Protein AF-0000000084558377 (afdb_homodimer)

Structure (mmCIF, N/CA/C/O backbone):
data_AF-0000000084558377-model_v1
#
loop_
_entity.id
_entity.type
_entity.pdbx_description
1 polymer 'MalK6 protein'
#
loop_
_atom_site.group_PDB
_atom_site.id
_atom_site.type_symbol
_atom_site.label_atom_id
_atom_site.label_alt_id
_atom_site.label_comp_id
_atom_site.label_asym_id
_atom_site.label_entity_id
_atom_site.label_seq_id
_atom_site.pdbx_PDB_ins_code
_atom_site.Cartn_x
_atom_site.Cartn_y
_atom_site.Cartn_z
_atom_site.occupancy
_atom_site.B_iso_or_equiv
_atom_site.auth_seq_id
_atom_site.auth_comp_id
_atom_site.auth_asym_id
_atom_site.auth_atom_id
_atom_site.pdbx_PDB_model_num
ATOM 1 N N . MET A 1 1 ? 3.846 32.531 -2.984 1 88.75 1 MET A N 1
ATOM 2 C CA . MET A 1 1 ? 4.926 32.688 -2.018 1 88.75 1 MET A CA 1
ATOM 3 C C . MET A 1 1 ? 5.336 31.359 -1.408 1 88.75 1 MET A C 1
ATOM 5 O O . MET A 1 1 ? 4.492 30.484 -1.202 1 88.75 1 MET A O 1
ATOM 9 N N . GLU A 1 2 ? 6.582 31.25 -1.195 1 93.69 2 GLU A N 1
ATOM 10 C CA . GLU A 1 2 ? 7.09 29.984 -0.668 1 93.69 2 GLU A CA 1
ATOM 11 C C . GLU A 1 2 ? 6.891 29.906 0.841 1 93.69 2 GLU A C 1
ATOM 13 O O . GLU A 1 2 ? 7.281 30.812 1.58 1 93.69 2 GLU A O 1
ATOM 18 N N . SER A 1 3 ? 6.262 28.875 1.246 1 96.81 3 SER A N 1
ATOM 19 C CA . SER A 1 3 ? 6.027 28.672 2.67 1 96.81 3 SER A CA 1
ATOM 20 C C . SER A 1 3 ? 7.133 27.812 3.291 1 96.81 3 SER A C 1
ATOM 22 O O . SER A 1 3 ? 7.324 27.828 4.508 1 96.81 3 SER A O 1
ATOM 24 N N . LEU A 1 4 ? 7.852 27.109 2.504 1 98.31 4 LEU A N 1
ATOM 25 C CA . LEU A 1 4 ? 8.93 26.219 2.949 1 98.31 4 LEU A CA 1
ATOM 26 C C . LEU A 1 4 ? 10.078 26.234 1.954 1 98.31 4 LEU A C 1
ATOM 28 O O . LEU A 1 4 ? 9.867 26.125 0.745 1 98.31 4 LEU A O 1
ATOM 32 N N . ILE A 1 5 ? 11.312 26.438 2.494 1 98.56 5 ILE A N 1
ATOM 33 C CA . ILE A 1 5 ? 12.492 26.438 1.643 1 98.56 5 ILE A CA 1
ATOM 34 C C . ILE A 1 5 ? 13.594 25.594 2.293 1 98.56 5 ILE A C 1
ATOM 36 O O . ILE A 1 5 ? 13.961 25.828 3.445 1 98.56 5 ILE A O 1
ATOM 40 N N . LEU A 1 6 ? 14.023 24.578 1.623 1 98.69 6 LEU A N 1
ATOM 41 C CA . LEU A 1 6 ? 15.203 23.812 1.99 1 98.69 6 LEU A CA 1
ATOM 42 C C . LEU A 1 6 ? 16.359 24.094 1.037 1 98.69 6 LEU A C 1
ATOM 44 O O . LEU A 1 6 ? 16.188 24.062 -0.183 1 98.69 6 LEU A O 1
ATOM 48 N N . LYS A 1 7 ? 17.516 24.375 1.613 1 98.5 7 LYS A N 1
ATOM 49 C CA . LYS A 1 7 ? 18.719 24.625 0.829 1 98.5 7 LYS A CA 1
ATOM 50 C C . LYS A 1 7 ? 19.859 23.719 1.265 1 98.5 7 LYS A C 1
ATOM 52 O O . LYS A 1 7 ? 20.422 23.906 2.344 1 98.5 7 LYS A O 1
ATOM 57 N N . ASP A 1 8 ? 20.219 22.781 0.418 1 98.38 8 ASP A N 1
ATOM 58 C CA . ASP A 1 8 ? 21.344 21.875 0.579 1 98.38 8 ASP A CA 1
ATOM 59 C C . ASP A 1 8 ? 21.344 21.234 1.964 1 98.38 8 ASP A C 1
ATOM 61 O O . ASP A 1 8 ? 22.344 21.281 2.676 1 98.38 8 ASP A O 1
ATOM 65 N N . VAL A 1 9 ? 20.266 20.719 2.344 1 98.62 9 VAL A N 1
ATOM 66 C CA . VAL A 1 9 ? 20.062 20.203 3.689 1 98.62 9 VAL A CA 1
ATOM 67 C C . VAL A 1 9 ? 20.688 18.812 3.801 1 98.62 9 VAL A C 1
ATOM 69 O O . VAL A 1 9 ? 20.469 17.953 2.947 1 98.62 9 VAL A O 1
ATOM 72 N N . LYS A 1 10 ? 21.453 18.625 4.816 1 98.38 10 LYS A N 1
ATOM 73 C CA . LYS A 1 10 ? 22.109 17.344 5.102 1 98.38 10 LYS A CA 1
ATOM 74 C C . LYS A 1 10 ? 21.828 16.906 6.531 1 98.38 10 LYS A C 1
ATOM 76 O O . LYS A 1 10 ? 21.672 17.734 7.43 1 98.38 10 LYS A O 1
ATOM 81 N N . LYS A 1 11 ? 21.719 15.641 6.723 1 98.19 11 LYS A N 1
ATOM 82 C CA . LYS A 1 11 ? 21.625 15.031 8.047 1 98.19 11 LYS A CA 1
ATOM 83 C C . LYS A 1 11 ? 22.5 13.789 8.148 1 98.19 11 LYS A C 1
ATOM 85 O O . LYS A 1 11 ? 22.375 12.859 7.348 1 98.19 11 LYS A O 1
ATOM 90 N N . SER A 1 12 ? 23.344 13.773 9.117 1 96.81 12 SER A N 1
ATOM 91 C CA . SER A 1 12 ? 24.203 12.617 9.383 1 96.81 12 SER A CA 1
ATOM 92 C C . SER A 1 12 ? 24.016 12.125 10.812 1 96.81 12 SER A C 1
ATOM 94 O O . SER A 1 12 ? 23.859 12.922 11.742 1 96.81 12 SER A O 1
ATOM 96 N N . TYR A 1 13 ? 23.938 10.828 10.93 1 94.38 13 TYR A N 1
ATOM 97 C CA . TYR A 1 13 ? 24.031 10.133 12.203 1 94.38 13 TYR A CA 1
ATOM 98 C C . TYR A 1 13 ? 25.359 9.383 12.32 1 94.38 13 TYR A C 1
ATOM 100 O O . TYR A 1 13 ? 25.5 8.266 11.828 1 94.38 13 TYR A O 1
ATOM 108 N N . GLY A 1 14 ? 26.219 9.93 13.078 1 93.44 14 GLY A N 1
ATOM 109 C CA . GLY A 1 14 ? 27.562 9.367 13.016 1 93.44 14 GLY A CA 1
ATOM 110 C C . GLY A 1 14 ? 28.125 9.312 11.609 1 93.44 14 GLY A C 1
ATOM 111 O O . GLY A 1 14 ? 28.219 10.336 10.93 1 93.44 14 GLY A O 1
ATOM 112 N N . GLU A 1 15 ? 28.359 8.039 11.195 1 92.38 15 GLU A N 1
ATOM 113 C CA . GLU A 1 15 ? 28.953 7.859 9.875 1 92.38 15 GLU A CA 1
ATOM 114 C C . GLU A 1 15 ? 27.891 7.688 8.805 1 92.38 15 GLU A C 1
ATOM 116 O O . GLU A 1 15 ? 28.188 7.75 7.609 1 92.38 15 GLU A O 1
ATOM 121 N N . HIS A 1 16 ? 26.734 7.629 9.227 1 92.94 16 HIS A N 1
ATOM 122 C CA . HIS A 1 16 ? 25.656 7.391 8.273 1 92.94 16 HIS A CA 1
ATOM 123 C C . HIS A 1 16 ? 24.984 8.695 7.859 1 92.94 16 HIS A C 1
ATOM 125 O O . HIS A 1 16 ? 24.438 9.406 8.703 1 92.94 16 HIS A O 1
ATOM 131 N N . GLU A 1 17 ? 25.031 9 6.586 1 96.31 17 GLU A N 1
ATOM 132 C CA . GLU A 1 17 ? 24.359 10.18 6.047 1 96.31 17 GLU A CA 1
ATOM 133 C C . GLU A 1 17 ? 22.953 9.836 5.555 1 96.31 17 GLU A C 1
ATOM 135 O O . GLU A 1 17 ? 22.797 9.242 4.484 1 96.31 17 GLU A O 1
ATOM 140 N N . ALA A 1 18 ? 21.953 10.312 6.262 1 96.56 18 ALA A N 1
ATOM 141 C CA . ALA A 1 18 ? 20.562 9.961 5.969 1 96.56 18 ALA A CA 1
ATOM 142 C C . ALA A 1 18 ? 19.984 10.898 4.918 1 96.56 18 ALA A C 1
ATOM 144 O O . ALA A 1 18 ? 19.125 10.492 4.125 1 96.56 18 ALA A O 1
ATOM 145 N N . VAL A 1 19 ? 20.328 12.125 4.934 1 98.44 19 VAL A N 1
ATOM 146 C CA . VAL A 1 19 ? 19.922 13.133 3.965 1 98.44 19 VAL A CA 1
ATOM 147 C C . VAL A 1 19 ? 21.172 13.812 3.387 1 98.44 19 VAL A C 1
ATOM 149 O O . VAL A 1 19 ? 22.031 14.289 4.133 1 98.44 19 VAL A O 1
ATOM 152 N N . LYS A 1 20 ? 21.281 13.852 2.006 1 97.88 20 LYS A N 1
ATOM 153 C CA . LYS A 1 20 ? 22.547 14.133 1.344 1 97.88 20 LYS A CA 1
ATOM 154 C C . LYS A 1 20 ? 22.453 15.383 0.474 1 97.88 20 LYS A C 1
ATOM 156 O O . LYS A 1 20 ? 22.844 15.367 -0.695 1 97.88 20 LYS A O 1
ATOM 161 N N . GLY A 1 21 ? 21.938 16.453 1.041 1 98 21 GLY A N 1
ATOM 162 C CA . GLY A 1 21 ? 21.969 17.734 0.348 1 98 21 GLY A CA 1
ATOM 163 C C . GLY A 1 21 ? 20.734 17.984 -0.494 1 98 21 GLY A C 1
ATOM 164 O O . GLY A 1 21 ? 20.844 18.297 -1.681 1 98 21 GLY A O 1
ATOM 165 N N . ILE A 1 22 ? 19.609 17.938 0.165 1 98.06 22 ILE A N 1
ATOM 166 C CA . ILE A 1 22 ? 18.391 18.109 -0.607 1 98.06 22 ILE A CA 1
ATOM 167 C C . ILE A 1 22 ? 17.969 19.578 -0.59 1 98.06 22 ILE A C 1
ATOM 169 O O . ILE A 1 22 ? 18.156 20.266 0.408 1 98.06 22 ILE A O 1
ATOM 173 N N . SER A 1 23 ? 17.438 20.047 -1.769 1 98.62 23 SER A N 1
ATOM 174 C CA . SER A 1 23 ? 16.906 21.406 -1.938 1 98.62 23 SER A CA 1
ATOM 175 C C . SER A 1 23 ? 15.562 21.375 -2.654 1 98.62 23 SER A C 1
ATOM 177 O O . SER A 1 23 ? 15.422 20.75 -3.713 1 98.62 23 SER A O 1
ATOM 179 N N . PHE A 1 24 ? 14.578 22 -2.049 1 98.12 24 PHE A N 1
ATOM 180 C CA . PHE A 1 24 ? 13.289 22.203 -2.691 1 98.12 24 PHE A CA 1
ATOM 181 C C . PHE A 1 24 ? 12.477 23.25 -1.944 1 98.12 24 PHE A C 1
ATOM 183 O O . PHE A 1 24 ? 12.867 23.703 -0.866 1 98.12 24 PHE A O 1
ATOM 190 N N . SER A 1 25 ? 11.406 23.641 -2.543 1 98.44 25 SER A N 1
ATOM 191 C CA . SER A 1 25 ? 10.5 24.609 -1.908 1 98.44 25 SER A CA 1
ATOM 192 C C . SER A 1 25 ? 9.047 24.188 -2.078 1 98.44 25 SER A C 1
ATOM 194 O O . SER A 1 25 ? 8.727 23.359 -2.934 1 98.44 25 SER A O 1
ATOM 196 N N . VAL A 1 26 ? 8.227 24.719 -1.192 1 98.44 26 VAL A N 1
ATOM 197 C CA . VAL A 1 26 ? 6.789 24.484 -1.229 1 98.44 26 VAL A CA 1
ATOM 198 C C . VAL A 1 26 ? 6.055 25.828 -1.23 1 98.44 26 VAL A C 1
ATOM 200 O O . VAL A 1 26 ? 6.348 26.703 -0.417 1 98.44 26 VAL A O 1
ATOM 203 N N . GLU A 1 27 ? 5.105 25.938 -2.109 1 97.69 27 GLU A N 1
ATOM 204 C CA . GLU A 1 27 ? 4.336 27.172 -2.225 1 97.69 27 GLU A CA 1
ATOM 205 C C . GLU A 1 27 ? 3.166 27.188 -1.244 1 97.69 27 GLU A C 1
ATOM 207 O O . GLU A 1 27 ? 2.664 26.125 -0.855 1 97.69 27 GLU A O 1
ATOM 212 N N . GLU A 1 28 ? 2.795 28.375 -0.903 1 96.94 28 GLU A N 1
ATOM 213 C CA . GLU A 1 28 ? 1.633 28.531 -0.032 1 96.94 28 GLU A CA 1
ATOM 214 C C . GLU A 1 28 ? 0.382 27.922 -0.668 1 96.94 28 GLU A C 1
ATOM 216 O O . GLU A 1 28 ? 0.11 28.156 -1.849 1 96.94 28 GLU A O 1
ATOM 221 N N . GLY A 1 29 ? -0.285 27.109 0.103 1 95.81 29 GLY A N 1
ATOM 222 C CA . GLY A 1 29 ? -1.555 26.547 -0.338 1 95.81 29 GLY A CA 1
ATOM 223 C C . GLY A 1 29 ? -1.398 25.312 -1.205 1 95.81 29 GLY A C 1
ATOM 224 O O . GLY A 1 29 ? -2.391 24.719 -1.641 1 95.81 29 GLY A O 1
ATOM 225 N N . GLU A 1 30 ? -0.222 24.891 -1.279 1 96.12 30 GLU A N 1
ATOM 226 C CA . GLU A 1 30 ? 0.085 23.75 -2.137 1 96.12 30 GLU A CA 1
ATOM 227 C C . GLU A 1 30 ? 0.039 22.453 -1.354 1 96.12 30 GLU A C 1
ATOM 229 O O . GLU A 1 30 ? 0.328 22.422 -0.156 1 96.12 30 GLU A O 1
ATOM 234 N N . VAL A 1 31 ? -0.443 21.406 -2.102 1 98.12 31 VAL A N 1
ATOM 235 C CA . VAL A 1 31 ? -0.198 20.062 -1.59 1 98.12 31 VAL A CA 1
ATOM 236 C C . VAL A 1 31 ? 1.076 19.484 -2.215 1 98.12 31 VAL A C 1
ATOM 238 O O . VAL A 1 31 ? 1.105 19.188 -3.408 1 98.12 31 VAL A O 1
ATOM 241 N N . PHE A 1 32 ? 2.092 19.344 -1.39 1 98.44 32 PHE A N 1
ATOM 242 C CA . PHE A 1 32 ? 3.406 18.906 -1.852 1 98.44 32 PHE A CA 1
ATOM 243 C C . PHE A 1 32 ? 3.76 17.531 -1.28 1 98.44 32 PHE A C 1
ATOM 245 O O . PHE A 1 32 ? 3.645 17.312 -0.073 1 98.44 32 PHE A O 1
ATOM 252 N N . GLY A 1 33 ? 4.18 16.625 -2.176 1 98.06 33 GLY A N 1
ATOM 253 C CA . GLY A 1 33 ? 4.523 15.281 -1.744 1 98.06 33 GLY A CA 1
ATOM 254 C C . GLY A 1 33 ? 6.016 15.008 -1.766 1 98.06 33 GLY A C 1
ATOM 255 O O . GLY A 1 33 ? 6.688 15.297 -2.756 1 98.06 33 GLY A O 1
ATOM 256 N N . LEU A 1 34 ? 6.535 14.586 -0.64 1 97.69 34 LEU A N 1
ATOM 257 C CA . LEU A 1 34 ? 7.859 13.977 -0.574 1 97.69 34 LEU A CA 1
ATOM 258 C C . LEU A 1 34 ? 7.766 12.453 -0.662 1 97.69 34 LEU A C 1
ATOM 260 O O . LEU A 1 34 ? 7.375 11.797 0.303 1 97.69 34 LEU A O 1
ATOM 264 N N . ILE A 1 35 ? 8.211 11.898 -1.817 1 95.75 35 ILE A N 1
ATOM 265 C CA . ILE A 1 35 ? 7.898 10.492 -2.055 1 95.75 35 ILE A CA 1
ATOM 266 C C . ILE A 1 35 ? 9.188 9.711 -2.305 1 95.75 35 ILE A C 1
ATOM 268 O O . ILE A 1 35 ? 10.172 10.266 -2.801 1 95.75 35 ILE A O 1
ATOM 272 N N . GLY A 1 36 ? 9.164 8.477 -1.946 1 92.94 36 GLY A N 1
ATOM 273 C CA . GLY A 1 36 ? 10.305 7.57 -2.059 1 92.94 36 GLY A CA 1
ATOM 274 C C . GLY A 1 36 ? 10.133 6.301 -1.25 1 92.94 36 GLY A C 1
ATOM 275 O O . GLY A 1 36 ? 9.164 6.156 -0.499 1 92.94 36 GLY A O 1
ATOM 276 N N . PRO A 1 37 ? 11.031 5.363 -1.409 1 90.94 37 PRO A N 1
ATOM 277 C CA . PRO A 1 37 ? 10.945 4.105 -0.663 1 90.94 37 PRO A CA 1
ATOM 278 C C . PRO A 1 37 ? 11.227 4.285 0.828 1 90.94 37 PRO A C 1
ATOM 280 O O . PRO A 1 37 ? 11.594 5.379 1.264 1 90.94 37 PRO A O 1
ATOM 283 N N . ASN A 1 38 ? 10.961 3.242 1.54 1 86.81 38 ASN A N 1
ATOM 284 C CA . ASN A 1 38 ? 11.289 3.26 2.963 1 86.81 38 ASN A CA 1
ATOM 285 C C . ASN A 1 38 ? 12.789 3.439 3.189 1 86.81 38 ASN A C 1
ATOM 287 O O . ASN A 1 38 ? 13.602 2.871 2.461 1 86.81 38 ASN A O 1
ATOM 291 N N . GLY A 1 39 ? 13.078 4.254 4.098 1 89.56 39 GLY A N 1
ATOM 292 C CA . GLY A 1 39 ? 14.477 4.48 4.426 1 89.56 39 GLY A CA 1
ATOM 293 C C . GLY A 1 39 ? 15.141 5.516 3.537 1 89.56 39 GLY A C 1
ATOM 294 O O . GLY A 1 39 ? 16.344 5.758 3.648 1 89.56 39 GLY A O 1
ATOM 295 N N . SER A 1 40 ? 14.383 6.145 2.764 1 94.25 40 SER A N 1
ATOM 296 C CA . SER A 1 40 ? 14.969 7.043 1.771 1 94.25 40 SER A CA 1
ATOM 297 C C . SER A 1 40 ? 15.289 8.398 2.379 1 94.25 40 SER A C 1
ATOM 299 O O . SER A 1 40 ? 15.961 9.227 1.752 1 94.25 40 SER A O 1
ATOM 301 N N . GLY A 1 41 ? 14.812 8.711 3.568 1 96.12 41 GLY A N 1
ATOM 302 C CA . GLY A 1 41 ? 15.094 9.969 4.227 1 96.12 41 GLY A CA 1
ATOM 303 C C . GLY A 1 41 ? 13.867 10.836 4.422 1 96.12 41 GLY A C 1
ATOM 304 O O . GLY A 1 41 ? 13.961 11.961 4.918 1 96.12 41 GLY A O 1
ATOM 305 N N . LYS A 1 42 ? 12.703 10.344 4.027 1 96.44 42 LYS A N 1
ATOM 306 C CA . LYS A 1 42 ? 11.469 11.109 4.105 1 96.44 42 LYS A CA 1
ATOM 307 C C . LYS A 1 42 ? 11.195 11.57 5.535 1 96.44 42 LYS A C 1
ATOM 309 O O . LYS A 1 42 ? 11.078 12.773 5.793 1 96.44 42 LYS A O 1
ATOM 314 N N . THR A 1 43 ? 11.148 10.641 6.473 1 96.38 43 THR A N 1
ATOM 315 C CA . THR A 1 43 ? 10.836 10.914 7.867 1 96.38 43 THR A CA 1
ATOM 316 C C . THR A 1 43 ? 11.883 11.836 8.484 1 96.38 43 THR A C 1
ATOM 318 O O . THR A 1 43 ? 11.547 12.781 9.203 1 96.38 43 THR A O 1
ATOM 321 N N . THR A 1 44 ? 13.141 11.594 8.211 1 97.75 44 THR A N 1
ATOM 322 C CA . THR A 1 44 ? 14.227 12.438 8.703 1 97.75 44 THR A CA 1
ATOM 323 C C . THR A 1 44 ? 14.039 13.875 8.234 1 97.75 44 THR A C 1
ATOM 325 O O . THR A 1 44 ? 14.156 14.812 9.023 1 97.75 44 THR A O 1
ATOM 328 N N . THR A 1 45 ? 13.703 14.039 7 1 98.5 45 THR A N 1
ATOM 329 C CA . THR A 1 45 ? 13.484 15.359 6.43 1 98.5 45 THR A CA 1
ATOM 330 C C . THR A 1 45 ? 12.312 16.062 7.105 1 98.5 45 THR A C 1
ATOM 332 O O . THR A 1 45 ? 12.422 17.219 7.52 1 98.5 45 THR A O 1
ATOM 335 N N . LEU A 1 46 ? 11.203 15.352 7.242 1 98.56 46 LEU A N 1
ATOM 336 C CA . LEU A 1 46 ? 10.008 15.938 7.848 1 98.56 46 LEU A CA 1
ATOM 337 C C . LEU A 1 46 ? 10.273 16.328 9.297 1 98.56 46 LEU A C 1
ATOM 339 O O . LEU A 1 46 ? 9.789 17.359 9.766 1 98.56 46 LEU A O 1
ATOM 343 N N . ARG A 1 47 ? 11.062 15.547 9.961 1 98.19 47 ARG A N 1
ATOM 344 C CA . ARG A 1 47 ? 11.367 15.836 11.359 1 98.19 47 ARG A CA 1
ATOM 345 C C . ARG A 1 47 ? 12.281 17.047 11.484 1 98.19 47 ARG A C 1
ATOM 347 O O . ARG A 1 47 ? 12.18 17.812 12.445 1 98.19 47 ARG A O 1
ATOM 354 N N . MET A 1 48 ? 13.164 17.234 10.539 1 98.62 48 MET A N 1
ATOM 355 C CA . MET A 1 48 ? 13.977 18.453 10.531 1 98.62 48 MET A CA 1
ATOM 356 C C . MET A 1 48 ? 13.109 19.688 10.281 1 98.62 48 MET A C 1
ATOM 358 O O . MET A 1 48 ? 13.258 20.703 10.977 1 98.62 48 MET A O 1
ATOM 362 N N . ILE A 1 49 ? 12.188 19.562 9.383 1 98.62 49 ILE A N 1
ATOM 363 C CA . ILE A 1 49 ? 11.297 20.672 9.047 1 98.62 49 ILE A CA 1
ATOM 364 C C . ILE A 1 49 ? 10.422 21.016 10.25 1 98.62 49 ILE A C 1
ATOM 366 O O . ILE A 1 49 ? 10.141 22.188 10.516 1 98.62 49 ILE A O 1
ATOM 370 N N . SER A 1 50 ? 10.055 20.031 11.016 1 98.19 50 SER A N 1
ATOM 371 C CA . SER A 1 50 ? 9.156 20.203 12.156 1 98.19 50 SER A CA 1
ATOM 372 C C . SER A 1 50 ? 9.93 20.578 13.414 1 98.19 50 SER A C 1
ATOM 374 O O . SER A 1 50 ? 9.359 20.656 14.508 1 98.19 50 SER A O 1
ATOM 376 N N . THR A 1 51 ? 11.227 20.672 13.344 1 98.06 51 THR A N 1
ATOM 377 C CA . THR A 1 51 ? 12.125 21.109 14.398 1 98.06 51 THR A CA 1
ATOM 378 C C . THR A 1 51 ? 12.359 20 15.414 1 98.06 51 THR A C 1
ATOM 380 O O . THR A 1 51 ? 12.883 20.234 16.5 1 98.06 51 THR A O 1
ATOM 383 N N . LEU A 1 52 ? 11.969 18.781 15.117 1 97.19 52 LEU A N 1
ATOM 384 C CA . LEU A 1 52 ? 12.133 17.641 16.016 1 97.19 52 LEU A CA 1
ATOM 385 C C . LEU A 1 52 ? 13.531 17.047 15.883 1 97.19 52 LEU A C 1
ATOM 387 O O . LEU A 1 52 ? 13.961 16.266 16.734 1 97.19 52 LEU A O 1
ATOM 391 N N . LEU A 1 53 ? 14.18 17.359 14.836 1 97.06 53 LEU A N 1
ATOM 392 C CA . LEU A 1 53 ? 15.539 16.922 14.555 1 97.06 53 LEU A CA 1
ATOM 393 C C . LEU A 1 53 ? 16.391 18.094 14.078 1 97.06 53 LEU A C 1
ATOM 395 O O . LEU A 1 53 ? 15.922 18.938 13.305 1 97.06 53 LEU A O 1
ATOM 399 N N . ARG A 1 54 ? 17.625 18.141 14.477 1 97.25 54 ARG A N 1
ATOM 400 C CA . ARG A 1 54 ? 18.531 19.219 14.07 1 97.25 54 ARG A CA 1
ATOM 401 C C . ARG A 1 54 ? 19.125 18.938 12.695 1 97.25 54 ARG A C 1
ATOM 403 O O . ARG A 1 54 ? 19.484 17.797 12.383 1 97.25 54 ARG A O 1
ATOM 410 N N . VAL A 1 55 ? 19.281 19.938 12.016 1 97.5 55 VAL A N 1
ATOM 411 C CA . VAL A 1 55 ? 19.953 19.891 10.727 1 97.5 55 VAL A CA 1
ATOM 412 C C . VAL A 1 55 ? 21.469 19.797 10.938 1 97.5 55 VAL A C 1
ATOM 414 O O . VAL A 1 55 ? 22.016 20.469 11.812 1 97.5 55 VAL A O 1
ATOM 417 N N . THR A 1 56 ? 22.125 18.891 10.133 1 97.81 56 THR A N 1
ATOM 418 C CA . THR A 1 56 ? 23.594 18.828 10.219 1 97.81 56 THR A CA 1
ATOM 419 C C . THR A 1 56 ? 24.234 19.953 9.43 1 97.81 56 THR A C 1
ATOM 421 O O . THR A 1 56 ? 25.125 20.641 9.93 1 97.81 56 THR A O 1
ATOM 424 N N . SER A 1 57 ? 23.828 20.125 8.211 1 97.62 57 SER A N 1
ATOM 425 C CA . SER A 1 57 ? 24.266 21.25 7.387 1 97.62 57 SER A CA 1
ATOM 426 C C . SER A 1 57 ? 23.188 21.688 6.406 1 97.62 57 SER A C 1
ATOM 428 O O . SER A 1 57 ? 22.25 20.922 6.137 1 97.62 57 SER A O 1
ATOM 430 N N . GLY A 1 58 ? 23.297 22.922 5.934 1 98.12 58 GLY A N 1
ATOM 431 C CA . GLY A 1 58 ? 22.25 23.516 5.125 1 98.12 58 GLY A CA 1
ATOM 432 C C . GLY A 1 58 ? 21.266 24.328 5.941 1 98.12 58 GLY A C 1
ATOM 433 O O . GLY A 1 58 ? 21.531 24.672 7.09 1 98.12 58 GLY A O 1
ATOM 434 N N . SER A 1 59 ? 20.125 24.688 5.207 1 98.5 59 SER A N 1
ATOM 435 C CA . SER A 1 59 ? 19.172 25.5 5.934 1 98.5 59 SER A CA 1
ATOM 436 C C . SER A 1 59 ? 17.734 25.156 5.539 1 98.5 59 SER A C 1
ATOM 438 O O . SER A 1 59 ? 17.484 24.719 4.418 1 98.5 59 SER A O 1
ATOM 440 N N . ILE A 1 60 ? 16.875 25.359 6.5 1 98.69 60 ILE A N 1
ATOM 441 C CA . ILE A 1 60 ? 15.445 25.203 6.301 1 98.69 60 ILE A CA 1
ATOM 442 C C . ILE A 1 60 ? 14.711 26.422 6.859 1 98.69 60 ILE A C 1
ATOM 444 O O . ILE A 1 60 ? 14.961 26.828 7.996 1 98.69 60 ILE A O 1
ATOM 448 N N . THR A 1 61 ? 13.875 26.969 6.027 1 98.62 61 THR A N 1
ATOM 449 C CA . THR A 1 61 ? 13.016 28.062 6.469 1 98.62 61 THR A CA 1
ATOM 450 C C . THR A 1 61 ? 11.547 27.703 6.27 1 98.62 61 THR A C 1
ATOM 452 O O . THR A 1 61 ? 11.164 27.188 5.215 1 98.62 61 THR A O 1
ATOM 455 N N . VAL A 1 62 ? 10.773 28.031 7.277 1 98.5 62 VAL A N 1
ATOM 456 C CA . VAL A 1 62 ? 9.328 27.812 7.254 1 98.5 62 VAL A CA 1
ATOM 457 C C . VAL A 1 62 ? 8.602 29.125 7.57 1 98.5 62 VAL A C 1
ATOM 459 O O . VAL A 1 62 ? 8.773 29.688 8.656 1 98.5 62 VAL A O 1
ATOM 462 N N . CYS A 1 63 ? 7.879 29.547 6.629 1 97.81 63 CYS A N 1
ATOM 463 C CA . CYS A 1 63 ? 7.141 30.797 6.785 1 97.81 63 CYS A CA 1
ATOM 464 C C . CYS A 1 63 ? 8.07 31.922 7.227 1 97.81 63 CYS A C 1
ATOM 466 O O . CYS A 1 63 ? 7.742 32.688 8.141 1 97.81 63 CYS A O 1
ATOM 468 N N . GLY A 1 64 ? 9.203 31.891 6.699 1 97.25 64 GLY A N 1
ATOM 469 C CA . GLY A 1 64 ? 10.148 32.969 6.914 1 97.25 64 GLY A CA 1
ATOM 470 C C . GLY A 1 64 ? 11.008 32.781 8.148 1 97.25 64 GLY A C 1
ATOM 471 O O . GLY A 1 64 ? 11.891 33.594 8.43 1 97.25 64 GLY A O 1
ATOM 472 N N . HIS A 1 65 ? 10.82 31.719 8.891 1 98.31 65 HIS A N 1
ATOM 473 C CA . HIS A 1 65 ? 11.562 31.469 10.117 1 98.31 65 HIS A CA 1
ATOM 474 C C . HIS A 1 65 ? 12.516 30.281 9.953 1 98.31 65 HIS A C 1
ATOM 476 O O . HIS A 1 65 ? 12.148 29.25 9.391 1 98.31 65 HIS A O 1
ATOM 482 N N . ASP A 1 66 ? 13.703 30.453 10.453 1 98.44 66 ASP A N 1
ATOM 483 C CA . ASP A 1 66 ? 14.711 29.391 10.391 1 98.44 66 ASP A CA 1
ATOM 484 C C . ASP A 1 66 ? 14.438 28.312 11.438 1 98.44 66 ASP A C 1
ATOM 486 O O . ASP A 1 66 ? 14.203 28.625 12.609 1 98.44 66 ASP A O 1
ATOM 490 N N . VAL A 1 67 ? 14.57 27.016 11.055 1 98.38 67 VAL A N 1
ATOM 491 C CA . VAL A 1 67 ? 14.148 25.922 11.93 1 98.38 67 VAL A CA 1
ATOM 492 C C . VAL A 1 67 ? 15.141 25.766 13.078 1 98.38 67 VAL A C 1
ATOM 494 O O . VAL A 1 67 ? 14.797 25.219 14.133 1 98.38 67 VAL A O 1
ATOM 497 N N . MET A 1 68 ? 16.375 26.203 12.891 1 97.5 68 MET A N 1
ATOM 498 C CA . MET A 1 68 ? 17.406 26.031 13.914 1 97.5 68 MET A CA 1
ATOM 499 C C . MET A 1 68 ? 17.422 27.219 14.883 1 97.5 68 MET A C 1
ATOM 501 O O . MET A 1 68 ? 17.5 27.031 16.094 1 97.5 68 MET A O 1
ATOM 505 N N . THR A 1 69 ? 17.266 28.422 14.414 1 97.62 69 THR A N 1
ATOM 506 C CA . THR A 1 69 ? 17.484 29.609 15.227 1 97.62 69 THR A CA 1
ATOM 507 C C . THR A 1 69 ? 16.141 30.188 15.695 1 97.62 69 THR A C 1
ATOM 509 O O . THR A 1 69 ? 16.094 30.938 16.672 1 97.62 69 THR A O 1
ATOM 512 N N . GLU A 1 70 ? 15.07 29.891 15.023 1 98.31 70 GLU A N 1
ATOM 513 C CA . GLU A 1 70 ? 13.758 30.422 15.359 1 98.31 70 GLU A CA 1
ATOM 514 C C . GLU A 1 70 ? 12.727 29.297 15.492 1 98.31 70 GLU A C 1
ATOM 516 O O . GLU A 1 70 ? 11.617 29.391 14.977 1 98.31 70 GLU A O 1
ATOM 521 N N . SER A 1 71 ? 13.086 28.25 16.125 1 97.38 71 SER A N 1
ATOM 522 C CA . SER A 1 71 ? 12.281 27.031 16.203 1 97.38 71 SER A CA 1
ATOM 523 C C . SER A 1 71 ? 10.914 27.312 16.812 1 97.38 71 SER A C 1
ATOM 525 O O . SER A 1 71 ? 9.906 26.75 16.391 1 97.38 71 SER A O 1
ATOM 527 N N . ASP A 1 72 ? 10.797 28.188 17.812 1 97.19 72 ASP A N 1
ATOM 528 C CA . ASP A 1 72 ? 9.523 28.5 18.453 1 97.19 72 ASP A CA 1
ATOM 529 C C . ASP A 1 72 ? 8.555 29.156 17.453 1 97.19 72 ASP A C 1
ATOM 531 O O . ASP A 1 72 ? 7.367 28.828 17.438 1 97.19 72 ASP A O 1
ATOM 535 N N . ASN A 1 73 ? 9.109 30.047 16.703 1 97.94 73 ASN A N 1
ATOM 536 C CA . ASN A 1 73 ? 8.289 30.688 15.695 1 97.94 73 ASN A CA 1
ATOM 537 C C . ASN A 1 73 ? 7.812 29.703 14.641 1 97.94 73 ASN A C 1
ATOM 539 O O . ASN A 1 73 ? 6.668 29.766 14.188 1 97.94 73 ASN A O 1
ATOM 543 N N . VAL A 1 74 ? 8.703 28.812 14.281 1 98.19 74 VAL A N 1
ATOM 544 C CA . VAL A 1 74 ? 8.352 27.766 13.32 1 98.19 74 VAL A CA 1
ATOM 545 C C . VAL A 1 74 ? 7.211 26.922 13.875 1 98.19 74 VAL A C 1
ATOM 547 O O . VAL A 1 74 ? 6.219 26.672 13.18 1 98.19 74 VAL A O 1
ATOM 550 N N . ARG A 1 75 ? 7.273 26.562 15.125 1 97.12 75 ARG A N 1
ATOM 551 C CA . ARG A 1 75 ? 6.316 25.656 15.75 1 97.12 75 ARG A CA 1
ATOM 552 C C . ARG A 1 75 ? 4.93 26.281 15.828 1 97.12 75 ARG A C 1
ATOM 554 O O . ARG A 1 75 ? 3.92 25.578 15.812 1 97.12 75 ARG A O 1
ATOM 561 N N . LYS A 1 76 ? 4.852 27.562 15.82 1 96.19 76 LYS A N 1
ATOM 562 C CA . LYS A 1 76 ? 3.57 28.266 15.844 1 96.19 76 LYS A CA 1
ATOM 563 C C . LYS A 1 76 ? 2.889 28.203 14.477 1 96.19 76 LYS A C 1
ATOM 565 O O . LYS A 1 76 ? 1.678 28.406 14.375 1 96.19 76 LYS A O 1
ATOM 570 N N . GLU A 1 77 ? 3.721 27.953 13.484 1 97.56 77 GLU A N 1
ATOM 571 C CA . GLU A 1 77 ? 3.211 28.016 12.125 1 97.56 77 GLU A CA 1
ATOM 572 C C . GLU A 1 77 ? 2.842 26.641 11.594 1 97.56 77 GLU A C 1
ATOM 574 O O . GLU A 1 77 ? 2.129 26.516 10.594 1 97.56 77 GLU A O 1
ATOM 579 N N . ILE A 1 78 ? 3.324 25.594 12.273 1 98.25 78 ILE A N 1
ATOM 580 C CA . ILE A 1 78 ? 3.201 24.281 11.641 1 98.25 78 ILE A CA 1
ATOM 581 C C . ILE A 1 78 ? 2.438 23.328 12.57 1 98.25 78 ILE A C 1
ATOM 583 O O . ILE A 1 78 ? 2.277 23.609 13.758 1 98.25 78 ILE A O 1
ATOM 587 N N . SER A 1 79 ? 1.919 22.281 12 1 97.75 79 SER A N 1
ATOM 588 C CA . SER A 1 79 ? 1.498 21.062 12.695 1 97.75 79 SER A CA 1
ATOM 589 C C . SER A 1 79 ? 2.141 19.828 12.07 1 97.75 79 SER A C 1
ATOM 591 O O . SER A 1 79 ? 2.371 19.781 10.859 1 97.75 79 SER A O 1
ATOM 593 N N . TYR A 1 80 ? 2.482 18.906 12.938 1 97.62 80 TYR A N 1
ATOM 594 C CA . TYR A 1 80 ? 3.113 17.672 12.492 1 97.62 80 TYR A CA 1
ATOM 595 C C . TYR A 1 80 ? 2.305 16.469 12.93 1 97.62 80 TYR A C 1
ATOM 597 O O . TYR A 1 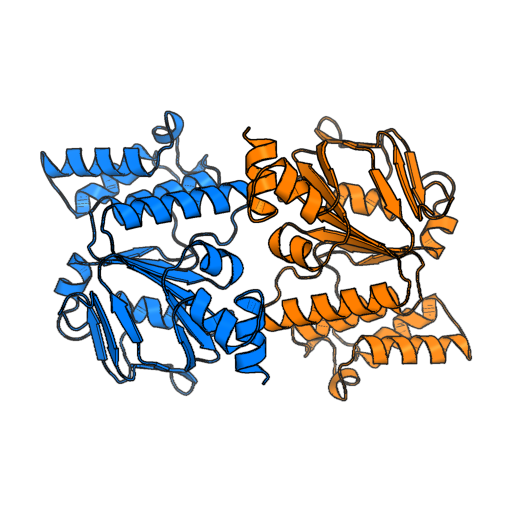80 ? 1.973 16.328 14.109 1 97.62 80 TYR A O 1
ATOM 605 N N . LEU A 1 81 ? 1.952 15.695 11.953 1 97.69 81 LEU A N 1
ATOM 606 C CA . LEU A 1 81 ? 1.293 14.414 12.203 1 97.69 81 LEU A CA 1
ATOM 607 C C . LEU A 1 81 ? 2.188 13.25 11.781 1 97.69 81 LEU A C 1
ATOM 609 O O . LEU A 1 81 ? 2.246 12.906 10.602 1 97.69 81 LEU A O 1
ATOM 613 N N . PRO A 1 82 ? 2.848 12.562 12.75 1 96.25 82 PRO A N 1
ATOM 614 C CA . PRO A 1 82 ? 3.709 11.422 12.414 1 96.25 82 PRO A CA 1
ATOM 615 C C . PRO A 1 82 ? 2.916 10.172 12.062 1 96.25 82 PRO A C 1
ATOM 617 O O . PRO A 1 82 ? 1.726 10.078 12.375 1 96.25 82 PRO A O 1
ATOM 620 N N . GLU A 1 83 ? 3.547 9.242 11.414 1 91.06 83 GLU A N 1
ATOM 621 C CA . GLU A 1 83 ? 2.916 7.996 10.992 1 91.06 83 GLU A CA 1
ATOM 622 C C . GLU A 1 83 ? 2.367 7.227 12.195 1 91.06 83 GLU A C 1
ATOM 624 O O . GLU A 1 83 ? 1.266 6.676 12.133 1 91.06 83 GLU A O 1
ATOM 629 N N . ASP A 1 84 ? 3.066 7.219 13.266 1 88.38 84 ASP A N 1
ATOM 630 C CA . ASP A 1 84 ? 2.729 6.375 14.406 1 88.38 84 ASP A CA 1
ATOM 631 C C . ASP A 1 84 ? 1.996 7.168 15.484 1 88.38 84 ASP A C 1
ATOM 633 O O . ASP A 1 84 ? 1.935 6.75 16.641 1 88.38 84 ASP A O 1
ATOM 637 N N . ALA A 1 85 ? 1.464 8.242 15.031 1 87 85 ALA A N 1
ATOM 638 C CA . ALA A 1 85 ? 0.737 9.047 16.016 1 87 85 ALA A CA 1
ATOM 639 C C . ALA A 1 85 ? -0.434 8.266 16.609 1 87 85 ALA A C 1
ATOM 641 O O . ALA A 1 85 ? -1.084 7.484 15.906 1 87 85 ALA A O 1
ATOM 642 N N . GLY A 1 86 ? -0.636 8.469 17.859 1 85.88 86 GLY A N 1
ATOM 643 C CA . GLY A 1 86 ? -1.786 7.895 18.547 1 85.88 86 GLY A CA 1
ATOM 644 C C . GLY A 1 86 ? -2.574 8.914 19.344 1 85.88 86 GLY A C 1
ATOM 645 O O . GLY A 1 86 ? -2.141 10.055 19.5 1 85.88 86 GLY A O 1
ATOM 646 N N . ALA A 1 87 ? -3.773 8.5 19.656 1 87.12 87 ALA A N 1
ATOM 647 C CA . ALA A 1 87 ? -4.621 9.289 20.547 1 87.12 87 ALA A CA 1
ATOM 648 C C . ALA A 1 87 ? -4.82 8.578 21.875 1 87.12 87 ALA A C 1
ATOM 650 O O . ALA A 1 87 ? -4.574 7.379 22 1 87.12 87 ALA A O 1
ATOM 651 N N . TYR A 1 88 ? -5.168 9.391 22.812 1 89.38 88 TYR A N 1
ATOM 652 C CA . TYR A 1 88 ? -5.43 8.828 24.125 1 89.38 88 TYR A CA 1
ATOM 653 C C . TYR A 1 88 ? -6.637 7.902 24.094 1 89.38 88 TYR A C 1
ATOM 655 O O . TYR A 1 88 ? -7.777 8.359 23.953 1 89.38 88 TYR A O 1
ATOM 663 N N . LYS A 1 89 ? -6.426 6.672 24.375 1 90.62 89 LYS A N 1
ATOM 664 C CA . LYS A 1 89 ? -7.395 5.613 24.109 1 90.62 89 LYS A CA 1
ATOM 665 C C . LYS A 1 89 ? -8.57 5.688 25.078 1 90.62 89 LYS A C 1
ATOM 667 O O . LYS A 1 89 ? -9.688 5.301 24.734 1 90.62 89 LYS A O 1
ATOM 672 N N . ASN A 1 90 ? -8.336 6.262 26.234 1 94.62 90 ASN A N 1
ATOM 673 C CA . ASN A 1 90 ? -9.367 6.242 27.266 1 94.62 90 ASN A CA 1
ATOM 674 C C . ASN A 1 90 ? -10.25 7.488 27.203 1 94.62 90 ASN A C 1
ATOM 676 O O . ASN A 1 90 ? -11.281 7.559 27.875 1 94.62 90 ASN A O 1
ATOM 680 N N . LEU A 1 91 ? -9.953 8.43 26.438 1 97.06 91 LEU A N 1
ATOM 681 C CA . LEU A 1 91 ? -10.781 9.617 26.203 1 97.06 91 LEU A CA 1
ATOM 682 C C . LEU A 1 91 ? -11.734 9.398 25.047 1 97.06 91 LEU A C 1
ATOM 684 O O . LEU A 1 91 ? -11.469 8.57 24.156 1 97.06 91 LEU A O 1
ATOM 688 N N . THR A 1 92 ? -12.82 10.125 25.094 1 98.12 92 THR A N 1
ATOM 689 C CA . THR A 1 92 ? -13.641 10.219 23.906 1 98.12 92 THR A CA 1
ATOM 690 C C . THR A 1 92 ? -12.969 11.102 22.844 1 98.12 92 THR A C 1
ATOM 692 O O . THR A 1 92 ? -12.047 11.852 23.172 1 98.12 92 THR A O 1
ATOM 695 N N . GLY A 1 93 ? -13.484 11.016 21.609 1 98.12 93 GLY A N 1
ATOM 696 C CA . GLY A 1 93 ? -12.969 11.922 20.594 1 98.12 93 GLY A CA 1
ATOM 697 C C . GLY A 1 93 ? -13.094 13.383 20.984 1 98.12 93 GLY A C 1
ATOM 698 O O . GLY A 1 93 ? -12.141 14.148 20.875 1 98.12 93 GLY A O 1
ATOM 699 N N . ARG A 1 94 ? -14.273 13.711 21.484 1 98.12 94 ARG A N 1
ATOM 700 C CA . ARG A 1 94 ? -14.523 15.07 21.938 1 98.12 94 ARG A CA 1
ATOM 701 C C . ARG A 1 94 ? -13.57 15.453 23.062 1 98.12 94 ARG A C 1
ATOM 703 O O . ARG A 1 94 ? -12.984 16.531 23.047 1 98.12 94 ARG A O 1
ATOM 710 N N . GLY A 1 95 ? -13.469 14.539 24.016 1 98.06 95 GLY A N 1
ATOM 711 C CA . GLY A 1 95 ? -12.547 14.781 25.125 1 98.06 95 GLY A CA 1
ATOM 712 C C . GLY A 1 95 ? -11.109 14.977 24.672 1 98.06 95 GLY A C 1
ATOM 713 O O . GLY A 1 95 ? -10.406 15.844 25.172 1 98.06 95 GLY A O 1
ATOM 714 N N . TYR A 1 96 ? -10.695 14.18 23.719 1 98 96 TYR A N 1
ATOM 715 C CA . TYR A 1 96 ? -9.344 14.273 23.188 1 98 96 TYR A CA 1
ATOM 716 C C . TYR A 1 96 ? -9.117 15.617 22.516 1 98 96 TYR A C 1
ATOM 718 O O . TYR A 1 96 ? -8.102 16.281 22.75 1 98 96 TYR A O 1
ATOM 726 N N . LEU A 1 97 ? -10.062 16.062 21.719 1 98.12 97 LEU A N 1
ATOM 727 C CA . LEU A 1 97 ? -9.938 17.328 21.016 1 98.12 97 LEU A CA 1
ATOM 728 C C . LEU A 1 97 ? -9.922 18.5 22 1 98.12 97 LEU A C 1
ATOM 730 O O . LEU A 1 97 ? -9.164 19.453 21.828 1 98.12 97 LEU A O 1
ATOM 734 N N . LYS A 1 98 ? -10.742 18.422 23.047 1 97.81 98 LYS A N 1
ATOM 735 C CA . LYS A 1 98 ? -10.758 19.438 24.078 1 97.81 98 LYS A CA 1
ATOM 736 C C . LYS A 1 98 ? -9.414 19.516 24.812 1 97.81 98 LYS A C 1
ATOM 738 O O . LYS A 1 98 ? -8.891 20.594 25.062 1 97.81 98 LYS A O 1
ATOM 743 N N . PHE A 1 99 ? -9 18.297 25.109 1 96.81 99 PHE A N 1
ATOM 744 C CA . PHE A 1 99 ? -7.715 18.203 25.797 1 96.81 99 PHE A CA 1
ATOM 745 C C . PHE A 1 99 ? -6.617 18.875 24.969 1 96.81 99 PHE A C 1
ATOM 747 O O . PHE A 1 99 ? -5.848 19.672 25.5 1 96.81 99 PHE A O 1
ATOM 754 N N . MET A 1 100 ? -6.598 18.625 23.75 1 96 100 MET A N 1
ATOM 755 C CA . MET A 1 100 ? -5.578 19.156 22.859 1 96 100 MET A CA 1
ATOM 756 C C . MET A 1 100 ? -5.77 20.656 22.656 1 96 100 MET A C 1
ATOM 758 O O . MET A 1 100 ? -4.797 21.422 22.641 1 96 100 MET A O 1
ATOM 762 N N . ALA A 1 101 ? -6.953 21.094 22.469 1 96.81 101 ALA A N 1
ATOM 763 C CA . ALA A 1 101 ? -7.258 22.516 22.266 1 96.81 101 ALA A CA 1
ATOM 764 C C . ALA A 1 101 ? -6.758 23.359 23.438 1 96.81 101 ALA A C 1
ATOM 766 O O . ALA A 1 101 ? -6.379 24.516 23.25 1 96.81 101 ALA A O 1
ATOM 767 N N . GLY A 1 102 ? -6.727 22.75 24.594 1 95.06 102 GLY A N 1
ATOM 768 C CA . GLY A 1 102 ? -6.309 23.453 25.797 1 95.06 102 GLY A CA 1
ATOM 769 C C . GLY A 1 102 ? -4.875 23.938 25.734 1 95.06 102 GLY A C 1
ATOM 770 O O . GLY A 1 102 ? -4.5 24.891 26.438 1 95.06 102 GLY A O 1
ATOM 771 N N . PHE A 1 103 ? -4.141 23.359 24.891 1 92.25 103 PHE A N 1
ATOM 772 C CA . PHE A 1 103 ? -2.742 23.75 24.75 1 92.25 103 PHE A CA 1
ATOM 773 C C . PHE A 1 103 ? -2.605 24.969 23.859 1 92.25 103 PHE A C 1
ATOM 775 O O . PHE A 1 103 ? -1.557 25.609 23.828 1 92.25 103 PHE A O 1
ATOM 782 N N . PHE A 1 104 ? -3.662 25.344 23.156 1 91.88 104 PHE A N 1
ATOM 783 C CA . PHE A 1 104 ? -3.516 26.344 22.109 1 91.88 104 PHE A CA 1
ATOM 784 C C . PHE A 1 104 ? -4.441 27.531 22.359 1 91.88 104 PHE A C 1
ATOM 786 O O . PHE A 1 104 ? -4.211 28.625 21.844 1 91.88 104 PHE A O 1
ATOM 793 N N . ALA A 1 105 ? -5.461 27.281 23.047 1 93 105 ALA A N 1
ATOM 794 C CA . ALA A 1 105 ? -6.488 28.312 23.094 1 93 105 ALA A CA 1
ATOM 795 C C . ALA A 1 105 ? -7.211 28.297 24.438 1 93 105 ALA A C 1
ATOM 797 O O . ALA A 1 105 ? -7.172 27.297 25.172 1 93 105 ALA A O 1
ATOM 798 N N . GLU A 1 106 ? -7.77 29.453 24.75 1 93 106 GLU A N 1
ATOM 799 C CA . GLU A 1 106 ? -8.633 29.609 25.922 1 93 106 GLU A CA 1
ATOM 800 C C . GLU A 1 106 ? -9.906 30.375 25.562 1 93 106 GLU A C 1
ATOM 802 O O . GLU A 1 106 ? -10.023 30.922 24.469 1 93 106 GLU A O 1
ATOM 807 N N . GLY A 1 107 ? -10.938 30.266 26.469 1 94.31 107 GLY A N 1
ATOM 808 C CA . GLY A 1 107 ? -12.164 31.016 26.297 1 94.31 107 GLY A CA 1
ATOM 809 C C . GLY A 1 107 ? -12.891 30.688 25 1 94.31 107 GLY A C 1
ATOM 810 O O . GLY A 1 107 ? -13.125 29.516 24.688 1 94.31 107 GLY A O 1
ATOM 811 N N . ASP A 1 108 ? -13.258 31.75 24.297 1 94.25 108 ASP A N 1
ATOM 812 C CA . ASP A 1 108 ? -14.047 31.594 23.078 1 94.25 108 ASP A CA 1
ATOM 813 C C . ASP A 1 108 ? -13.242 30.906 21.984 1 94.25 108 ASP A C 1
ATOM 815 O O . ASP A 1 108 ? -13.789 30.109 21.219 1 94.25 108 ASP A O 1
ATOM 819 N N . ASP A 1 109 ? -12.047 31.172 21.953 1 95.12 109 ASP A N 1
ATOM 820 C CA . ASP A 1 109 ? -11.172 30.578 20.953 1 95.12 109 ASP A CA 1
ATOM 821 C C . ASP A 1 109 ? -11.055 29.062 21.156 1 95.12 109 ASP A C 1
ATOM 823 O O . ASP A 1 109 ? -10.938 28.312 20.188 1 95.12 109 ASP A O 1
ATOM 827 N N . PHE A 1 110 ? -11.086 28.688 22.406 1 96.31 110 PHE A N 1
ATOM 828 C CA . PHE A 1 110 ? -11.078 27.266 22.766 1 96.31 110 PHE A CA 1
ATOM 829 C C . PHE A 1 110 ? -12.297 26.562 22.188 1 96.31 110 PHE A C 1
ATOM 831 O O . PHE A 1 110 ? -12.164 25.531 21.531 1 96.31 110 PHE A O 1
ATOM 838 N N . GLU A 1 111 ? -13.438 27.125 22.375 1 96.88 111 GLU A N 1
ATOM 839 C CA . GLU A 1 111 ? -14.68 26.5 21.906 1 96.88 111 GLU A CA 1
ATOM 840 C C . GLU A 1 111 ? -14.711 26.422 20.391 1 96.88 111 GLU A C 1
ATOM 842 O O . GLU A 1 111 ? -15.125 25.406 19.828 1 96.88 111 GLU A O 1
ATOM 847 N N . LYS A 1 112 ? -14.289 27.453 19.797 1 97.06 112 LYS A N 1
ATOM 848 C CA . LYS A 1 112 ? -14.258 27.484 18.344 1 97.06 112 LYS A CA 1
ATOM 849 C C . LYS A 1 112 ? -13.305 26.438 17.781 1 97.06 112 LYS A C 1
ATOM 851 O O . LYS A 1 112 ? -13.602 25.781 16.797 1 97.06 112 LYS A O 1
ATOM 856 N N . MET A 1 113 ? -12.188 26.328 18.422 1 97.25 113 MET A N 1
ATOM 857 C CA . MET A 1 113 ? -11.195 25.344 17.984 1 97.25 113 MET A CA 1
ATOM 858 C C . MET A 1 113 ? -11.727 23.922 18.125 1 97.25 113 MET A C 1
ATOM 860 O O . MET A 1 113 ? -11.555 23.109 17.219 1 97.25 113 MET A O 1
ATOM 864 N N . VAL A 1 114 ? -12.352 23.688 19.234 1 97.81 114 VAL A N 1
ATOM 865 C CA . VAL A 1 114 ? -12.914 22.359 19.469 1 97.81 114 VAL A CA 1
ATOM 866 C C . VAL A 1 114 ? -13.992 22.047 18.438 1 97.81 114 VAL A C 1
ATOM 868 O O . VAL A 1 114 ? -14.039 20.953 17.875 1 97.81 114 VAL A O 1
ATOM 871 N N . GLU A 1 115 ? -14.82 23.016 18.141 1 97.56 115 GLU A N 1
ATOM 872 C CA . GLU A 1 115 ? -15.875 22.844 17.141 1 97.56 115 GLU A CA 1
ATOM 873 C C . GLU A 1 115 ? -15.273 22.547 15.773 1 97.56 115 GLU A C 1
ATOM 875 O O . GLU A 1 115 ? -15.758 21.672 15.055 1 97.56 115 GLU A O 1
ATOM 880 N N . ARG A 1 116 ? -14.273 23.266 15.414 1 96.62 116 ARG A N 1
ATOM 881 C CA . ARG A 1 116 ? -13.57 23.031 14.156 1 96.62 116 ARG A CA 1
ATOM 882 C C . ARG A 1 116 ? -13.008 21.609 14.109 1 96.62 116 ARG A C 1
ATOM 884 O O . ARG A 1 116 ? -13.117 20.938 13.086 1 96.62 116 ARG A O 1
ATOM 891 N N . GLY A 1 117 ? -12.391 21.219 15.172 1 97.56 117 GLY A N 1
ATOM 892 C CA . GLY A 1 117 ? -11.859 19.875 15.25 1 97.56 117 GLY A CA 1
ATOM 893 C C . GLY A 1 117 ? -12.922 18.797 15.055 1 97.56 117 GLY A C 1
ATOM 894 O O . GLY A 1 117 ? -12.695 17.828 14.328 1 97.56 117 GLY A O 1
ATOM 895 N N . MET A 1 118 ? -14.047 19.016 15.68 1 98 118 MET A N 1
ATOM 896 C CA . MET A 1 118 ? -15.141 18.047 15.555 1 98 118 MET A CA 1
ATOM 897 C C . MET A 1 118 ? -15.656 18 14.117 1 98 118 MET A C 1
ATOM 899 O O . MET A 1 118 ? -15.953 16.922 13.602 1 98 118 MET A O 1
ATOM 903 N N . GLU A 1 119 ? -15.766 19.125 13.523 1 97 119 GLU A N 1
ATOM 904 C CA . GLU A 1 119 ? -16.203 19.188 12.133 1 97 119 GLU A CA 1
ATOM 905 C C . GLU A 1 119 ? -15.227 18.484 11.211 1 97 119 GLU A C 1
ATOM 907 O O . GLU A 1 119 ? -15.625 17.703 10.336 1 97 119 GLU A O 1
ATOM 912 N N . LEU A 1 120 ? -14.016 18.719 11.422 1 96.19 120 LEU A N 1
ATOM 913 C CA . LEU A 1 120 ? -12.961 18.125 10.609 1 96.19 120 LEU A CA 1
ATOM 914 C C . LEU A 1 120 ? -12.938 16.609 10.789 1 96.19 120 LEU A C 1
ATOM 916 O O . LEU A 1 120 ? -12.734 15.867 9.828 1 96.19 120 LEU A O 1
ATOM 920 N N . ALA A 1 121 ? -13.102 16.172 12.008 1 97.25 121 ALA A N 1
ATOM 921 C CA . ALA A 1 121 ? -13.078 14.742 12.289 1 97.25 121 ALA A CA 1
ATOM 922 C C . ALA A 1 121 ? -14.258 14.031 11.633 1 97.25 121 ALA A C 1
ATOM 924 O O . ALA A 1 121 ? -14.133 12.898 11.172 1 97.25 121 ALA A O 1
ATOM 925 N N . ASP A 1 122 ? -15.406 14.68 11.648 1 96.75 122 ASP A N 1
ATOM 926 C CA . ASP A 1 122 ? -16.625 14.203 11 1 96.75 122 ASP A CA 1
ATOM 927 C C . ASP A 1 122 ? -16.969 12.789 11.453 1 96.75 122 ASP A C 1
ATOM 929 O O . ASP A 1 122 ? -17.156 11.898 10.625 1 96.75 122 ASP A O 1
ATOM 933 N N . LEU A 1 123 ? -17.047 12.586 12.742 1 97.19 123 LEU A N 1
ATOM 934 C CA . LEU A 1 123 ? -17.281 11.258 13.289 1 97.19 123 LEU A CA 1
ATOM 935 C C . LEU A 1 123 ? -18.734 11.109 13.766 1 97.19 123 LEU A C 1
ATOM 937 O O . LEU A 1 123 ? -19.094 10.086 14.336 1 97.19 123 LEU A O 1
ATOM 941 N N . GLY A 1 124 ? -19.531 12.125 13.594 1 95.56 124 GLY A N 1
ATOM 942 C CA . GLY A 1 124 ? -20.906 12.094 14.047 1 95.56 124 GLY A CA 1
ATOM 943 C C . GLY A 1 124 ? -21.047 11.781 15.523 1 95.56 124 GLY A C 1
ATOM 944 O O . GLY A 1 124 ? -20.359 12.375 16.359 1 95.56 124 GLY A O 1
ATOM 945 N N . SER A 1 125 ? -21.938 10.844 15.781 1 96.31 125 SER A N 1
ATOM 946 C CA . SER A 1 125 ? -22.203 10.492 17.172 1 96.31 125 SER A CA 1
ATOM 947 C C . SER A 1 125 ? -21.016 9.773 17.797 1 96.31 125 SER A C 1
ATOM 949 O O . SER A 1 125 ? -20.859 9.758 19.016 1 96.31 125 SER A O 1
ATOM 951 N N . ARG A 1 126 ? -20.141 9.242 17.016 1 96.94 126 ARG A N 1
ATOM 952 C CA . ARG A 1 126 ? -19 8.484 17.5 1 96.94 126 ARG A CA 1
ATOM 953 C C . ARG A 1 126 ? -17.969 9.406 18.172 1 96.94 126 ARG A C 1
ATOM 955 O O . ARG A 1 126 ? -17.078 8.938 18.875 1 96.94 126 ARG A O 1
ATOM 962 N N . ILE A 1 127 ? -18.109 10.711 17.969 1 98.06 127 ILE A N 1
ATOM 963 C CA . ILE A 1 127 ? -17.188 11.672 18.562 1 98.06 127 ILE A CA 1
ATOM 964 C C . ILE A 1 127 ? -17.234 11.555 20.094 1 98.06 127 ILE A C 1
ATOM 966 O O . ILE A 1 127 ? -16.297 11.93 20.781 1 98.06 127 ILE A O 1
ATOM 970 N N . ASP A 1 128 ? -18.359 11 20.562 1 98.25 128 ASP A N 1
ATOM 971 C CA . ASP A 1 128 ? -18.562 10.891 22.016 1 98.25 128 ASP A CA 1
ATOM 972 C C . ASP A 1 128 ? -18.25 9.477 22.5 1 98.25 128 ASP A C 1
ATOM 974 O O . ASP A 1 128 ? -18.531 9.141 23.656 1 98.25 128 ASP A O 1
ATOM 978 N N . SER A 1 129 ? -17.688 8.656 21.703 1 97.81 129 SER A N 1
ATOM 979 C CA . SER A 1 129 ? -17.219 7.328 22.094 1 97.81 129 SER A CA 1
ATOM 980 C C . SER A 1 129 ? -15.734 7.336 22.422 1 97.81 129 SER A C 1
ATOM 982 O O . SER A 1 129 ? -15 8.211 21.969 1 97.81 129 SER A O 1
ATOM 984 N N . LYS A 1 130 ? -15.344 6.355 23.25 1 97.69 130 LYS A N 1
ATOM 985 C CA . LYS A 1 130 ? -13.922 6.23 23.562 1 97.69 130 LYS A CA 1
ATOM 986 C C . LYS A 1 130 ? -13.102 5.922 22.328 1 97.69 130 LYS A C 1
ATOM 988 O O . LYS A 1 130 ? -13.516 5.113 21.484 1 97.69 130 LYS A O 1
ATOM 993 N N . VAL A 1 131 ? -11.938 6.539 22.25 1 97.06 131 VAL A N 1
ATOM 994 C CA . VAL A 1 131 ? -11.055 6.398 21.094 1 97.06 131 VAL A CA 1
ATOM 995 C C . VAL A 1 131 ? -10.641 4.938 20.938 1 97.06 131 VAL A C 1
ATOM 997 O O . VAL A 1 131 ? -10.453 4.453 19.812 1 97.06 131 VAL A O 1
ATOM 1000 N N . ASP A 1 132 ? -10.57 4.227 21.984 1 95.75 132 ASP A N 1
ATOM 1001 C CA . ASP A 1 132 ? -10.164 2.822 21.969 1 95.75 132 ASP A CA 1
ATOM 1002 C C . ASP A 1 132 ? -11.133 1.98 21.141 1 95.75 132 ASP A C 1
ATOM 1004 O O . ASP A 1 132 ? -10.797 0.863 20.734 1 95.75 132 ASP A O 1
ATOM 1008 N N . THR A 1 133 ? -12.336 2.48 20.953 1 96.19 133 THR A N 1
ATOM 1009 C CA . THR A 1 133 ? -13.344 1.748 20.203 1 96.19 133 THR A CA 1
ATOM 1010 C C . THR A 1 133 ? -13.32 2.156 18.734 1 96.19 133 THR A C 1
ATOM 1012 O O . THR A 1 133 ? -14.086 1.632 17.922 1 96.19 133 THR A O 1
ATOM 1015 N N . TYR A 1 134 ? -12.477 3.076 18.375 1 96 134 TYR A N 1
ATOM 1016 C CA . TYR A 1 134 ? -12.422 3.596 17.016 1 96 134 TYR A CA 1
ATOM 1017 C C . TYR A 1 134 ? -11.773 2.584 16.078 1 96 134 TYR A C 1
ATOM 1019 O O . TYR A 1 134 ? -10.828 1.896 16.453 1 96 134 TYR A O 1
ATOM 1027 N N . SER A 1 135 ? -12.344 2.471 14.883 1 91.69 135 SER A N 1
ATOM 1028 C CA . SER A 1 135 ? -11.594 1.824 13.812 1 91.69 135 SER A CA 1
ATOM 1029 C C . SER A 1 135 ? -10.32 2.605 13.477 1 91.69 135 SER A C 1
ATOM 1031 O O . SER A 1 135 ? -10.156 3.744 13.914 1 91.69 135 SER A O 1
ATOM 1033 N N . LYS A 1 136 ? -9.406 2.098 12.703 1 91.56 136 LYS A N 1
ATOM 1034 C CA . LYS A 1 136 ? -8.188 2.783 12.273 1 91.56 136 LYS A CA 1
ATOM 1035 C C . LYS A 1 136 ? -8.516 4.051 11.492 1 91.56 136 LYS A C 1
ATOM 1037 O O . LYS A 1 136 ? -7.855 5.078 11.656 1 91.56 136 LYS A O 1
ATOM 1042 N N . GLY A 1 137 ? -9.539 3.943 10.602 1 93.56 137 GLY A N 1
ATOM 1043 C CA . GLY A 1 137 ? -9.961 5.098 9.828 1 93.56 137 GLY A CA 1
ATOM 1044 C C . GLY A 1 137 ? -10.5 6.227 10.688 1 93.56 137 GLY A C 1
ATOM 1045 O O . GLY A 1 137 ? -10.188 7.395 10.453 1 93.56 137 GLY A O 1
ATOM 1046 N N . MET A 1 138 ? -11.266 5.875 11.664 1 95 138 MET A N 1
ATOM 1047 C CA . MET A 1 138 ? -11.82 6.867 12.578 1 95 138 MET A CA 1
ATOM 1048 C C . MET A 1 138 ? -10.711 7.559 13.367 1 95 138 MET A C 1
ATOM 1050 O O . MET A 1 138 ? -10.719 8.781 13.523 1 95 138 MET A O 1
ATOM 1054 N N . ALA A 1 139 ? -9.82 6.75 13.852 1 96.69 139 ALA A N 1
ATOM 1055 C CA . ALA A 1 139 ? -8.703 7.289 14.617 1 96.69 139 ALA A CA 1
ATOM 1056 C C . ALA A 1 139 ? -7.867 8.242 13.766 1 96.69 139 ALA A C 1
ATOM 1058 O O . ALA A 1 139 ? -7.445 9.297 14.234 1 96.69 139 ALA A O 1
ATOM 1059 N N . ARG A 1 140 ? -7.664 7.887 12.555 1 96.56 140 ARG A N 1
ATOM 1060 C CA . ARG A 1 140 ? -6.875 8.727 11.664 1 96.56 140 ARG A CA 1
ATOM 1061 C C . ARG A 1 140 ? -7.57 10.062 11.414 1 96.56 140 ARG A C 1
ATOM 1063 O O . ARG A 1 140 ? -6.926 11.109 11.406 1 96.56 140 ARG A O 1
ATOM 1070 N N . ARG A 1 141 ? -8.844 10.039 11.227 1 97.06 141 ARG A N 1
ATOM 1071 C CA . ARG A 1 141 ? -9.617 11.266 11.062 1 97.06 141 ARG A CA 1
ATOM 1072 C C . ARG A 1 141 ? -9.461 12.18 12.273 1 97.06 141 ARG A C 1
ATOM 1074 O O . ARG A 1 141 ? -9.281 13.391 12.125 1 97.06 141 ARG A O 1
ATOM 1081 N N . LEU A 1 142 ? -9.539 11.555 13.391 1 97.94 142 LEU A N 1
ATOM 1082 C CA . LEU A 1 142 ? -9.391 12.305 14.633 1 97.94 142 LEU A CA 1
ATOM 1083 C C . LEU A 1 142 ? -8.016 12.945 14.727 1 97.94 142 LEU A C 1
ATOM 1085 O O . LEU A 1 142 ? -7.891 14.109 15.117 1 97.94 142 LEU A O 1
ATOM 1089 N N . LEU A 1 143 ? -7.031 12.219 14.367 1 97.94 143 LEU A N 1
ATOM 1090 C CA . LEU A 1 143 ? -5.66 12.703 14.445 1 97.94 143 LEU A CA 1
ATOM 1091 C C . LEU A 1 143 ? -5.426 13.836 13.445 1 97.94 143 LEU A C 1
ATOM 1093 O O . LEU A 1 143 ? -4.711 14.797 13.742 1 97.94 143 LEU A O 1
ATOM 1097 N N . ILE A 1 144 ? -6 13.711 12.297 1 98.06 144 ILE A N 1
ATOM 1098 C CA . ILE A 1 144 ? -5.906 14.781 11.305 1 98.06 144 ILE A CA 1
ATOM 1099 C C . ILE A 1 144 ? -6.613 16.031 11.828 1 98.06 144 ILE A C 1
ATOM 1101 O O . ILE A 1 144 ? -6.09 17.141 11.719 1 98.06 144 ILE A O 1
ATOM 1105 N N . ALA A 1 145 ? -7.77 15.836 12.367 1 97.81 145 ALA A N 1
ATOM 1106 C CA . ALA A 1 145 ? -8.516 16.953 12.953 1 97.81 145 ALA A CA 1
ATOM 1107 C C . ALA A 1 145 ? -7.68 17.688 14 1 97.81 145 ALA A C 1
ATOM 1109 O O . ALA A 1 145 ? -7.578 18.906 13.977 1 97.81 145 ALA A O 1
ATOM 1110 N N . ARG A 1 146 ? -7.09 16.891 14.828 1 97.44 146 ARG A N 1
ATOM 1111 C CA . ARG A 1 146 ? -6.238 17.453 15.867 1 97.44 146 ARG A CA 1
ATOM 1112 C C . ARG A 1 146 ? -5.102 18.266 15.258 1 97.44 146 ARG A C 1
ATOM 1114 O O . ARG A 1 146 ? -4.762 19.344 15.758 1 97.44 146 ARG A O 1
ATOM 1121 N N . ALA A 1 147 ? -4.59 17.766 14.227 1 97.31 147 ALA A N 1
ATOM 1122 C CA . ALA A 1 147 ? -3.453 18.438 13.586 1 97.31 147 ALA A CA 1
ATOM 1123 C C . ALA A 1 147 ? -3.881 19.734 12.93 1 97.31 147 ALA A C 1
ATOM 1125 O O . ALA A 1 147 ? -3.096 20.688 12.852 1 97.31 147 ALA A O 1
ATOM 1126 N N . ILE A 1 148 ? -5.129 19.875 12.531 1 97.94 148 ILE A N 1
ATOM 1127 C CA . ILE A 1 148 ? -5.547 20.969 11.656 1 97.94 148 ILE A CA 1
ATOM 1128 C C . ILE A 1 148 ? -6.352 21.984 12.453 1 97.94 148 ILE A C 1
ATOM 1130 O O . ILE A 1 148 ? -6.406 23.156 12.094 1 97.94 148 ILE A O 1
ATOM 1134 N N . MET A 1 149 ? -6.926 21.562 13.516 1 97.12 149 MET A N 1
ATOM 1135 C CA . MET A 1 149 ? -7.887 22.406 14.234 1 97.12 149 MET A CA 1
ATOM 1136 C C . MET A 1 149 ? -7.23 23.688 14.734 1 97.12 149 MET A C 1
ATOM 1138 O O . MET A 1 149 ? -7.879 24.734 14.82 1 97.12 149 MET A O 1
ATOM 1142 N N . PRO A 1 150 ? -5.93 23.719 15.016 1 96.25 150 PRO A N 1
ATOM 1143 C CA . PRO A 1 150 ? -5.312 25 15.391 1 96.25 150 PRO A CA 1
ATOM 1144 C C . PRO A 1 150 ? -5.082 25.906 14.188 1 96.25 150 PRO A C 1
ATOM 1146 O O . PRO A 1 150 ? -4.496 26.984 14.336 1 96.25 150 PRO A O 1
ATOM 1149 N N . SER A 1 151 ? -5.352 25.484 13.031 1 95.19 151 SER A N 1
ATOM 1150 C CA . SER A 1 151 ? -5.258 26.25 11.797 1 95.19 151 SER A CA 1
ATOM 1151 C C . SER A 1 151 ? -3.812 26.609 11.461 1 95.19 151 SER A C 1
ATOM 1153 O O . SER A 1 151 ? -3.482 27.766 11.25 1 95.19 151 SER A O 1
ATOM 1155 N N . PRO A 1 152 ? -2.998 25.641 11.32 1 97.62 152 PRO A N 1
ATOM 1156 C CA . PRO A 1 152 ? -1.612 25.906 10.922 1 97.62 152 PRO A CA 1
ATOM 1157 C C . PRO A 1 152 ? -1.498 26.453 9.508 1 97.62 152 PRO A C 1
ATOM 1159 O O . PRO A 1 152 ? -2.377 26.219 8.672 1 97.62 152 PRO A O 1
ATOM 1162 N N . ARG A 1 153 ? -0.392 27.156 9.305 1 97.75 153 ARG A N 1
ATOM 1163 C CA . ARG A 1 153 ? -0.109 27.594 7.945 1 97.75 153 ARG A CA 1
ATOM 1164 C C . ARG A 1 153 ? 0.438 26.453 7.102 1 97.75 153 ARG A C 1
ATOM 1166 O O . ARG A 1 153 ? 0.173 26.375 5.898 1 97.75 153 ARG A O 1
ATOM 1173 N N . VAL A 1 154 ? 1.187 25.625 7.703 1 98.56 154 VAL A N 1
ATOM 1174 C CA . VAL A 1 154 ? 1.753 24.453 7.039 1 98.56 154 VAL A CA 1
ATOM 1175 C C . VAL A 1 154 ? 1.468 23.203 7.863 1 98.56 154 VAL A C 1
ATOM 1177 O O . VAL A 1 154 ? 1.848 23.109 9.031 1 98.56 154 VAL A O 1
ATOM 1180 N N . ALA A 1 155 ? 0.786 22.266 7.273 1 98.5 155 ALA A N 1
ATOM 1181 C CA . ALA A 1 155 ? 0.568 20.953 7.891 1 98.5 155 ALA A CA 1
ATOM 1182 C C . ALA A 1 155 ? 1.516 19.906 7.312 1 98.5 155 ALA A C 1
ATOM 1184 O O . ALA A 1 155 ? 1.551 19.703 6.098 1 98.5 155 ALA A O 1
ATOM 1185 N N . ILE A 1 156 ? 2.311 19.266 8.172 1 98.69 156 ILE A N 1
ATOM 1186 C CA . ILE A 1 156 ? 3.26 18.219 7.793 1 98.69 156 ILE A CA 1
ATOM 1187 C C . ILE A 1 156 ? 2.715 16.859 8.195 1 98.69 156 ILE A C 1
ATOM 1189 O O . ILE A 1 156 ? 2.451 16.609 9.375 1 98.69 156 ILE A O 1
ATOM 1193 N N . MET A 1 157 ? 2.564 15.992 7.215 1 97.88 157 MET A N 1
ATOM 1194 C CA . MET A 1 157 ? 1.935 14.703 7.473 1 97.88 157 MET A CA 1
ATOM 1195 C C . MET A 1 157 ? 2.807 13.562 6.957 1 97.88 157 MET A C 1
ATOM 1197 O O . MET A 1 157 ? 3.131 13.508 5.77 1 97.88 157 MET A O 1
ATOM 1201 N N . ASP A 1 158 ? 3.115 12.656 7.812 1 97.06 158 ASP A N 1
ATOM 1202 C CA . ASP A 1 158 ? 3.998 11.539 7.484 1 97.06 158 ASP A CA 1
ATOM 1203 C C . ASP A 1 158 ? 3.201 10.258 7.254 1 97.06 158 ASP A C 1
ATOM 1205 O O . ASP A 1 158 ? 2.697 9.656 8.203 1 97.06 158 ASP A O 1
ATOM 1209 N N . GLU A 1 159 ? 3.084 9.836 5.965 1 94.62 159 GLU A N 1
ATOM 1210 C CA . GLU A 1 159 ? 2.445 8.578 5.598 1 94.62 159 GLU A CA 1
ATOM 1211 C C . GLU A 1 159 ? 1.042 8.469 6.191 1 94.62 159 GLU A C 1
ATOM 1213 O O . GLU A 1 159 ? 0.714 7.488 6.855 1 94.62 159 GLU A O 1
ATOM 1218 N N . VAL A 1 160 ? 0.201 9.336 5.852 1 93.75 160 VAL A N 1
ATOM 1219 C CA . VAL A 1 160 ? -1.062 9.562 6.551 1 93.75 160 VAL A CA 1
ATOM 1220 C C . VAL A 1 160 ? -2.061 8.469 6.176 1 93.75 160 VAL A C 1
ATOM 1222 O O . VAL A 1 160 ? -3.004 8.203 6.922 1 93.75 160 VAL A O 1
ATOM 1225 N N . THR A 1 161 ? -1.84 7.828 5.07 1 91.75 161 THR A N 1
ATOM 1226 C CA . THR A 1 161 ? -2.809 6.816 4.668 1 91.75 161 THR A CA 1
ATOM 1227 C C . THR A 1 161 ? -2.264 5.41 4.922 1 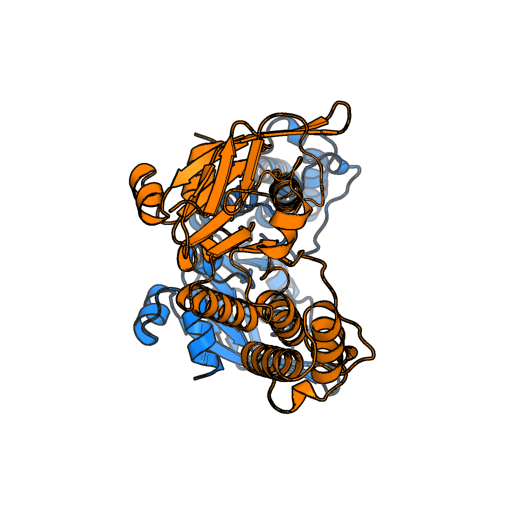91.75 161 THR A C 1
ATOM 1229 O O . THR A 1 161 ? -2.914 4.418 4.59 1 91.75 161 THR A O 1
ATOM 1232 N N . SER A 1 162 ? -1.129 5.344 5.453 1 87.62 162 SER A N 1
ATOM 1233 C CA . SER A 1 162 ? -0.499 4.047 5.684 1 87.62 162 SER A CA 1
ATOM 1234 C C . SER A 1 162 ? -1.343 3.18 6.609 1 87.62 162 SER A C 1
ATOM 1236 O O . SER A 1 162 ? -1.889 3.672 7.602 1 87.62 162 SER A O 1
ATOM 1238 N N . GLY A 1 163 ? -1.465 1.894 6.254 1 83.69 163 GLY A N 1
ATOM 1239 C CA . GLY A 1 163 ? -2.16 0.94 7.105 1 83.69 163 GLY A CA 1
ATOM 1240 C C . GLY A 1 163 ? -3.668 1.001 6.961 1 83.69 163 GLY A C 1
ATOM 1241 O O . GLY A 1 163 ? -4.387 0.209 7.574 1 83.69 163 GLY A O 1
ATOM 1242 N N . LEU A 1 164 ? -4.16 1.915 6.18 1 88.38 164 LEU A N 1
ATOM 1243 C CA . LEU A 1 164 ? -5.598 2.053 5.98 1 88.38 164 LEU A CA 1
ATOM 1244 C C . LEU A 1 164 ? -6.07 1.186 4.82 1 88.38 164 LEU A C 1
ATOM 1246 O O . LEU A 1 164 ? -5.309 0.91 3.893 1 88.38 164 LEU A O 1
ATOM 1250 N N . ASP A 1 165 ? -7.375 0.792 4.949 1 86 165 ASP A N 1
ATOM 1251 C CA . ASP A 1 165 ? -7.969 0.097 3.809 1 86 165 ASP A CA 1
ATOM 1252 C C . ASP A 1 165 ? -8.312 1.075 2.688 1 86 165 ASP A C 1
ATOM 1254 O O . ASP A 1 165 ? -8.148 2.287 2.842 1 86 165 ASP A O 1
ATOM 1258 N N . VAL A 1 166 ? -8.82 0.552 1.611 1 86.88 166 VAL A N 1
ATOM 1259 C CA . VAL A 1 166 ? -9.031 1.305 0.378 1 86.88 166 VAL A CA 1
ATOM 1260 C C . VAL A 1 166 ? -10.055 2.412 0.616 1 86.88 166 VAL A C 1
ATOM 1262 O O . VAL A 1 166 ? -9.875 3.541 0.151 1 86.88 166 VAL A O 1
ATOM 1265 N N . ILE A 1 167 ? -11.078 2.088 1.291 1 88.44 167 ILE A N 1
ATOM 1266 C CA . ILE A 1 167 ? -12.156 3.051 1.497 1 88.44 167 ILE A CA 1
ATOM 1267 C C . ILE A 1 167 ? -11.664 4.188 2.389 1 88.44 167 ILE A C 1
ATOM 1269 O O . ILE A 1 167 ? -11.82 5.363 2.045 1 88.44 167 ILE A O 1
ATOM 1273 N N . ASN A 1 168 ? -11.062 3.832 3.463 1 89.94 168 ASN A N 1
ATOM 1274 C CA . ASN A 1 168 ? -10.562 4.836 4.398 1 89.94 168 ASN A CA 1
ATOM 1275 C C . ASN A 1 168 ? -9.453 5.68 3.775 1 89.94 168 ASN A C 1
ATOM 1277 O O . ASN A 1 168 ? -9.398 6.895 3.99 1 89.94 168 ASN A O 1
ATOM 1281 N N . ALA A 1 169 ? -8.617 5.008 3.053 1 91.69 169 ALA A N 1
ATOM 1282 C CA . ALA A 1 169 ? -7.551 5.746 2.385 1 91.69 169 ALA A CA 1
ATOM 1283 C C . ALA A 1 169 ? -8.117 6.781 1.421 1 91.69 169 ALA A C 1
ATOM 1285 O O . ALA A 1 169 ? -7.664 7.93 1.39 1 91.69 169 ALA A O 1
ATOM 1286 N N . TYR A 1 170 ? -9.07 6.398 0.71 1 91.19 170 TYR A N 1
ATOM 1287 C CA . TYR A 1 170 ? -9.742 7.305 -0.216 1 91.19 170 TYR A CA 1
ATOM 1288 C C . TYR A 1 170 ? -10.367 8.484 0.525 1 91.19 170 TYR A C 1
ATOM 1290 O O . TYR A 1 170 ? -10.203 9.633 0.12 1 91.19 170 TYR A O 1
ATOM 1298 N N . GLU A 1 171 ? -10.992 8.188 1.558 1 92.25 171 GLU A N 1
ATOM 1299 C CA . GLU A 1 171 ? -11.68 9.227 2.314 1 92.25 171 GLU A CA 1
ATOM 1300 C C . GLU A 1 171 ? -10.688 10.195 2.947 1 92.25 171 GLU A C 1
ATOM 1302 O O . GLU A 1 171 ? -10.922 11.406 2.975 1 92.25 171 GLU A O 1
ATOM 1307 N N . ILE A 1 172 ? -9.672 9.641 3.441 1 94.62 172 ILE A N 1
ATOM 1308 C CA . ILE A 1 172 ? -8.656 10.477 4.062 1 94.62 172 ILE A CA 1
ATOM 1309 C C . ILE A 1 172 ? -8.031 11.398 3.018 1 94.62 172 ILE A C 1
ATOM 1311 O O . ILE A 1 172 ? -7.793 12.578 3.283 1 94.62 172 ILE A O 1
ATOM 1315 N N . ARG A 1 173 ? -7.781 10.906 1.854 1 94.44 173 ARG A N 1
ATOM 1316 C CA . ARG A 1 173 ? -7.246 11.75 0.79 1 94.44 173 ARG A CA 1
ATOM 1317 C C . ARG A 1 173 ? -8.211 12.891 0.455 1 94.44 173 ARG A C 1
ATOM 1319 O O . ARG A 1 173 ? -7.785 14.016 0.202 1 94.44 173 ARG A O 1
ATOM 1326 N N . GLU A 1 174 ? -9.461 12.609 0.51 1 93.75 174 GLU A N 1
ATOM 1327 C CA . GLU A 1 174 ? -10.469 13.641 0.279 1 93.75 174 GLU A CA 1
ATOM 1328 C C . GLU A 1 174 ? -10.43 14.703 1.38 1 93.75 174 GLU A C 1
ATOM 1330 O O . GLU A 1 174 ? -10.578 15.891 1.108 1 93.75 174 GLU A O 1
ATOM 1335 N N . VAL A 1 175 ? -10.25 14.195 2.543 1 95.25 175 VAL A N 1
ATOM 1336 C CA . VAL A 1 175 ? -10.148 15.117 3.672 1 95.25 175 VAL A CA 1
ATOM 1337 C C . VAL A 1 175 ? -8.953 16.047 3.469 1 95.25 175 VAL A C 1
ATOM 1339 O O . VAL A 1 175 ? -9.078 17.266 3.625 1 95.25 175 VAL A O 1
ATOM 1342 N N . ILE A 1 176 ? -7.891 15.508 3.082 1 96.25 176 ILE A N 1
ATOM 1343 C CA . ILE A 1 176 ? -6.672 16.281 2.877 1 96.25 176 ILE A CA 1
ATOM 1344 C C . ILE A 1 176 ? -6.891 17.297 1.753 1 96.25 176 ILE A C 1
ATOM 1346 O O . ILE A 1 176 ? -6.488 18.453 1.867 1 96.25 176 ILE A O 1
ATOM 1350 N N . ARG A 1 177 ? -7.504 16.906 0.744 1 95.12 177 ARG A N 1
ATOM 1351 C CA . ARG A 1 177 ? -7.812 17.797 -0.371 1 95.12 177 ARG A CA 1
ATOM 1352 C C . ARG A 1 177 ? -8.648 18.984 0.092 1 95.12 177 ARG A C 1
ATOM 1354 O O . ARG A 1 177 ? -8.375 20.125 -0.284 1 95.12 177 ARG A O 1
ATOM 1361 N N . ASN A 1 178 ? -9.57 18.688 0.866 1 95.31 178 ASN A N 1
ATOM 1362 C CA . ASN A 1 178 ? -10.453 19.734 1.359 1 95.31 178 ASN A CA 1
ATOM 1363 C C . ASN A 1 178 ? -9.719 20.703 2.287 1 95.31 178 ASN A C 1
ATOM 1365 O O . ASN A 1 178 ? -9.977 21.906 2.266 1 95.31 178 ASN A O 1
ATOM 1369 N N . ILE A 1 179 ? -8.906 20.156 3.072 1 96.06 179 ILE A N 1
ATOM 1370 C CA . ILE A 1 179 ? -8.094 20.984 3.963 1 96.06 179 ILE A CA 1
ATOM 1371 C C . ILE A 1 179 ? -7.234 21.938 3.139 1 96.06 179 ILE A C 1
ATOM 1373 O O . ILE A 1 179 ? -7.164 23.125 3.436 1 96.06 179 ILE A O 1
ATOM 1377 N N . ALA A 1 180 ? -6.648 21.438 2.141 1 96 180 ALA A N 1
ATOM 1378 C CA . ALA A 1 180 ? -5.805 22.25 1.273 1 96 180 ALA A CA 1
ATOM 1379 C C . ALA A 1 180 ? -6.625 23.328 0.578 1 96 180 ALA A C 1
ATOM 1381 O O . ALA A 1 180 ? -6.172 24.469 0.448 1 96 180 ALA A O 1
ATOM 1382 N N . LYS A 1 181 ? -7.766 23.016 0.157 1 94.81 181 LYS A N 1
ATOM 1383 C CA . LYS A 1 181 ? -8.656 23.984 -0.49 1 94.81 181 LYS A CA 1
ATOM 1384 C C . LYS A 1 181 ? -8.992 25.141 0.449 1 94.81 181 LYS A C 1
ATOM 1386 O O . LYS A 1 181 ? -9.297 26.234 -0.002 1 94.81 181 LYS A O 1
ATOM 1391 N N . GLY A 1 182 ? -8.906 24.812 1.699 1 93.62 182 GLY A N 1
ATOM 1392 C CA . GLY A 1 182 ? -9.164 25.844 2.701 1 93.62 182 GLY A CA 1
ATOM 1393 C C . GLY A 1 182 ? -7.984 26.766 2.928 1 93.62 182 GLY A C 1
ATOM 1394 O O . GLY A 1 182 ? -8.062 27.703 3.73 1 93.62 182 GLY A O 1
ATOM 1395 N N . GLY A 1 183 ? -6.883 26.484 2.279 1 94.88 183 GLY A N 1
ATOM 1396 C CA . GLY A 1 183 ? -5.781 27.438 2.309 1 94.88 183 GLY A CA 1
ATOM 1397 C C . GLY A 1 183 ? -4.559 26.906 3.039 1 94.88 183 GLY A C 1
ATOM 1398 O O . GLY A 1 183 ? -3.51 27.547 3.051 1 94.88 183 GLY A O 1
ATOM 1399 N N . VAL A 1 184 ? -4.668 25.797 3.666 1 97.12 184 VAL A N 1
ATOM 1400 C CA . VAL A 1 184 ? -3.549 25.219 4.406 1 97.12 184 VAL A CA 1
ATOM 1401 C C . VAL A 1 184 ? -2.525 24.641 3.428 1 97.12 184 VAL A C 1
ATOM 1403 O O . VAL A 1 184 ? -2.893 23.984 2.455 1 97.12 184 VAL A O 1
ATOM 1406 N N . THR A 1 185 ? -1.263 24.984 3.617 1 98.44 185 THR A N 1
ATOM 1407 C CA . THR A 1 185 ? -0.185 24.312 2.889 1 98.44 185 THR A CA 1
ATOM 1408 C C . THR A 1 185 ? 0.074 22.922 3.455 1 98.44 185 THR A C 1
ATOM 1410 O O . THR A 1 185 ? 0.187 22.75 4.672 1 98.44 185 THR A O 1
ATOM 1413 N N . ILE A 1 186 ? 0.153 21.953 2.566 1 98.31 186 ILE A N 1
ATOM 1414 C CA . ILE A 1 186 ? 0.332 20.578 3.043 1 98.31 186 ILE A CA 1
ATOM 1415 C C . ILE A 1 186 ? 1.636 20.016 2.494 1 98.31 186 ILE A C 1
ATOM 1417 O O . ILE A 1 186 ? 1.888 20.062 1.288 1 98.31 186 ILE A O 1
ATOM 1421 N N . LEU A 1 187 ? 2.494 19.516 3.361 1 98.56 187 LEU A N 1
ATOM 1422 C CA . LEU A 1 187 ? 3.637 18.672 3.033 1 98.56 187 LEU A CA 1
ATOM 1423 C C . LEU A 1 187 ? 3.418 17.25 3.525 1 98.56 187 LEU A C 1
ATOM 1425 O O . LEU A 1 187 ? 3.305 17.016 4.73 1 98.56 187 LEU A O 1
ATOM 1429 N N . MET A 1 188 ? 3.367 16.281 2.57 1 97.56 188 MET A N 1
ATOM 1430 C CA . MET A 1 188 ? 3.113 14.914 2.998 1 97.56 188 MET A CA 1
ATOM 1431 C C . MET A 1 188 ? 4.133 13.961 2.387 1 97.56 188 MET A C 1
ATOM 1433 O O . MET A 1 188 ? 4.625 14.195 1.282 1 97.56 188 MET A O 1
ATOM 1437 N N . SER A 1 189 ? 4.473 12.992 3.148 1 97.06 189 SER A N 1
ATOM 1438 C CA . SER A 1 189 ? 5.305 11.906 2.633 1 97.06 189 SER A CA 1
ATOM 1439 C C . SER A 1 189 ? 4.465 10.672 2.309 1 97.06 189 SER A C 1
ATOM 1441 O O . SER A 1 189 ? 3.395 10.477 2.885 1 97.06 189 SER A O 1
ATOM 1443 N N . SER A 1 190 ? 4.906 9.969 1.377 1 93.38 190 SER A N 1
ATOM 1444 C CA . SER A 1 190 ? 4.266 8.703 1.037 1 93.38 190 SER A CA 1
ATOM 1445 C C . SER A 1 190 ? 5.223 7.781 0.291 1 93.38 190 SER A C 1
ATOM 1447 O O . SER A 1 190 ? 6.09 8.242 -0.451 1 93.38 190 SER A O 1
ATOM 1449 N N . HIS A 1 191 ? 4.988 6.559 0.495 1 89 191 HIS A N 1
ATOM 1450 C CA . HIS A 1 191 ? 5.672 5.586 -0.353 1 89 191 HIS A CA 1
ATOM 1451 C C . HIS A 1 191 ? 4.758 5.102 -1.476 1 89 191 HIS A C 1
ATOM 1453 O O . HIS A 1 191 ? 5.207 4.391 -2.379 1 89 191 HIS A O 1
ATOM 1459 N N . ASN A 1 192 ? 3.539 5.453 -1.417 1 86.81 192 ASN A N 1
ATOM 1460 C CA . ASN A 1 192 ? 2.578 5.117 -2.461 1 86.81 192 ASN A CA 1
ATOM 1461 C C . ASN A 1 192 ? 2.518 6.199 -3.537 1 86.81 192 ASN A C 1
ATOM 1463 O O . ASN A 1 192 ? 1.836 7.211 -3.369 1 86.81 192 ASN A O 1
ATOM 1467 N N . MET A 1 193 ? 3.012 5.844 -4.652 1 88.56 193 MET A N 1
ATOM 1468 C CA . MET A 1 193 ? 3.154 6.836 -5.715 1 88.56 193 MET A CA 1
ATOM 1469 C C . MET A 1 193 ? 1.809 7.125 -6.375 1 88.56 193 MET A C 1
ATOM 1471 O O . MET A 1 193 ? 1.606 8.203 -6.934 1 88.56 193 MET A O 1
ATOM 1475 N N . PHE A 1 194 ? 0.97 6.23 -6.242 1 84.06 194 PHE A N 1
ATOM 1476 C CA . PHE A 1 194 ? -0.331 6.41 -6.875 1 84.06 194 PHE A CA 1
ATOM 1477 C C . PHE A 1 194 ? -1.177 7.414 -6.098 1 84.06 194 PHE A C 1
ATOM 1479 O O . PHE A 1 194 ? -1.853 8.258 -6.695 1 84.06 194 PHE A O 1
ATOM 1486 N N . GLU A 1 195 ? -1.11 7.328 -4.84 1 86.56 195 GLU A N 1
ATOM 1487 C CA . GLU A 1 195 ? -1.833 8.273 -3.992 1 86.56 195 GLU A CA 1
ATOM 1488 C C . GLU A 1 195 ? -1.379 9.703 -4.25 1 86.56 195 GLU A C 1
ATOM 1490 O O . GLU A 1 195 ? -2.203 10.617 -4.328 1 86.56 195 GLU A O 1
ATOM 1495 N N . VAL A 1 196 ? -0.148 9.82 -4.406 1 89.25 196 VAL A N 1
ATOM 1496 C CA . VAL A 1 196 ? 0.448 11.141 -4.582 1 89.25 196 VAL A CA 1
ATOM 1497 C C . VAL A 1 196 ? 0.093 11.688 -5.965 1 89.25 196 VAL A C 1
ATOM 1499 O O . VAL A 1 196 ? -0.108 12.891 -6.129 1 89.25 196 VAL A O 1
ATOM 1502 N N . ASP A 1 197 ? 0.036 10.797 -6.84 1 88.44 197 ASP A N 1
ATOM 1503 C CA . ASP A 1 197 ? -0.349 11.164 -8.195 1 88.44 197 ASP A CA 1
ATOM 1504 C C . ASP A 1 197 ? -1.729 11.82 -8.219 1 88.44 197 ASP A C 1
ATOM 1506 O O . ASP A 1 197 ? -1.966 12.758 -8.984 1 88.44 197 ASP A O 1
ATOM 1510 N N . MET A 1 198 ? -2.582 11.469 -7.34 1 87 198 MET A N 1
ATOM 1511 C CA . MET A 1 198 ? -3.973 11.914 -7.344 1 87 198 MET A CA 1
ATOM 1512 C C . MET A 1 198 ? -4.164 13.117 -6.43 1 87 198 MET A C 1
ATOM 1514 O O . MET A 1 198 ? -5.141 13.852 -6.562 1 87 198 MET A O 1
ATOM 1518 N N . LEU A 1 199 ? -3.217 13.344 -5.582 1 93.62 199 LEU A N 1
ATOM 1519 C CA . LEU A 1 199 ? -3.494 14.273 -4.492 1 93.62 199 LEU A CA 1
ATOM 1520 C C . LEU A 1 199 ? -2.57 15.484 -4.562 1 93.62 199 LEU A C 1
ATOM 1522 O O . LEU A 1 199 ? -3.002 16.609 -4.328 1 93.62 199 LEU A O 1
ATOM 1526 N N . CYS A 1 200 ? -1.371 15.289 -5.016 1 97.12 200 CYS A N 1
ATOM 1527 C CA . CYS A 1 200 ? -0.361 16.328 -4.848 1 97.12 200 CYS A CA 1
ATOM 1528 C C . CYS A 1 200 ? -0.276 17.219 -6.09 1 97.12 200 CYS A C 1
ATOM 1530 O O . CYS A 1 200 ? -0.396 16.719 -7.215 1 97.12 200 CYS A O 1
ATOM 1532 N N . ASP A 1 201 ? -0.029 18.438 -5.855 1 97.5 201 ASP A N 1
ATOM 1533 C CA . ASP A 1 201 ? 0.233 19.391 -6.934 1 97.5 201 ASP A CA 1
ATOM 1534 C C . ASP A 1 201 ? 1.646 19.219 -7.488 1 97.5 201 ASP A C 1
ATOM 1536 O O . ASP A 1 201 ? 1.851 19.25 -8.703 1 97.5 201 ASP A O 1
ATOM 1540 N N . ARG A 1 202 ? 2.523 19.109 -6.629 1 97.94 202 ARG A N 1
ATOM 1541 C CA . ARG A 1 202 ? 3.928 18.875 -6.945 1 97.94 202 ARG A CA 1
ATOM 1542 C C . ARG A 1 202 ? 4.52 17.812 -6.023 1 97.94 202 ARG A C 1
ATOM 1544 O O . ARG A 1 202 ? 3.971 17.531 -4.953 1 97.94 202 ARG A O 1
ATOM 1551 N N . VAL A 1 203 ? 5.621 17.219 -6.543 1 98 203 VAL A N 1
ATOM 1552 C CA . VAL A 1 203 ? 6.246 16.172 -5.754 1 98 203 VAL A CA 1
ATOM 1553 C C . VAL A 1 203 ? 7.766 16.281 -5.844 1 98 203 VAL A C 1
ATOM 1555 O O . VAL A 1 203 ? 8.297 16.844 -6.805 1 98 203 VAL A O 1
ATOM 1558 N N . ALA A 1 204 ? 8.383 15.891 -4.789 1 97.94 204 ALA A N 1
ATOM 1559 C CA . ALA A 1 204 ? 9.82 15.617 -4.766 1 97.94 204 ALA A CA 1
ATOM 1560 C C . ALA A 1 204 ? 10.086 14.141 -4.508 1 97.94 204 ALA A C 1
ATOM 1562 O O . ALA A 1 204 ? 9.57 13.562 -3.549 1 97.94 204 ALA A O 1
ATOM 1563 N N . MET A 1 205 ? 10.859 13.523 -5.379 1 97.31 205 MET A N 1
ATOM 1564 C CA . MET A 1 205 ? 11.219 12.117 -5.23 1 97.31 205 MET A CA 1
ATOM 1565 C C . MET A 1 205 ? 12.594 11.977 -4.59 1 97.31 205 MET A C 1
ATOM 1567 O O . MET A 1 205 ? 13.578 12.523 -5.086 1 97.31 205 MET A O 1
ATOM 1571 N N . ILE A 1 206 ? 12.594 11.234 -3.551 1 97.06 206 ILE A N 1
ATOM 1572 C CA . ILE A 1 206 ? 13.836 11.07 -2.799 1 97.06 206 ILE A CA 1
ATOM 1573 C C . ILE A 1 206 ? 14.25 9.602 -2.797 1 97.06 206 ILE A C 1
ATOM 1575 O O . ILE A 1 206 ? 13.398 8.711 -2.672 1 97.06 206 ILE A O 1
ATOM 1579 N N . ASP A 1 207 ? 15.484 9.359 -3.002 1 95.75 207 ASP A N 1
ATOM 1580 C CA . ASP A 1 207 ? 16.094 8.039 -2.957 1 95.75 207 ASP A CA 1
ATOM 1581 C C . ASP A 1 207 ? 17.484 8.086 -2.316 1 95.75 207 ASP A C 1
ATOM 1583 O O . ASP A 1 207 ? 18.344 8.859 -2.744 1 95.75 207 ASP A O 1
ATOM 1587 N N . ASP A 1 208 ? 17.656 7.27 -1.304 1 94.62 208 ASP A N 1
ATOM 1588 C CA . ASP A 1 208 ? 18.938 7.164 -0.607 1 94.62 208 ASP A CA 1
ATOM 1589 C C . ASP A 1 208 ? 19.438 8.531 -0.16 1 94.62 208 ASP A C 1
ATOM 1591 O O . ASP A 1 208 ? 20.594 8.891 -0.395 1 94.62 208 ASP A O 1
ATOM 1595 N N . GLY A 1 209 ? 18.516 9.336 0.333 1 97.06 209 GLY A N 1
ATOM 1596 C CA . GLY A 1 209 ? 18.859 10.617 0.944 1 97.06 209 GLY A CA 1
ATOM 1597 C C . GLY A 1 209 ? 19.047 11.727 -0.068 1 97.06 209 GLY A C 1
ATOM 1598 O O . GLY A 1 209 ? 19.344 12.867 0.302 1 97.06 209 GLY A O 1
ATOM 1599 N N . ARG A 1 210 ? 18.844 11.414 -1.364 1 97.56 210 ARG A N 1
ATOM 1600 C CA . ARG A 1 210 ? 19.031 12.406 -2.418 1 97.56 210 ARG A CA 1
ATOM 1601 C C . ARG A 1 210 ? 17.719 12.664 -3.164 1 97.56 210 ARG A C 1
ATOM 1603 O O . ARG A 1 210 ? 16.938 11.742 -3.391 1 97.56 210 ARG A O 1
ATOM 1610 N N . LEU A 1 211 ? 17.562 13.898 -3.539 1 97.31 211 LEU A N 1
ATOM 1611 C CA . LEU A 1 211 ? 16.438 14.227 -4.395 1 97.31 211 LEU A CA 1
ATOM 1612 C C . LEU A 1 211 ? 16.719 13.844 -5.844 1 97.31 211 LEU A C 1
ATOM 1614 O O . LEU A 1 211 ? 17.688 14.312 -6.438 1 97.31 211 LEU A O 1
ATOM 1618 N N . ILE A 1 212 ? 15.859 13.094 -6.363 1 95.88 212 ILE A N 1
ATOM 1619 C CA . ILE A 1 212 ? 16.047 12.586 -7.715 1 95.88 212 ILE A CA 1
ATOM 1620 C C . ILE A 1 212 ? 15.312 13.484 -8.711 1 95.88 212 ILE A C 1
ATOM 1622 O O . ILE A 1 212 ? 15.844 13.797 -9.781 1 95.88 212 ILE A O 1
ATOM 1626 N N . LEU A 1 213 ? 14.109 13.781 -8.391 1 96.38 213 LEU A N 1
ATOM 1627 C CA . LEU A 1 213 ? 13.25 14.578 -9.258 1 96.38 213 LEU A CA 1
ATOM 1628 C C . LEU A 1 213 ? 12.32 15.469 -8.43 1 96.38 213 LEU A C 1
ATOM 1630 O O . LEU A 1 213 ? 11.977 15.125 -7.297 1 96.38 213 LEU A O 1
ATOM 1634 N N . THR A 1 214 ? 11.992 16.578 -9.039 1 97.5 214 THR A N 1
ATOM 1635 C CA . THR A 1 214 ? 10.953 17.469 -8.516 1 97.5 214 THR A CA 1
ATOM 1636 C C . THR A 1 214 ? 10.109 18.047 -9.656 1 97.5 214 THR A C 1
ATOM 1638 O O . THR A 1 214 ? 10.648 18.406 -10.703 1 97.5 214 THR A O 1
ATOM 1641 N N . GLY A 1 215 ? 8.812 18.094 -9.438 1 97.44 215 GLY A N 1
ATOM 1642 C CA . GLY A 1 215 ? 7.934 18.656 -10.445 1 97.44 215 GLY A CA 1
ATOM 1643 C C . GLY A 1 215 ? 6.48 18.25 -10.266 1 97.44 215 GLY A C 1
ATOM 1644 O O . GLY A 1 215 ? 6.129 17.625 -9.258 1 97.44 215 GLY A O 1
ATOM 1645 N N . THR A 1 216 ? 5.676 18.703 -11.141 1 97.81 216 THR A N 1
ATOM 1646 C CA . THR A 1 216 ? 4.285 18.25 -11.133 1 97.81 216 THR A CA 1
ATOM 1647 C C . THR A 1 216 ? 4.18 16.828 -11.656 1 97.81 216 THR A C 1
ATOM 1649 O O . THR A 1 216 ? 4.961 16.406 -12.516 1 97.81 216 THR A O 1
ATOM 1652 N N . PRO A 1 217 ? 3.176 16.109 -11.109 1 96.75 217 PRO A N 1
ATOM 1653 C CA . PRO A 1 217 ? 2.973 14.766 -11.641 1 96.75 217 PRO A CA 1
ATOM 1654 C C . PRO A 1 217 ? 2.834 14.75 -13.164 1 96.75 217 PRO A C 1
ATOM 1656 O O . PRO A 1 217 ? 3.451 13.914 -13.836 1 96.75 217 PRO A O 1
ATOM 1659 N N . ALA A 1 218 ? 2.125 15.648 -13.695 1 96.44 218 ALA A N 1
ATOM 1660 C CA . ALA A 1 218 ? 1.9 15.711 -15.133 1 96.44 218 ALA A CA 1
ATOM 1661 C C . ALA A 1 218 ? 3.213 15.914 -15.883 1 96.44 218 ALA A C 1
ATOM 1663 O O . ALA A 1 218 ? 3.51 15.188 -16.844 1 96.44 218 ALA A O 1
ATOM 1664 N N . ASP A 1 219 ? 4.023 16.828 -15.422 1 97.56 219 ASP A N 1
ATOM 1665 C CA . ASP A 1 219 ? 5.293 17.125 -16.062 1 97.56 219 ASP A CA 1
ATOM 1666 C C . ASP A 1 219 ? 6.25 15.938 -15.992 1 97.56 219 ASP A C 1
ATOM 1668 O O . ASP A 1 219 ? 6.934 15.625 -16.969 1 97.56 219 ASP A O 1
ATOM 1672 N N . LEU A 1 220 ? 6.258 15.328 -14.875 1 97.38 220 LEU A N 1
ATOM 1673 C CA . LEU A 1 220 ? 7.176 14.211 -14.68 1 97.38 220 LEU A CA 1
ATOM 1674 C C . LEU A 1 220 ? 6.773 13.023 -15.539 1 97.38 220 LEU A C 1
ATOM 1676 O O . LEU A 1 220 ? 7.633 12.367 -16.141 1 97.38 220 LEU A O 1
ATOM 1680 N N . LYS A 1 221 ? 5.504 12.742 -15.578 1 96.5 221 LYS A N 1
ATOM 1681 C CA . LYS A 1 221 ? 5.012 11.648 -16.406 1 96.5 221 LYS A CA 1
ATOM 1682 C C . LYS A 1 221 ? 5.316 11.898 -17.891 1 96.5 221 LYS A C 1
ATOM 1684 O O . LYS A 1 221 ? 5.719 10.977 -18.609 1 96.5 221 LYS A O 1
ATOM 1689 N N . GLU A 1 222 ? 5.195 13.117 -18.344 1 97.5 222 GLU A N 1
ATOM 1690 C CA . GLU A 1 222 ? 5.496 13.484 -19.719 1 97.5 222 GLU A CA 1
ATOM 1691 C C . GLU A 1 222 ? 6.988 13.359 -20.016 1 97.5 222 GLU A C 1
ATOM 1693 O O . GLU A 1 222 ? 7.383 12.742 -21 1 97.5 222 GLU A O 1
ATOM 1698 N N . ARG A 1 223 ? 7.777 13.883 -19.172 1 96.94 223 ARG A N 1
ATOM 1699 C CA . ARG A 1 223 ? 9.227 13.891 -19.344 1 96.94 223 ARG A CA 1
ATOM 1700 C C . ARG A 1 223 ? 9.773 12.469 -19.453 1 96.94 223 ARG A C 1
ATOM 1702 O O . ARG A 1 223 ? 10.68 12.211 -20.25 1 96.94 223 ARG A O 1
ATOM 1709 N N . TYR A 1 224 ? 9.188 11.531 -18.656 1 96.5 224 TYR A N 1
ATOM 1710 C CA . TYR A 1 224 ? 9.711 10.172 -18.625 1 96.5 224 TYR A CA 1
ATOM 1711 C C . TYR A 1 224 ? 8.852 9.234 -19.453 1 96.5 224 TYR A C 1
ATOM 1713 O O . TYR A 1 224 ? 9.062 8.016 -19.453 1 96.5 224 TYR A O 1
ATOM 1721 N N . ARG A 1 225 ? 7.875 9.758 -20.156 1 96 225 ARG A N 1
ATOM 1722 C CA . ARG A 1 225 ? 6.957 8.969 -20.984 1 96 225 ARG A CA 1
ATOM 1723 C C . ARG A 1 225 ? 6.43 7.766 -20.203 1 96 225 ARG A C 1
ATOM 1725 O O . ARG A 1 225 ? 6.52 6.629 -20.672 1 96 225 ARG A O 1
ATOM 1732 N N . ALA A 1 226 ? 5.953 8.062 -19.062 1 94.19 226 ALA A N 1
ATOM 1733 C CA . ALA A 1 226 ? 5.434 7.039 -18.156 1 94.19 226 ALA A CA 1
ATOM 1734 C C . ALA A 1 226 ? 3.98 7.328 -17.781 1 94.19 226 ALA A C 1
ATOM 1736 O O . ALA A 1 226 ? 3.594 8.484 -17.625 1 94.19 226 ALA A O 1
ATOM 1737 N N . PRO A 1 227 ? 3.205 6.32 -17.625 1 89.88 227 PRO A N 1
ATOM 1738 C CA . PRO A 1 227 ? 1.775 6.5 -17.359 1 89.88 227 PRO A CA 1
ATOM 1739 C C . PRO A 1 227 ? 1.489 6.906 -15.914 1 89.88 227 PRO A C 1
ATOM 1741 O O . PRO A 1 227 ? 0.383 7.355 -15.602 1 89.88 227 PRO A O 1
ATOM 1744 N N . ASN A 1 228 ? 2.475 6.691 -15.039 1 91.25 228 ASN A N 1
ATOM 1745 C CA . ASN A 1 228 ? 2.293 7 -13.625 1 91.25 228 ASN A CA 1
ATOM 1746 C C . ASN A 1 228 ? 3.619 7.336 -12.953 1 91.25 228 ASN A C 1
ATOM 1748 O O . ASN A 1 228 ? 4.684 7.156 -13.539 1 91.25 228 ASN A O 1
ATOM 1752 N N . LEU A 1 229 ? 3.557 7.766 -11.727 1 93.69 229 LEU A N 1
ATOM 1753 C CA . LEU A 1 229 ? 4.738 8.242 -11.016 1 93.69 229 LEU A CA 1
ATOM 1754 C C . LEU A 1 229 ? 5.617 7.078 -10.578 1 93.69 229 LEU A C 1
ATOM 1756 O O . LEU A 1 229 ? 6.824 7.242 -10.398 1 93.69 229 LEU A O 1
ATOM 1760 N N . GLU A 1 230 ? 5.031 5.961 -10.398 1 92 230 GLU A N 1
ATOM 1761 C CA . GLU A 1 230 ? 5.828 4.793 -10.047 1 92 230 GLU A CA 1
ATOM 1762 C C . GLU A 1 230 ? 6.852 4.477 -11.133 1 92 230 GLU A C 1
ATOM 1764 O O . GLU A 1 230 ? 8.039 4.285 -10.844 1 92 230 GLU A O 1
ATOM 1769 N N . GLU A 1 231 ? 6.371 4.434 -12.297 1 92.38 231 GLU A N 1
ATOM 1770 C CA . GLU A 1 231 ? 7.266 4.145 -13.414 1 92.38 231 GLU A CA 1
ATOM 1771 C C . GLU A 1 231 ? 8.281 5.266 -13.609 1 92.38 231 GLU A C 1
ATOM 1773 O O . GLU A 1 231 ? 9.43 5.012 -13.977 1 92.38 231 GLU A O 1
ATOM 1778 N N . VAL A 1 232 ? 7.824 6.488 -13.398 1 95.62 232 VAL A N 1
ATOM 1779 C CA . VAL A 1 232 ? 8.75 7.613 -13.453 1 95.62 232 VAL A CA 1
ATOM 1780 C C . VAL A 1 232 ? 9.906 7.379 -12.484 1 95.62 232 VAL A C 1
ATOM 1782 O O . VAL A 1 232 ? 11.078 7.527 -12.852 1 95.62 232 VAL A O 1
ATOM 1785 N N . PHE A 1 233 ? 9.586 7 -11.297 1 95.38 233 PHE A N 1
ATOM 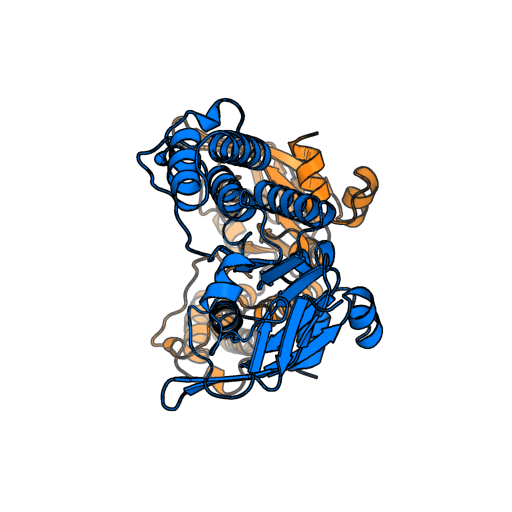1786 C CA . PHE A 1 233 ? 10.586 6.773 -10.258 1 95.38 233 PHE A CA 1
ATOM 1787 C C . PHE A 1 233 ? 11.547 5.664 -10.672 1 95.38 233 PHE A C 1
ATOM 1789 O O . PHE A 1 233 ? 12.766 5.82 -10.555 1 95.38 233 PHE A O 1
ATOM 1796 N N . VAL A 1 234 ? 10.984 4.582 -11.148 1 93.56 234 VAL A N 1
ATOM 1797 C CA . VAL A 1 234 ? 11.789 3.432 -11.547 1 93.56 234 VAL A CA 1
ATOM 1798 C C . VAL A 1 234 ? 12.758 3.838 -12.656 1 93.56 234 VAL A C 1
ATOM 1800 O O . VAL A 1 234 ? 13.953 3.539 -12.586 1 93.56 234 VAL A O 1
ATOM 1803 N N . LYS A 1 235 ? 12.25 4.559 -13.594 1 94.88 235 LYS A N 1
ATOM 1804 C CA . LYS A 1 235 ? 13.086 5 -14.711 1 94.88 235 LYS A CA 1
ATOM 1805 C C . LYS A 1 235 ? 14.156 5.984 -14.25 1 94.88 235 LYS A C 1
ATOM 1807 O O . LYS A 1 235 ? 15.289 5.949 -14.734 1 94.88 235 LYS A O 1
ATOM 1812 N N . ALA A 1 236 ? 13.773 6.812 -13.312 1 94.5 236 ALA A N 1
ATOM 1813 C CA . ALA A 1 236 ? 14.688 7.84 -12.828 1 94.5 236 ALA A CA 1
ATOM 1814 C C . ALA A 1 236 ? 15.828 7.223 -12.016 1 94.5 236 ALA A C 1
ATOM 1816 O O . ALA A 1 236 ? 16.953 7.707 -12.055 1 94.5 236 ALA A O 1
ATOM 1817 N N . VAL A 1 237 ? 15.531 6.188 -11.305 1 92.12 237 VAL A N 1
ATOM 1818 C CA . VAL A 1 237 ? 16.516 5.582 -10.406 1 92.12 237 VAL A CA 1
ATOM 1819 C C . VAL A 1 237 ? 17.359 4.57 -11.172 1 92.12 237 VAL A C 1
ATOM 1821 O O . VAL A 1 237 ? 18.562 4.477 -10.961 1 92.12 237 VAL A O 1
ATOM 1824 N N . LYS A 1 238 ? 16.734 3.637 -11.984 1 84.62 238 LYS A N 1
ATOM 1825 C CA . LYS A 1 238 ? 17.453 2.572 -12.672 1 84.62 238 LYS A CA 1
ATOM 1826 C C . LYS A 1 238 ? 18.047 3.076 -13.984 1 84.62 238 LYS A C 1
ATOM 1828 O O . LYS A 1 238 ? 18.969 2.459 -14.531 1 84.62 238 LYS A O 1
ATOM 1833 N N . GLY A 1 239 ? 17.297 4.062 -14.688 1 66.69 239 GLY A N 1
ATOM 1834 C CA . GLY A 1 239 ? 17.828 4.516 -15.961 1 66.69 239 GLY A CA 1
ATOM 1835 C C . GLY A 1 239 ? 19.078 5.359 -15.828 1 66.69 239 GLY A C 1
ATOM 1836 O O . GLY A 1 239 ? 19.406 5.824 -14.734 1 66.69 239 GLY A O 1
ATOM 1837 N N . MET B 1 1 ? -11.016 -20.781 -23.016 1 88.81 1 MET B N 1
ATOM 1838 C CA . MET B 1 1 ? -11.531 -21.812 -22.125 1 88.81 1 MET B CA 1
ATOM 1839 C C . MET B 1 1 ? -11.32 -21.438 -20.656 1 88.81 1 MET B C 1
ATOM 1841 O O . MET B 1 1 ? -10.312 -20.812 -20.312 1 88.81 1 MET B O 1
ATOM 1845 N N . GLU B 1 2 ? -12.281 -21.781 -19.906 1 93.81 2 GLU B N 1
ATOM 1846 C CA . GLU B 1 2 ? -12.211 -21.406 -18.5 1 93.81 2 GLU B CA 1
ATOM 1847 C C . GLU B 1 2 ? -11.32 -22.375 -17.719 1 93.81 2 GLU B C 1
ATOM 1849 O O . GLU B 1 2 ? -11.508 -23.594 -17.781 1 93.81 2 GLU B O 1
ATOM 1854 N N . SER B 1 3 ? -10.367 -21.844 -17.078 1 96.81 3 SER B N 1
ATOM 1855 C CA . SER B 1 3 ? -9.461 -22.656 -16.281 1 96.81 3 SER B CA 1
ATOM 1856 C C . SER B 1 3 ? -9.938 -22.75 -14.828 1 96.81 3 SER B C 1
ATOM 1858 O O . SER B 1 3 ? -9.539 -23.672 -14.102 1 96.81 3 SER B O 1
ATOM 1860 N N . LEU B 1 4 ? -10.773 -21.891 -14.406 1 98.31 4 LEU B N 1
ATOM 1861 C CA . LEU B 1 4 ? -11.297 -21.844 -13.047 1 98.31 4 LEU B CA 1
ATOM 1862 C C . LEU B 1 4 ? -12.758 -21.391 -13.039 1 98.31 4 LEU B C 1
ATOM 1864 O O . LEU B 1 4 ? -13.109 -20.406 -13.703 1 98.31 4 LEU B O 1
ATOM 1868 N N . ILE B 1 5 ? -13.602 -22.156 -12.336 1 98.56 5 ILE B N 1
ATOM 1869 C CA . ILE B 1 5 ? -15.016 -21.812 -12.234 1 98.56 5 ILE B CA 1
ATOM 1870 C C . ILE B 1 5 ? -15.477 -21.938 -10.789 1 98.56 5 ILE B C 1
ATOM 1872 O O . ILE B 1 5 ? -15.312 -22.984 -10.164 1 98.56 5 ILE B O 1
ATOM 1876 N N . LEU B 1 6 ? -15.938 -20.875 -10.227 1 98.69 6 LEU B N 1
ATOM 1877 C CA . LEU B 1 6 ? -16.609 -20.859 -8.938 1 98.69 6 LEU B CA 1
ATOM 1878 C C . LEU B 1 6 ? -18.109 -20.625 -9.109 1 98.69 6 LEU B C 1
ATOM 1880 O O . LEU B 1 6 ? -18.516 -19.719 -9.828 1 98.69 6 LEU B O 1
ATOM 1884 N N . LYS B 1 7 ? -18.891 -21.469 -8.453 1 98.5 7 LYS B N 1
ATOM 1885 C CA . LYS B 1 7 ? -20.344 -21.344 -8.5 1 98.5 7 LYS B CA 1
ATOM 1886 C C . LYS B 1 7 ? -20.938 -21.297 -7.09 1 98.5 7 LYS B C 1
ATOM 1888 O O . LYS B 1 7 ? -20.969 -22.297 -6.383 1 98.5 7 LYS B O 1
ATOM 1893 N N . ASP B 1 8 ? -21.422 -20.141 -6.715 1 98.38 8 ASP B N 1
ATOM 1894 C CA . ASP B 1 8 ? -22.125 -19.891 -5.461 1 98.38 8 ASP B CA 1
ATOM 1895 C C . ASP B 1 8 ? -21.344 -20.422 -4.27 1 98.38 8 ASP B C 1
ATOM 1897 O O . ASP B 1 8 ? -21.891 -21.172 -3.453 1 98.38 8 ASP B O 1
ATOM 1901 N N . VAL B 1 9 ? -20.141 -20.125 -4.207 1 98.62 9 VAL B N 1
ATOM 1902 C CA . VAL B 1 9 ? -19.234 -20.672 -3.209 1 98.62 9 VAL B CA 1
ATOM 1903 C C . VAL B 1 9 ? -19.422 -19.953 -1.877 1 98.62 9 VAL B C 1
ATOM 1905 O O . VAL B 1 9 ? -19.438 -18.719 -1.83 1 98.62 9 VAL B O 1
ATOM 1908 N N . LYS B 1 10 ? -19.562 -20.719 -0.854 1 98.38 10 LYS B N 1
ATOM 1909 C CA . LYS B 1 10 ? -19.719 -20.188 0.502 1 98.38 10 LYS B CA 1
ATOM 1910 C C . LYS B 1 10 ? -18.719 -20.844 1.456 1 98.38 10 LYS B C 1
ATOM 1912 O O . LYS B 1 10 ? -18.344 -22 1.272 1 98.38 10 LYS B O 1
ATOM 1917 N N . LYS B 1 11 ? -18.25 -20.109 2.4 1 98.19 11 LYS B N 1
ATOM 1918 C CA . LYS B 1 11 ? -17.438 -20.609 3.494 1 98.19 11 LYS B CA 1
ATOM 1919 C C . LYS B 1 11 ? -17.875 -20.031 4.832 1 98.19 11 LYS B C 1
ATOM 1921 O O . LYS B 1 11 ? -17.922 -18.797 4.996 1 98.19 11 LYS B O 1
ATOM 1926 N N . SER B 1 12 ? -18.156 -20.875 5.746 1 96.81 12 SER B N 1
ATOM 1927 C CA . SER B 1 12 ? -18.516 -20.469 7.102 1 96.81 12 SER B CA 1
ATOM 1928 C C . SER B 1 12 ? -17.594 -21.109 8.133 1 96.81 12 SER B C 1
ATOM 1930 O O . SER B 1 12 ? -17.188 -22.266 7.992 1 96.81 12 SER B O 1
ATOM 1932 N N . TYR B 1 13 ? -17.188 -20.297 9.078 1 94.38 13 TYR B N 1
ATOM 1933 C CA . TYR B 1 13 ? -16.531 -20.75 10.297 1 94.38 13 TYR B CA 1
ATOM 1934 C C . TYR B 1 13 ? -17.453 -20.609 11.5 1 94.38 13 TYR B C 1
ATOM 1936 O O . TYR B 1 13 ? -17.562 -19.531 12.094 1 94.38 13 TYR B O 1
ATOM 1944 N N . GLY B 1 14 ? -17.969 -21.688 11.914 1 93.5 14 GLY B N 1
ATOM 1945 C CA . GLY B 1 14 ? -19.031 -21.562 12.906 1 93.5 14 GLY B CA 1
ATOM 1946 C C . GLY B 1 14 ? -20.156 -20.641 12.453 1 93.5 14 GLY B C 1
ATOM 1947 O O . GLY B 1 14 ? -20.766 -20.875 11.414 1 93.5 14 GLY B O 1
ATOM 1948 N N . GLU B 1 15 ? -20.266 -19.562 13.25 1 92.38 15 GLU B N 1
ATOM 1949 C CA . GLU B 1 15 ? -21.359 -18.641 12.953 1 92.38 15 GLU B CA 1
ATOM 1950 C C . GLU B 1 15 ? -20.891 -17.531 12 1 92.38 15 GLU B C 1
ATOM 1952 O O . GLU B 1 15 ? -21.719 -16.781 11.461 1 92.38 15 GLU B O 1
ATOM 1957 N N . HIS B 1 16 ? -19.703 -17.531 11.734 1 92.88 16 HIS B N 1
ATOM 1958 C CA . HIS B 1 16 ? -19.156 -16.469 10.898 1 92.88 16 HIS B CA 1
ATOM 1959 C C . HIS B 1 16 ? -19.062 -16.906 9.438 1 92.88 16 HIS B C 1
ATOM 1961 O O . HIS B 1 16 ? -18.344 -17.875 9.125 1 92.88 16 HIS B O 1
ATOM 1967 N N . GLU B 1 17 ? -19.75 -16.219 8.562 1 96.25 17 GLU B N 1
ATOM 1968 C CA . GLU B 1 17 ? -19.672 -16.484 7.129 1 96.25 17 GLU B CA 1
ATOM 1969 C C . GLU B 1 17 ? -18.609 -15.609 6.453 1 96.25 17 GLU B C 1
ATOM 1971 O O . GLU B 1 17 ? -18.844 -14.422 6.23 1 96.25 17 GLU B O 1
ATOM 1976 N N . ALA B 1 18 ? -17.531 -16.234 6.031 1 96.62 18 ALA B N 1
ATOM 1977 C CA . ALA B 1 18 ? -16.406 -15.492 5.473 1 96.62 18 ALA B CA 1
ATOM 1978 C C . ALA B 1 18 ? -16.594 -15.258 3.977 1 96.62 18 ALA B C 1
ATOM 1980 O O . ALA B 1 18 ? -16.156 -14.234 3.445 1 96.62 18 ALA B O 1
ATOM 1981 N N . VAL B 1 19 ? -17.141 -16.172 3.281 1 98.44 19 VAL B N 1
ATOM 1982 C CA . VAL B 1 19 ? -17.469 -16.078 1.862 1 98.44 19 VAL B CA 1
ATOM 1983 C C . VAL B 1 19 ? -18.953 -16.391 1.654 1 98.44 19 VAL B C 1
ATOM 1985 O O . VAL B 1 19 ? -19.438 -17.422 2.117 1 98.44 19 VAL B O 1
ATOM 1988 N N . LYS B 1 20 ? -19.703 -15.469 0.947 1 97.88 20 LYS B N 1
ATOM 1989 C CA . LYS B 1 20 ? -21.156 -15.461 0.987 1 97.88 20 LYS B CA 1
ATOM 1990 C C . LYS B 1 20 ? -21.75 -15.672 -0.404 1 97.88 20 LYS B C 1
ATOM 1992 O O . LYS B 1 20 ? -22.625 -14.914 -0.833 1 97.88 20 LYS B O 1
ATOM 1997 N N . GLY B 1 21 ? -21.266 -16.672 -1.094 1 97.94 21 GLY B N 1
ATOM 1998 C CA . GLY B 1 21 ? -21.891 -17.047 -2.354 1 97.94 21 GLY B CA 1
ATOM 1999 C C . GLY B 1 21 ? -21.266 -16.359 -3.555 1 97.94 21 GLY B C 1
ATOM 2000 O O . GLY B 1 21 ? -21.984 -15.758 -4.367 1 97.94 21 GLY B O 1
ATOM 2001 N N . ILE B 1 22 ? -20 -16.562 -3.701 1 98.06 22 ILE B N 1
ATOM 2002 C CA . ILE B 1 22 ? -19.344 -15.859 -4.801 1 98.06 22 ILE B CA 1
ATOM 2003 C C . ILE B 1 22 ? -19.281 -16.766 -6.023 1 98.06 22 ILE B C 1
ATOM 2005 O O . ILE B 1 22 ? -19.125 -17.984 -5.895 1 98.06 22 ILE B O 1
ATOM 2009 N N . SER B 1 23 ? -19.484 -16.156 -7.234 1 98.62 23 SER B N 1
ATOM 2010 C CA . SER B 1 23 ? -19.391 -16.828 -8.523 1 98.62 23 SER B CA 1
ATOM 2011 C C . SER B 1 23 ? -18.562 -16.016 -9.516 1 98.62 23 SER B C 1
ATOM 2013 O O . SER B 1 23 ? -18.812 -14.828 -9.711 1 98.62 23 SER B O 1
ATOM 2015 N N . PHE B 1 24 ? -17.562 -16.656 -10.094 1 98.12 24 PHE B N 1
ATOM 2016 C CA . PHE B 1 24 ? -16.797 -16.062 -11.188 1 98.12 24 PHE B CA 1
ATOM 2017 C C . PHE B 1 24 ? -15.984 -17.125 -11.906 1 98.12 24 PHE B C 1
ATOM 2019 O O . PHE B 1 24 ? -15.914 -18.281 -11.461 1 98.12 24 PHE B O 1
ATOM 2026 N N . SER B 1 25 ? -15.43 -16.75 -13 1 98.44 25 SER B N 1
ATOM 2027 C CA . SER B 1 25 ? -14.562 -17.641 -13.758 1 98.44 25 SER B CA 1
ATOM 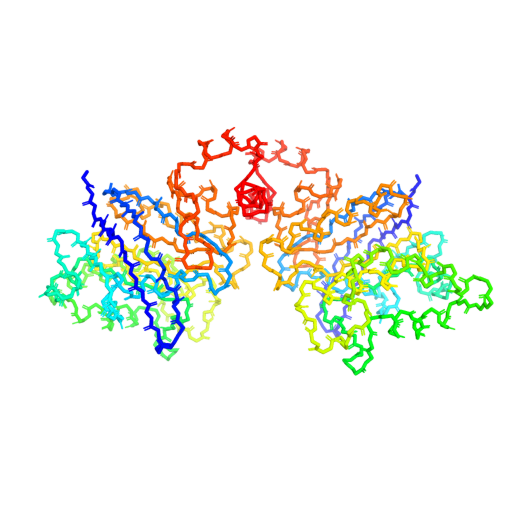2028 C C . SER B 1 25 ? -13.305 -16.938 -14.234 1 98.44 25 SER B C 1
ATOM 2030 O O . SER B 1 25 ? -13.25 -15.703 -14.258 1 98.44 25 SER B O 1
ATOM 2032 N N . VAL B 1 26 ? -12.305 -17.734 -14.523 1 98.44 26 VAL B N 1
ATOM 2033 C CA . VAL B 1 26 ? -11.039 -17.25 -15.055 1 98.44 26 VAL B CA 1
ATOM 2034 C C . VAL B 1 26 ? -10.695 -18 -16.344 1 98.44 26 VAL B C 1
ATOM 2036 O O . VAL B 1 26 ? -10.758 -19.219 -16.391 1 98.44 26 VAL B O 1
ATOM 2039 N N . GLU B 1 27 ? -10.305 -17.234 -17.328 1 97.69 27 GLU B N 1
ATOM 2040 C CA . GLU B 1 27 ? -9.961 -17.828 -18.609 1 97.69 27 GLU B CA 1
ATOM 2041 C C . GLU B 1 27 ? -8.5 -18.281 -18.641 1 97.69 27 GLU B C 1
ATOM 2043 O O . GLU B 1 27 ? -7.664 -17.734 -17.922 1 97.69 27 GLU B O 1
ATOM 2048 N N . GLU B 1 28 ? -8.281 -19.234 -19.469 1 96.94 28 GLU B N 1
ATOM 2049 C CA . GLU B 1 28 ? -6.91 -19.719 -19.656 1 96.94 28 GLU B CA 1
ATOM 2050 C C . GLU B 1 28 ? -6.004 -18.594 -20.156 1 96.94 28 GLU B C 1
ATOM 2052 O O . GLU B 1 28 ? -6.367 -17.859 -21.078 1 96.94 28 GLU B O 1
ATOM 2057 N N . GLY B 1 29 ? -4.902 -18.438 -19.469 1 95.81 29 GLY B N 1
ATOM 2058 C CA . GLY B 1 29 ? -3.896 -17.484 -19.906 1 95.81 29 GLY B CA 1
ATOM 2059 C C . GLY B 1 29 ? -4.168 -16.062 -19.438 1 95.81 29 GLY B C 1
ATOM 2060 O O . GLY B 1 29 ? -3.396 -15.156 -19.719 1 95.81 29 GLY B O 1
ATOM 2061 N N . GLU B 1 30 ? -5.117 -15.9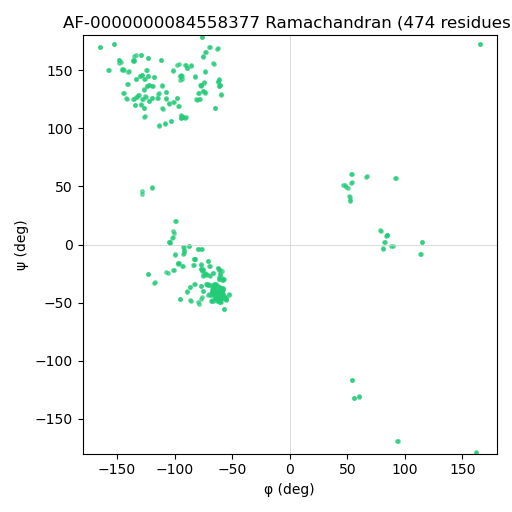84 -18.625 1 96.06 30 GLU B N 1
ATOM 2062 C CA . GLU B 1 30 ? -5.531 -14.672 -18.141 1 96.06 30 GLU B CA 1
ATOM 2063 C C . GLU B 1 30 ? -4.852 -14.328 -16.812 1 96.06 30 GLU B C 1
ATOM 2065 O O . GLU B 1 30 ? -4.539 -15.227 -16.016 1 96.06 30 GLU B O 1
ATOM 2070 N N . VAL B 1 31 ? -4.574 -13 -16.688 1 98.06 31 VAL B N 1
ATOM 2071 C CA . VAL B 1 31 ? -4.258 -12.5 -15.352 1 98.06 31 VAL B CA 1
ATOM 2072 C C . VAL B 1 31 ? -5.523 -11.953 -14.695 1 98.06 31 VAL B C 1
ATOM 2074 O O . VAL B 1 31 ? -6.043 -10.914 -15.102 1 98.06 31 VAL B O 1
ATOM 2077 N N . PHE B 1 32 ? -5.977 -12.648 -13.68 1 98.44 32 PHE B N 1
ATOM 2078 C CA . PHE B 1 32 ? -7.227 -12.312 -13.008 1 98.44 32 PHE B CA 1
ATOM 2079 C C . PHE B 1 32 ? -6.969 -11.875 -11.57 1 98.44 32 PHE B C 1
ATOM 2081 O O . PHE B 1 32 ? -6.262 -12.547 -10.828 1 98.44 32 PHE B O 1
ATOM 2088 N N . GLY B 1 33 ? -7.547 -10.719 -11.219 1 98.06 33 GLY B N 1
ATOM 2089 C CA . GLY B 1 33 ? -7.352 -10.188 -9.875 1 98.06 33 GLY B CA 1
ATOM 2090 C C . GLY B 1 33 ? -8.586 -10.312 -9 1 98.06 33 GLY B C 1
ATOM 2091 O O . GLY B 1 33 ? -9.688 -9.953 -9.422 1 98.06 33 GLY B O 1
ATOM 2092 N N . LEU B 1 34 ? -8.422 -10.922 -7.852 1 97.69 34 LEU B N 1
ATOM 2093 C CA . LEU B 1 34 ? -9.398 -10.844 -6.77 1 97.69 34 LEU B CA 1
ATOM 2094 C C . LEU B 1 34 ? -9.039 -9.734 -5.789 1 97.69 34 LEU B C 1
ATOM 2096 O O . LEU B 1 34 ? -8.109 -9.891 -4.992 1 97.69 34 LEU B O 1
ATOM 2100 N N . ILE B 1 35 ? -9.836 -8.648 -5.805 1 95.81 35 ILE B N 1
ATOM 2101 C CA . ILE B 1 35 ? -9.375 -7.465 -5.086 1 95.81 35 ILE B CA 1
ATOM 2102 C C . ILE B 1 35 ? -10.43 -7.031 -4.07 1 95.81 35 ILE B C 1
ATOM 2104 O O . ILE B 1 35 ? -11.625 -7.262 -4.27 1 95.81 35 ILE B O 1
ATOM 2108 N N . GLY B 1 36 ? -9.977 -6.449 -3.01 1 93.06 36 GLY B N 1
ATOM 2109 C CA . GLY B 1 36 ? -10.812 -6 -1.905 1 93.06 36 GLY B CA 1
ATOM 2110 C C . GLY B 1 36 ? -10.016 -5.68 -0.652 1 93.06 36 GLY B C 1
ATOM 2111 O O . GLY B 1 36 ? -8.805 -5.91 -0.599 1 93.06 36 GLY B O 1
ATOM 2112 N N . PRO B 1 37 ? -10.664 -5.129 0.332 1 91 37 PRO B N 1
ATOM 2113 C CA . PRO B 1 37 ? -9.977 -4.789 1.581 1 91 37 PRO B CA 1
ATOM 2114 C C . PRO B 1 37 ? -9.555 -6.023 2.381 1 91 37 PRO B C 1
ATOM 2116 O O . PRO B 1 37 ? -9.898 -7.148 2.008 1 91 37 PRO B O 1
ATOM 2119 N N . ASN B 1 38 ? -8.781 -5.758 3.375 1 86.75 38 ASN B N 1
ATOM 2120 C CA . ASN B 1 38 ? -8.406 -6.844 4.273 1 86.75 38 ASN B CA 1
ATOM 2121 C C . ASN B 1 38 ? -9.625 -7.445 4.965 1 86.75 38 ASN B C 1
ATOM 2123 O O . ASN B 1 38 ? -10.539 -6.723 5.355 1 86.75 38 ASN B O 1
ATOM 2127 N N . GLY B 1 39 ? -9.617 -8.695 5.012 1 89.5 39 GLY B N 1
ATOM 2128 C CA . GLY B 1 39 ? -10.711 -9.383 5.68 1 89.5 39 GLY B CA 1
ATOM 2129 C C . GLY B 1 39 ? -11.922 -9.602 4.781 1 89.5 39 GLY B C 1
ATOM 2130 O O . GLY B 1 39 ? -12.953 -10.094 5.23 1 89.5 39 GLY B O 1
ATOM 2131 N N . SER B 1 40 ? -11.766 -9.32 3.576 1 94.31 40 SER B N 1
ATOM 2132 C CA . SER B 1 40 ? -12.922 -9.352 2.686 1 94.31 40 SER B CA 1
ATOM 2133 C C . SER B 1 40 ? -13.203 -10.773 2.201 1 94.31 40 SER B C 1
ATOM 2135 O O . SER B 1 40 ? -14.25 -11.031 1.596 1 94.31 40 SER B O 1
ATOM 2137 N N . GLY B 1 41 ? -12.312 -11.711 2.398 1 96.12 41 GLY B N 1
ATOM 2138 C CA . GLY B 1 41 ? -12.523 -13.094 1.992 1 96.12 41 GLY B CA 1
ATOM 2139 C C . GLY B 1 41 ? -11.562 -13.547 0.91 1 96.12 41 GLY B C 1
ATOM 2140 O O . GLY B 1 41 ? -11.648 -14.68 0.429 1 96.12 41 GLY B O 1
ATOM 2141 N N . LYS B 1 42 ? -10.648 -12.688 0.504 1 96.5 42 LYS B N 1
ATOM 2142 C CA . LYS B 1 42 ? -9.719 -12.992 -0.576 1 96.5 42 LYS B CA 1
ATOM 2143 C C . LYS B 1 42 ? -8.914 -14.258 -0.266 1 96.5 42 LYS B C 1
ATOM 2145 O O . LYS B 1 42 ? -8.945 -15.219 -1.032 1 96.5 42 LYS B O 1
ATOM 2150 N N . THR B 1 43 ? -8.234 -14.273 0.874 1 96.25 43 THR B N 1
ATOM 2151 C CA . THR B 1 43 ? -7.371 -15.383 1.275 1 96.25 43 THR B CA 1
ATOM 2152 C C . THR B 1 43 ? -8.18 -16.672 1.445 1 96.25 43 THR B C 1
ATOM 2154 O O . THR B 1 43 ? -7.762 -17.734 1.002 1 96.25 43 THR B O 1
ATOM 2157 N N . THR B 1 44 ? -9.336 -16.578 2.066 1 97.69 44 THR B N 1
ATOM 2158 C CA . THR B 1 44 ? -10.219 -17.719 2.234 1 97.69 44 THR B CA 1
ATOM 2159 C C . THR B 1 44 ? -10.586 -18.328 0.881 1 97.69 44 THR B C 1
ATOM 2161 O O . THR B 1 44 ? -10.523 -19.531 0.696 1 97.69 44 THR B O 1
ATOM 2164 N N . THR B 1 45 ? -10.906 -17.5 -0.054 1 98.5 45 THR B N 1
ATOM 2165 C CA . THR B 1 45 ? -11.273 -17.938 -1.396 1 98.5 45 THR B CA 1
ATOM 2166 C C . THR B 1 45 ? -10.094 -18.641 -2.076 1 98.5 45 THR B C 1
ATOM 2168 O O . THR B 1 45 ? -10.242 -19.734 -2.613 1 98.5 45 THR B O 1
ATOM 2171 N N . LEU B 1 46 ? -8.93 -18.016 -2.023 1 98.5 46 LEU B N 1
ATOM 2172 C CA . LEU B 1 46 ? -7.75 -18.578 -2.666 1 98.5 46 LEU B CA 1
ATOM 2173 C C . LEU B 1 46 ? -7.383 -19.922 -2.045 1 98.5 46 LEU B C 1
ATOM 2175 O O . LEU B 1 46 ? -6.969 -20.844 -2.75 1 98.5 46 LEU B O 1
ATOM 2179 N N . ARG B 1 47 ? -7.578 -20.031 -0.772 1 98.19 47 ARG B N 1
ATOM 2180 C CA . ARG B 1 47 ? -7.254 -21.281 -0.086 1 98.19 47 ARG B CA 1
ATOM 2181 C C . ARG B 1 47 ? -8.242 -22.391 -0.454 1 98.19 47 ARG B C 1
ATOM 2183 O O . ARG B 1 47 ? -7.867 -23.562 -0.53 1 98.19 47 ARG B O 1
ATOM 2190 N N . MET B 1 48 ? -9.484 -22.047 -0.677 1 98.62 48 MET B N 1
ATOM 2191 C CA . MET B 1 48 ? -10.445 -23.031 -1.16 1 98.62 48 MET B CA 1
ATOM 2192 C C . MET B 1 48 ? -10.078 -23.5 -2.562 1 98.62 48 MET B C 1
ATOM 2194 O O . MET B 1 48 ? -10.102 -24.703 -2.844 1 98.62 48 MET B O 1
ATOM 2198 N N . ILE B 1 49 ? -9.688 -22.578 -3.4 1 98.62 49 ILE B N 1
ATOM 2199 C CA . ILE B 1 49 ? -9.312 -22.906 -4.773 1 98.62 49 ILE B CA 1
ATOM 2200 C C . ILE B 1 49 ? -8.07 -23.797 -4.777 1 98.62 49 ILE B C 1
ATOM 2202 O O . ILE B 1 49 ? -7.961 -24.719 -5.594 1 98.62 49 ILE B O 1
ATOM 2206 N N . SER B 1 50 ? -7.188 -23.594 -3.844 1 98.19 50 SER B N 1
ATOM 2207 C CA . SER B 1 50 ? -5.926 -24.328 -3.771 1 98.19 50 SER B CA 1
ATOM 2208 C C . SER B 1 50 ? -6.086 -25.625 -3 1 98.19 50 SER B C 1
ATOM 2210 O O . SER B 1 50 ? -5.102 -26.312 -2.729 1 98.19 50 SER B O 1
ATOM 2212 N N . THR B 1 51 ? -7.25 -25.906 -2.502 1 98 51 THR B N 1
ATOM 2213 C CA . THR B 1 51 ? -7.629 -27.156 -1.83 1 98 51 THR B CA 1
ATOM 2214 C C . THR B 1 51 ? -7.117 -27.172 -0.393 1 98 51 THR B C 1
ATOM 2216 O O . THR B 1 51 ? -7.109 -28.219 0.259 1 98 51 THR B O 1
ATOM 2219 N N . LEU B 1 52 ? -6.656 -26.062 0.12 1 97.12 52 LEU B N 1
ATOM 2220 C CA . LEU B 1 52 ? -6.145 -25.969 1.482 1 97.12 52 LEU B CA 1
ATOM 2221 C C . LEU B 1 52 ? -7.281 -25.766 2.48 1 97.12 52 LEU B C 1
ATOM 2223 O O . LEU B 1 52 ? -7.09 -25.938 3.686 1 97.12 52 LEU B O 1
ATOM 2227 N N . LEU B 1 53 ? -8.383 -25.375 2.006 1 97 53 LEU B N 1
ATOM 2228 C CA . LEU B 1 53 ? -9.594 -25.172 2.793 1 97 53 LEU B CA 1
ATOM 2229 C C . LEU B 1 53 ? -10.797 -25.812 2.105 1 97 53 LEU B C 1
ATOM 2231 O O . LEU B 1 53 ? -10.938 -25.719 0.883 1 97 53 LEU B O 1
ATOM 2235 N N . ARG B 1 54 ? -11.688 -26.391 2.859 1 97.19 54 ARG B N 1
ATOM 2236 C CA . ARG B 1 54 ? -12.883 -27.016 2.303 1 97.19 54 ARG B CA 1
ATOM 2237 C C . ARG B 1 54 ? -13.977 -25.984 2.045 1 97.19 54 ARG B C 1
ATOM 2239 O O . ARG B 1 54 ? -14.172 -25.078 2.85 1 97.19 54 ARG B O 1
ATOM 2246 N N . VAL B 1 55 ? -14.641 -26.219 1.056 1 97.44 55 VAL B N 1
ATOM 2247 C CA . VAL B 1 55 ? -15.812 -25.406 0.724 1 97.44 55 VAL B CA 1
ATOM 2248 C C . VAL B 1 55 ? -16.984 -25.812 1.602 1 97.44 55 VAL B C 1
ATOM 2250 O O . VAL B 1 55 ? -17.203 -27.016 1.847 1 97.44 55 VAL B O 1
ATOM 2253 N N . THR B 1 56 ? -17.734 -24.797 2.109 1 97.75 56 THR B N 1
ATOM 2254 C CA . THR B 1 56 ? -18.938 -25.109 2.883 1 97.75 56 THR B CA 1
ATOM 2255 C C . THR B 1 56 ? -20.094 -25.469 1.958 1 97.75 56 THR B C 1
ATOM 2257 O O . THR B 1 56 ? -20.781 -26.469 2.166 1 97.75 56 THR B O 1
ATOM 2260 N N . SER B 1 57 ? -20.344 -24.625 0.998 1 97.69 57 SER B N 1
ATOM 2261 C CA . SER B 1 57 ? -21.344 -24.891 -0.028 1 97.69 57 SER B CA 1
ATOM 2262 C C . SER B 1 57 ? -20.953 -24.25 -1.359 1 97.69 57 SER B C 1
ATOM 2264 O O . SER B 1 57 ? -20.109 -23.359 -1.403 1 97.69 57 SER B O 1
ATOM 2266 N N . GLY B 1 58 ? -21.531 -24.781 -2.424 1 98.12 58 GLY B N 1
ATOM 2267 C CA . GLY B 1 58 ? -21.141 -24.391 -3.766 1 98.12 58 GLY B CA 1
ATOM 2268 C C . GLY B 1 58 ? -20.078 -25.297 -4.367 1 98.12 58 GLY B C 1
ATOM 2269 O O . GLY B 1 58 ? -19.859 -26.406 -3.871 1 98.12 58 GLY B O 1
ATOM 2270 N N . SER B 1 59 ? -19.531 -24.781 -5.539 1 98.44 59 SER B N 1
ATOM 2271 C CA . SER B 1 59 ? -18.547 -25.641 -6.18 1 98.44 59 SER B CA 1
ATOM 2272 C C . SER B 1 59 ? -17.422 -24.828 -6.816 1 98.44 59 SER B C 1
ATOM 2274 O O . SER B 1 59 ? -17.641 -23.672 -7.211 1 98.44 59 SER B O 1
ATOM 2276 N N . ILE B 1 60 ? -16.297 -25.453 -6.84 1 98.69 60 ILE B N 1
ATOM 2277 C CA . ILE B 1 60 ? -15.117 -24.906 -7.512 1 98.69 60 ILE B CA 1
ATOM 2278 C C . ILE B 1 60 ? -14.492 -25.969 -8.414 1 98.69 60 ILE B C 1
ATOM 2280 O O . ILE B 1 60 ? -14.266 -27.094 -7.98 1 98.69 60 ILE B O 1
ATOM 2284 N N . THR B 1 61 ? -14.281 -25.562 -9.625 1 98.62 61 THR B N 1
ATOM 2285 C CA . THR B 1 61 ? -13.57 -26.438 -10.562 1 98.62 61 THR B CA 1
ATOM 2286 C C . THR B 1 61 ? -12.32 -25.734 -11.102 1 98.62 61 THR B C 1
ATOM 2288 O O . THR B 1 61 ? -12.375 -24.562 -11.484 1 98.62 61 THR B O 1
ATOM 2291 N N . VAL B 1 62 ? -11.258 -26.5 -11.164 1 98.5 62 VAL B N 1
ATOM 2292 C CA . VAL B 1 62 ? -9.984 -26.031 -11.703 1 98.5 62 VAL B CA 1
ATOM 2293 C C . VAL B 1 62 ? -9.5 -26.984 -12.789 1 98.5 62 VAL B C 1
ATOM 2295 O O . VAL B 1 62 ? -9.258 -28.172 -12.531 1 98.5 62 VAL B O 1
ATOM 2298 N N . CYS B 1 63 ? -9.406 -26.438 -13.938 1 97.81 63 CYS B N 1
ATOM 2299 C CA . CYS B 1 63 ? -8.969 -27.234 -15.086 1 97.81 63 CYS B CA 1
ATOM 2300 C C . CYS B 1 63 ? -9.805 -28.5 -15.211 1 97.81 63 CYS B C 1
ATOM 2302 O O . CYS B 1 63 ? -9.258 -29.594 -15.422 1 97.81 63 CYS B O 1
ATOM 2304 N N . GLY B 1 64 ? -11.008 -28.359 -14.93 1 97.19 64 GLY B N 1
ATOM 2305 C CA . GLY B 1 64 ? -11.953 -29.453 -15.141 1 97.19 64 GLY B CA 1
ATOM 2306 C C . GLY B 1 64 ? -12.078 -30.375 -13.938 1 97.19 64 GLY B C 1
ATOM 2307 O O . GLY B 1 64 ? -12.875 -31.312 -13.953 1 97.19 64 GLY B O 1
ATOM 2308 N N . HIS B 1 65 ? -11.344 -30.141 -12.883 1 98.25 65 HIS B N 1
ATOM 2309 C CA . HIS B 1 65 ? -11.359 -31 -11.703 1 98.25 65 HIS B CA 1
ATOM 2310 C C . HIS B 1 65 ? -12 -30.297 -10.516 1 98.25 65 HIS B C 1
ATOM 2312 O O . HIS B 1 65 ? -11.727 -29.125 -10.266 1 98.25 65 HIS B O 1
ATOM 2318 N N . ASP B 1 66 ? -12.82 -31.016 -9.805 1 98.44 66 ASP B N 1
ATOM 2319 C CA . ASP B 1 66 ? -13.484 -30.469 -8.617 1 98.44 66 ASP B CA 1
ATOM 2320 C C . ASP B 1 66 ? -12.523 -30.422 -7.43 1 98.44 66 ASP B C 1
ATOM 2322 O O . ASP B 1 66 ? -11.852 -31.406 -7.129 1 98.44 66 ASP B O 1
ATOM 2326 N N . VAL B 1 67 ? -12.539 -29.312 -6.668 1 98.38 67 VAL B N 1
ATOM 2327 C CA . VAL B 1 67 ? -11.539 -29.094 -5.629 1 98.38 67 VAL B CA 1
ATOM 2328 C C . VAL B 1 67 ? -11.82 -30.016 -4.441 1 98.38 67 VAL B C 1
ATOM 2330 O O . VAL B 1 67 ? -10.922 -30.312 -3.652 1 98.38 67 VAL B O 1
ATOM 2333 N N . MET B 1 68 ? -13.07 -30.438 -4.262 1 97.5 68 MET B N 1
ATOM 2334 C CA . MET B 1 68 ? -13.43 -31.266 -3.109 1 97.5 68 MET B CA 1
ATOM 2335 C C . MET B 1 68 ? -13.25 -32.75 -3.42 1 97.5 68 MET B C 1
ATOM 2337 O O . MET B 1 68 ? -12.711 -33.5 -2.604 1 97.5 68 MET B O 1
ATOM 2341 N N . THR B 1 69 ? -13.609 -33.188 -4.598 1 97.62 69 THR B N 1
ATOM 2342 C CA . THR B 1 69 ? -13.656 -34.625 -4.906 1 97.62 69 THR B CA 1
ATOM 2343 C C . THR B 1 69 ? -12.414 -35.062 -5.68 1 97.62 69 THR B C 1
ATOM 2345 O O . THR B 1 69 ? -12.078 -36.219 -5.711 1 97.62 69 THR B O 1
ATOM 2348 N N . GLU B 1 70 ? -11.75 -34.156 -6.332 1 98.31 70 GLU B N 1
ATOM 2349 C CA . GLU B 1 70 ? -10.57 -34.469 -7.133 1 98.31 70 GLU B CA 1
ATOM 2350 C C . GLU B 1 70 ? -9.391 -33.562 -6.746 1 98.31 70 GLU B C 1
ATOM 2352 O O . GLU B 1 70 ? -8.695 -33.031 -7.613 1 98.31 70 GLU B O 1
ATOM 2357 N N . SER B 1 71 ? -9.172 -33.406 -5.5 1 97.38 71 SER B N 1
ATOM 2358 C CA . SER B 1 71 ? -8.188 -32.469 -4.973 1 97.38 71 SER B CA 1
ATOM 2359 C C . SER B 1 71 ? -6.785 -32.781 -5.488 1 97.38 71 SER B C 1
ATOM 2361 O O . SER B 1 71 ? -6 -31.875 -5.785 1 97.38 71 SER B O 1
ATOM 2363 N N . ASP B 1 72 ? -6.414 -34.031 -5.633 1 97.12 72 ASP B N 1
ATOM 2364 C CA . ASP B 1 72 ? -5.09 -34.438 -6.109 1 97.12 72 ASP B CA 1
ATOM 2365 C C . ASP B 1 72 ? -4.859 -33.969 -7.543 1 97.12 72 ASP B C 1
ATOM 2367 O O . ASP B 1 72 ? -3.777 -33.469 -7.879 1 97.12 72 ASP B O 1
ATOM 2371 N N . ASN B 1 73 ? -5.871 -34.156 -8.32 1 97.88 73 ASN B N 1
ATOM 2372 C CA . ASN B 1 73 ? -5.781 -33.719 -9.703 1 97.88 73 ASN B CA 1
ATOM 2373 C C . ASN B 1 73 ? -5.652 -32.188 -9.781 1 97.88 73 ASN B C 1
ATOM 2375 O O . ASN B 1 73 ? -4.891 -31.672 -10.602 1 97.88 73 ASN B O 1
ATOM 2379 N N . VAL B 1 74 ? -6.391 -31.531 -8.93 1 98.12 74 VAL B N 1
ATOM 2380 C CA . VAL B 1 74 ? -6.316 -30.078 -8.875 1 98.12 74 VAL B CA 1
ATOM 2381 C C . VAL B 1 74 ? -4.898 -29.641 -8.508 1 98.12 74 VAL B C 1
ATOM 2383 O O . VAL B 1 74 ? -4.316 -28.781 -9.156 1 98.12 74 VAL B O 1
ATOM 2386 N N . ARG B 1 75 ? -4.293 -30.312 -7.559 1 97.06 75 ARG B N 1
ATOM 2387 C CA . ARG B 1 75 ? -2.988 -29.938 -7.027 1 97.06 75 ARG B CA 1
ATOM 2388 C C . ARG B 1 75 ? -1.896 -30.109 -8.078 1 97.06 75 ARG B C 1
ATOM 2390 O O . ARG B 1 75 ? -0.885 -29.406 -8.055 1 97.06 75 ARG B O 1
ATOM 2397 N N . LYS B 1 76 ? -2.092 -30.938 -9.016 1 96.06 76 LYS B N 1
ATOM 2398 C CA . LYS B 1 76 ? -1.134 -31.156 -10.094 1 96.06 76 LYS B CA 1
ATOM 2399 C C . LYS B 1 76 ? -1.171 -30 -11.102 1 96.06 76 LYS B C 1
ATOM 2401 O O . LYS B 1 76 ? -0.226 -29.812 -11.867 1 96.06 76 LYS B O 1
ATOM 2406 N N . GLU B 1 77 ? -2.301 -29.328 -11.062 1 97.5 77 GLU B N 1
ATOM 2407 C CA . GLU B 1 77 ? -2.516 -28.297 -12.086 1 97.5 77 GLU B CA 1
ATOM 2408 C C . GLU B 1 77 ? -2.15 -26.906 -11.562 1 97.5 77 GLU B C 1
ATOM 2410 O O . GLU B 1 77 ? -1.974 -25.969 -12.344 1 97.5 77 GLU B O 1
ATOM 2415 N N . ILE B 1 78 ? -2.035 -26.781 -10.242 1 98.19 78 ILE B N 1
ATOM 2416 C CA . ILE B 1 78 ? -1.938 -25.422 -9.711 1 98.19 78 ILE B CA 1
ATOM 2417 C C . ILE B 1 78 ? -0.652 -25.281 -8.898 1 98.19 78 ILE B C 1
ATOM 2419 O O . ILE B 1 78 ? -0.024 -26.281 -8.531 1 98.19 78 ILE B O 1
ATOM 2423 N N . SER B 1 79 ? -0.228 -24.047 -8.695 1 97.69 79 SER B N 1
ATOM 2424 C CA . SER B 1 79 ? 0.715 -23.625 -7.668 1 97.69 79 SER B CA 1
ATOM 2425 C C . SER B 1 79 ? 0.141 -22.5 -6.828 1 97.69 79 SER B C 1
ATOM 2427 O O . SER B 1 79 ? -0.609 -21.656 -7.332 1 97.69 79 SER B O 1
ATOM 2429 N N . TYR B 1 80 ? 0.438 -22.562 -5.559 1 97.56 80 TYR B N 1
ATOM 2430 C CA . TYR B 1 80 ? -0.046 -21.547 -4.629 1 97.56 80 TYR B CA 1
ATOM 2431 C C . TYR B 1 80 ? 1.114 -20.875 -3.914 1 97.56 80 TYR B C 1
ATOM 2433 O O . TYR B 1 80 ? 1.979 -21.531 -3.344 1 97.56 80 TYR B O 1
ATOM 2441 N N . LEU B 1 81 ? 1.132 -19.594 -4.055 1 97.69 81 LEU B N 1
ATOM 2442 C CA . LEU B 1 81 ? 2.086 -18.766 -3.324 1 97.69 81 LEU B CA 1
ATOM 2443 C C . LEU B 1 81 ? 1.372 -17.875 -2.311 1 97.69 81 LEU B C 1
ATOM 2445 O O . LEU B 1 81 ? 0.844 -16.828 -2.666 1 97.69 81 LEU B O 1
ATOM 2449 N N . PRO B 1 82 ? 1.4 -18.234 -1.003 1 96.12 82 PRO B N 1
ATOM 2450 C CA . PRO B 1 82 ? 0.748 -17.422 0.023 1 96.12 82 PRO B CA 1
ATOM 2451 C C . PRO B 1 82 ? 1.533 -16.156 0.357 1 96.12 82 PRO B C 1
ATOM 2453 O O . PRO B 1 82 ? 2.719 -16.047 0.029 1 96.12 82 PRO B O 1
ATOM 2456 N N . GLU B 1 83 ? 0.88 -15.211 0.954 1 90.94 83 GLU B N 1
ATOM 2457 C CA . GLU B 1 83 ? 1.496 -13.938 1.325 1 90.94 83 GLU B CA 1
ATOM 2458 C C . GLU B 1 83 ? 2.688 -14.148 2.252 1 90.94 83 GLU B C 1
ATOM 2460 O O . GLU B 1 83 ? 3.727 -13.508 2.096 1 90.94 83 GLU B O 1
ATOM 2465 N N . ASP B 1 8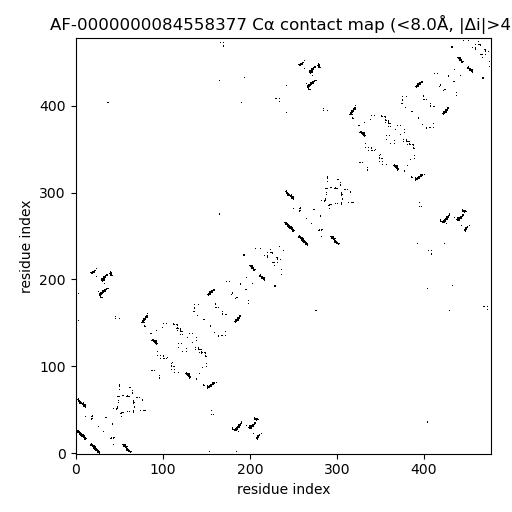4 ? 2.584 -15.055 3.16 1 88.25 84 ASP B N 1
ATOM 2466 C CA . ASP B 1 84 ? 3.584 -15.227 4.211 1 88.25 84 ASP B CA 1
ATOM 2467 C C . ASP B 1 84 ? 4.543 -16.359 3.881 1 88.25 84 ASP B C 1
ATOM 2469 O O . ASP B 1 84 ? 5.219 -16.891 4.766 1 88.25 84 ASP B O 1
ATOM 2473 N N . ALA B 1 85 ? 4.566 -16.641 2.633 1 86.81 85 ALA B N 1
ATOM 2474 C CA . ALA B 1 85 ? 5.469 -17.719 2.246 1 86.81 85 ALA B CA 1
ATOM 2475 C C . ALA B 1 85 ? 6.918 -17.375 2.568 1 86.81 85 ALA B C 1
ATOM 2477 O O . ALA B 1 85 ? 7.32 -16.203 2.447 1 86.81 85 ALA B O 1
ATOM 2478 N N . GLY B 1 86 ? 7.625 -18.359 2.996 1 85.75 86 GLY B N 1
ATOM 2479 C CA . GLY B 1 86 ? 9.047 -18.203 3.232 1 85.75 86 GLY B CA 1
ATOM 2480 C C . GLY B 1 86 ? 9.883 -19.281 2.576 1 85.75 86 GLY B C 1
ATOM 2481 O O . GLY B 1 86 ? 9.344 -20.25 2.049 1 85.75 86 GLY B O 1
ATOM 2482 N N . ALA B 1 87 ? 11.156 -18.969 2.486 1 87 87 ALA B N 1
ATOM 2483 C CA . ALA B 1 87 ? 12.125 -19.953 2.01 1 87 87 ALA B CA 1
ATOM 2484 C C . ALA B 1 87 ? 13.07 -20.375 3.129 1 87 87 ALA B C 1
ATOM 2486 O O . ALA B 1 87 ? 13.172 -19.703 4.156 1 87 87 ALA B O 1
ATOM 2487 N N . TYR B 1 88 ? 13.625 -21.5 2.889 1 89.25 88 TYR B N 1
ATOM 2488 C CA . TYR B 1 88 ? 14.586 -21.984 3.867 1 89.25 88 TYR B CA 1
ATOM 2489 C C . TYR B 1 88 ? 15.805 -21.078 3.947 1 89.25 88 TYR B C 1
ATOM 2491 O O . TYR B 1 88 ? 16.625 -21.047 3.025 1 89.25 88 TYR B O 1
ATOM 2499 N N . LYS B 1 89 ? 16.016 -20.5 5.062 1 90.56 89 LYS B N 1
ATOM 2500 C CA . LYS B 1 89 ? 16.938 -19.391 5.223 1 90.56 89 LYS B CA 1
ATOM 2501 C C . LYS B 1 89 ? 18.391 -19.859 5.133 1 90.56 89 LYS B C 1
ATOM 2503 O O . LYS B 1 89 ? 19.266 -19.109 4.699 1 90.56 89 LYS B O 1
ATOM 2508 N N . ASN B 1 90 ? 18.594 -21.125 5.473 1 94.56 90 ASN B N 1
ATOM 2509 C CA . ASN B 1 90 ? 19.969 -21.609 5.555 1 94.56 90 ASN B CA 1
ATOM 2510 C C . ASN B 1 90 ? 20.438 -22.219 4.23 1 94.56 90 ASN B C 1
ATOM 2512 O O . ASN B 1 90 ? 21.625 -22.516 4.059 1 94.56 90 ASN B O 1
ATOM 2516 N N . LEU B 1 91 ? 19.625 -22.375 3.285 1 96.94 91 LEU B N 1
ATOM 2517 C CA . LEU B 1 91 ? 19.984 -22.828 1.949 1 96.94 91 LEU B CA 1
ATOM 2518 C C . LEU B 1 91 ? 20.297 -21.656 1.033 1 96.94 91 LEU B C 1
ATOM 2520 O O . LEU B 1 91 ? 19.844 -20.531 1.273 1 96.94 91 LEU B O 1
ATOM 2524 N N . THR B 1 92 ? 21.109 -21.969 0.045 1 98.12 92 THR B N 1
ATOM 2525 C CA . THR B 1 92 ? 21.234 -21 -1.042 1 98.12 92 THR B CA 1
ATOM 2526 C C . THR B 1 92 ? 19.984 -21 -1.914 1 98.12 92 THR B C 1
ATOM 2528 O O . THR B 1 92 ? 19.172 -21.922 -1.847 1 98.12 92 THR B O 1
ATOM 2531 N N . GLY B 1 93 ? 19.875 -19.953 -2.742 1 98.12 93 GLY B N 1
ATOM 2532 C CA . GLY B 1 93 ? 18.766 -19.953 -3.686 1 98.12 93 GLY B CA 1
ATOM 2533 C C . GLY B 1 93 ? 18.75 -21.188 -4.57 1 98.12 93 GLY B C 1
ATOM 2534 O O . GLY B 1 93 ? 17.703 -21.828 -4.73 1 98.12 93 GLY B O 1
ATOM 2535 N N . ARG B 1 94 ? 19.906 -21.5 -5.09 1 98.12 94 ARG B N 1
ATOM 2536 C CA . ARG B 1 94 ? 20.047 -22.688 -5.926 1 98.12 94 ARG B CA 1
ATOM 2537 C C . ARG B 1 94 ? 19.672 -23.953 -5.152 1 98.12 94 ARG B C 1
ATOM 2539 O O . ARG B 1 94 ? 18.922 -24.797 -5.656 1 98.12 94 ARG B O 1
ATOM 2546 N N . GLY B 1 95 ? 20.219 -24.031 -3.945 1 98 95 GLY B N 1
ATOM 2547 C CA . GLY B 1 95 ? 19.891 -25.172 -3.105 1 98 95 GLY B CA 1
ATOM 2548 C C . GLY B 1 95 ? 18.406 -25.297 -2.812 1 98 95 GLY B C 1
ATOM 2549 O O . GLY B 1 95 ? 17.844 -26.391 -2.83 1 98 95 GLY B O 1
ATOM 2550 N N . TYR B 1 96 ? 17.781 -24.172 -2.566 1 97.94 96 TYR B N 1
ATOM 2551 C CA . TYR B 1 96 ? 16.359 -24.156 -2.291 1 97.94 96 TYR B CA 1
ATOM 2552 C C . TYR B 1 96 ? 15.555 -24.625 -3.498 1 97.94 96 TYR B C 1
ATOM 2554 O O . TYR B 1 96 ? 14.656 -25.469 -3.363 1 97.94 96 TYR B O 1
ATOM 2562 N N . LEU B 1 97 ? 15.891 -24.156 -4.676 1 98.06 97 LEU B N 1
ATOM 2563 C CA . LEU B 1 97 ? 15.188 -24.547 -5.891 1 98.06 97 LEU B CA 1
ATOM 2564 C C . LEU B 1 97 ? 15.391 -26.031 -6.184 1 98.06 97 LEU B C 1
ATOM 2566 O O . LEU B 1 97 ? 14.453 -26.719 -6.602 1 98.06 97 LEU B O 1
ATOM 2570 N N . LYS B 1 98 ? 16.609 -26.531 -5.941 1 97.75 98 LYS B N 1
ATOM 2571 C CA . LYS B 1 98 ? 16.875 -27.969 -6.125 1 97.75 98 LYS B CA 1
ATOM 2572 C C . LYS B 1 98 ? 16.047 -28.812 -5.16 1 97.75 98 LYS B C 1
ATOM 2574 O O . LYS B 1 98 ? 15.484 -29.828 -5.555 1 97.75 98 LYS B O 1
ATOM 2579 N N . PHE B 1 99 ? 16.078 -28.312 -3.945 1 96.69 99 PHE B N 1
ATOM 2580 C CA . PHE B 1 99 ? 15.312 -29 -2.922 1 96.69 99 PHE B CA 1
ATOM 2581 C C . PHE B 1 99 ? 13.844 -29.109 -3.322 1 96.69 99 PHE B C 1
ATOM 2583 O O . PHE B 1 99 ? 13.258 -30.188 -3.26 1 96.69 99 PHE B O 1
ATOM 2590 N N . MET B 1 100 ? 13.32 -28.078 -3.783 1 95.88 100 MET B N 1
ATOM 2591 C CA . MET B 1 100 ? 11.914 -28.016 -4.168 1 95.88 100 MET B CA 1
ATOM 2592 C C . MET B 1 100 ? 11.664 -28.844 -5.43 1 95.88 100 MET B C 1
ATOM 2594 O O . MET B 1 100 ? 10.664 -29.562 -5.523 1 95.88 100 MET B O 1
ATOM 2598 N N . ALA B 1 101 ? 12.5 -28.766 -6.383 1 96.69 101 ALA B N 1
ATOM 2599 C CA . ALA B 1 101 ? 12.367 -29.5 -7.633 1 96.69 101 ALA B CA 1
ATOM 2600 C C . ALA B 1 101 ? 12.297 -31 -7.375 1 96.69 101 ALA B C 1
ATOM 2602 O O . ALA B 1 101 ? 11.641 -31.734 -8.117 1 96.69 101 ALA B O 1
ATOM 2603 N N . GLY B 1 102 ? 12.938 -31.422 -6.316 1 94.88 102 GLY B N 1
ATOM 2604 C CA . GLY B 1 102 ? 12.984 -32.844 -5.984 1 94.88 102 GLY B CA 1
ATOM 2605 C C . GLY B 1 102 ? 11.617 -33.438 -5.699 1 94.88 102 GLY B C 1
ATOM 2606 O O . GLY B 1 102 ? 11.422 -34.625 -5.812 1 94.88 102 GLY B O 1
ATOM 2607 N N . PHE B 1 103 ? 10.727 -32.594 -5.391 1 91.94 103 PHE B N 1
ATOM 2608 C CA . PHE B 1 103 ? 9.383 -33.062 -5.09 1 91.94 103 PHE B CA 1
ATOM 2609 C C . PHE B 1 103 ? 8.586 -33.281 -6.371 1 91.94 103 PHE B C 1
ATOM 2611 O O . PHE B 1 103 ? 7.535 -33.938 -6.355 1 91.94 103 PHE B O 1
ATOM 2618 N N . PHE B 1 104 ? 9.078 -32.812 -7.496 1 91.62 104 PHE B N 1
ATOM 2619 C CA . PHE B 1 104 ? 8.25 -32.781 -8.695 1 91.62 104 PHE B CA 1
ATOM 2620 C C . PHE B 1 104 ? 8.914 -33.562 -9.828 1 91.62 104 PHE B C 1
ATOM 2622 O O . PHE B 1 104 ? 8.242 -33.969 -10.773 1 91.62 104 PHE B O 1
ATOM 2629 N N . ALA B 1 105 ? 10.156 -33.656 -9.766 1 92.69 105 ALA B N 1
ATOM 2630 C CA . ALA B 1 105 ? 10.844 -34.156 -10.945 1 92.69 105 ALA B CA 1
ATOM 2631 C C . ALA B 1 105 ? 12.094 -34.969 -10.555 1 92.69 105 ALA B C 1
ATOM 2633 O O . ALA B 1 105 ? 12.602 -34.812 -9.445 1 92.69 105 ALA B O 1
ATOM 2634 N N . GLU B 1 106 ? 12.477 -35.812 -11.469 1 92.69 106 GLU B N 1
ATOM 2635 C CA . GLU B 1 106 ? 13.727 -36.562 -11.359 1 92.69 106 GLU B CA 1
ATOM 2636 C C . GLU B 1 106 ? 14.492 -36.562 -12.68 1 92.69 106 GLU B C 1
ATOM 2638 O O . GLU B 1 106 ? 13.969 -36.125 -13.703 1 92.69 106 GLU B O 1
ATOM 2643 N N . GLY B 1 107 ? 15.82 -36.906 -12.578 1 94.19 107 GLY B N 1
ATOM 2644 C CA . GLY B 1 107 ? 16.641 -37.031 -13.773 1 94.19 107 GLY B CA 1
ATOM 2645 C C . GLY B 1 107 ? 16.734 -35.75 -14.578 1 94.19 107 GLY B C 1
ATOM 2646 O O . GLY B 1 107 ? 17.031 -34.688 -14.023 1 94.19 107 GLY B O 1
ATOM 2647 N N . ASP B 1 108 ? 16.484 -35.906 -15.867 1 94.12 108 ASP B N 1
ATOM 2648 C CA . ASP B 1 108 ? 16.625 -34.781 -16.781 1 94.12 108 ASP B CA 1
ATOM 2649 C C . ASP B 1 108 ? 15.578 -33.688 -16.5 1 94.12 108 ASP B C 1
ATOM 2651 O O . ASP B 1 108 ? 15.859 -32.5 -16.609 1 94.12 108 ASP B O 1
ATOM 2655 N N . ASP B 1 109 ? 14.477 -34.094 -16.156 1 94.94 109 ASP B N 1
ATOM 2656 C CA . ASP B 1 109 ? 13.391 -33.188 -15.867 1 94.94 109 ASP B CA 1
ATOM 2657 C C . ASP B 1 109 ? 13.711 -32.344 -14.63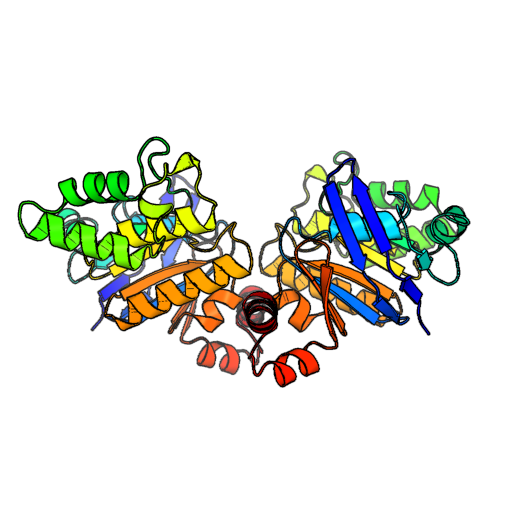3 1 94.94 109 ASP B C 1
ATOM 2659 O O . ASP B 1 109 ? 13.328 -31.156 -14.555 1 94.94 109 ASP B O 1
ATOM 2663 N N . PHE B 1 110 ? 14.414 -32.938 -13.711 1 96.25 110 PHE B N 1
ATOM 2664 C CA . PHE B 1 110 ? 14.875 -32.25 -12.516 1 96.25 110 PHE B CA 1
ATOM 2665 C C . PHE B 1 110 ? 15.805 -31.094 -12.883 1 96.25 110 PHE B C 1
ATOM 2667 O O . PHE B 1 110 ? 15.602 -29.969 -12.438 1 96.25 110 PHE B O 1
ATOM 2674 N N . GLU B 1 111 ? 16.766 -31.375 -13.711 1 96.69 111 GLU B N 1
ATOM 2675 C CA . GLU B 1 111 ? 17.734 -30.359 -14.094 1 96.69 111 GLU B CA 1
ATOM 2676 C C . GLU B 1 111 ? 17.078 -29.219 -14.867 1 96.69 111 GLU B C 1
ATOM 2678 O O . GLU B 1 111 ? 17.391 -28.047 -14.648 1 96.69 111 GLU B O 1
ATOM 2683 N N . LYS B 1 112 ? 16.219 -29.594 -15.711 1 96.94 112 LYS B N 1
ATOM 2684 C CA . LYS B 1 112 ? 15.492 -28.594 -16.5 1 96.94 112 LYS B CA 1
ATOM 2685 C C . LYS B 1 112 ? 14.641 -27.703 -15.609 1 96.94 112 LYS B C 1
ATOM 2687 O O . LYS B 1 112 ? 14.578 -26.484 -15.812 1 96.94 112 LYS B O 1
ATOM 2692 N N . MET B 1 113 ? 14.008 -28.297 -14.672 1 97.12 113 MET B N 1
ATOM 2693 C CA . MET B 1 113 ? 13.156 -27.547 -13.758 1 97.12 113 MET B CA 1
ATOM 2694 C C . MET B 1 113 ? 13.984 -26.578 -12.922 1 97.12 113 MET B C 1
ATOM 2696 O O . MET B 1 113 ? 13.594 -25.422 -12.742 1 97.12 113 MET B O 1
ATOM 2700 N N . VAL B 1 114 ? 15.094 -27.047 -12.445 1 97.75 114 VAL B N 1
ATOM 2701 C CA . VAL B 1 114 ? 15.969 -26.203 -11.641 1 97.75 114 VAL B CA 1
ATOM 2702 C C . VAL B 1 114 ? 16.484 -25.047 -12.484 1 97.75 114 VAL B C 1
ATOM 2704 O O . VAL B 1 114 ? 16.5 -23.891 -12.016 1 97.75 114 VAL B O 1
ATOM 2707 N N . GLU B 1 115 ? 16.859 -25.312 -13.703 1 97.5 115 GLU B N 1
ATOM 2708 C CA . GLU B 1 115 ? 17.328 -24.266 -14.602 1 97.5 115 GLU B CA 1
ATOM 2709 C C . GLU B 1 115 ? 16.234 -23.219 -14.852 1 97.5 115 GLU B C 1
ATOM 2711 O O . GLU B 1 115 ? 16.516 -22.016 -14.836 1 97.5 115 GLU B O 1
ATOM 2716 N N . ARG B 1 116 ? 15.055 -23.672 -15.078 1 96.5 116 ARG B N 1
ATOM 2717 C CA . ARG B 1 116 ? 13.922 -22.766 -15.258 1 96.5 116 ARG B CA 1
ATOM 2718 C C . ARG B 1 116 ? 13.711 -21.891 -14.023 1 96.5 116 ARG B C 1
ATOM 2720 O O . ARG B 1 116 ? 13.477 -20.688 -14.133 1 96.5 116 ARG B O 1
ATOM 2727 N N . GLY B 1 117 ? 13.773 -22.516 -12.883 1 97.5 117 GLY B N 1
ATOM 2728 C CA . GLY B 1 117 ? 13.641 -21.781 -11.641 1 97.5 117 GLY B CA 1
ATOM 2729 C C . GLY B 1 117 ? 14.688 -20.688 -11.484 1 97.5 117 GLY B C 1
ATOM 2730 O O . GLY B 1 117 ? 14.367 -19.562 -11.086 1 97.5 117 GLY B O 1
ATOM 2731 N N . MET B 1 118 ? 15.898 -21.031 -11.82 1 98 118 MET B N 1
ATOM 2732 C CA . MET B 1 118 ? 16.984 -20.062 -11.719 1 98 118 MET B CA 1
ATOM 2733 C C . MET B 1 118 ? 16.781 -18.891 -12.68 1 98 118 MET B C 1
ATOM 2735 O O . MET B 1 118 ? 17.016 -17.734 -12.328 1 98 118 MET B O 1
ATOM 2739 N N . GLU B 1 119 ? 16.344 -19.219 -13.852 1 96.88 119 GLU B N 1
ATOM 2740 C CA . GLU B 1 119 ? 16.078 -18.172 -14.836 1 96.88 119 GLU B CA 1
ATOM 2741 C C . GLU B 1 119 ? 14.945 -17.266 -14.375 1 96.88 119 GLU B C 1
ATOM 2743 O O . GLU B 1 119 ? 15.055 -16.031 -14.484 1 96.88 119 GLU B O 1
ATOM 2748 N N . LEU B 1 120 ? 13.953 -17.828 -13.875 1 96.06 120 LEU B N 1
ATOM 2749 C CA . LEU B 1 120 ? 12.797 -17.078 -13.398 1 96.06 120 LEU B CA 1
ATOM 2750 C C . LEU B 1 120 ? 13.18 -16.203 -12.219 1 96.06 120 LEU B C 1
ATOM 2752 O O . LEU B 1 120 ? 12.719 -15.055 -12.117 1 96.06 120 LEU B O 1
ATOM 2756 N N . ALA B 1 121 ? 13.977 -16.719 -11.352 1 97.19 121 ALA B N 1
ATOM 2757 C CA . ALA B 1 121 ? 14.391 -15.961 -10.172 1 97.19 121 ALA B CA 1
ATOM 2758 C C . ALA B 1 121 ? 15.258 -14.766 -10.57 1 97.19 121 ALA B C 1
ATOM 2760 O O . ALA B 1 121 ? 15.172 -13.695 -9.953 1 97.19 121 ALA B O 1
ATOM 2761 N N . ASP B 1 122 ? 16.125 -14.969 -11.539 1 96.69 122 ASP B N 1
ATOM 2762 C CA . ASP B 1 122 ? 16.969 -13.93 -12.117 1 96.69 122 ASP B CA 1
ATOM 2763 C C . ASP B 1 122 ? 17.766 -13.219 -11.039 1 96.69 122 ASP B C 1
ATOM 2765 O O . ASP B 1 122 ? 17.734 -11.984 -10.938 1 96.69 122 ASP B O 1
ATOM 2769 N N . LEU B 1 123 ? 18.469 -13.969 -10.25 1 97.12 123 LEU B N 1
ATOM 2770 C CA . LEU B 1 123 ? 19.219 -13.406 -9.125 1 97.12 123 LEU B CA 1
ATOM 2771 C C . LEU B 1 123 ? 20.703 -13.336 -9.438 1 97.12 123 LEU B C 1
ATOM 2773 O O . LEU B 1 123 ? 21.516 -12.961 -8.578 1 97.12 123 LEU B O 1
ATOM 2777 N N . GLY B 1 124 ? 21.109 -13.727 -10.617 1 95.5 124 GLY B N 1
ATOM 2778 C CA . GLY B 1 124 ? 22.516 -13.727 -10.992 1 95.5 124 GLY B CA 1
ATOM 2779 C C . GLY B 1 124 ? 23.391 -14.539 -10.039 1 95.5 124 GLY B C 1
ATOM 2780 O O . GLY B 1 124 ? 23.062 -15.68 -9.711 1 95.5 124 GLY B O 1
ATOM 2781 N N . SER B 1 125 ? 24.469 -13.898 -9.656 1 96.19 125 SER B N 1
ATOM 2782 C CA . SER B 1 125 ? 25.406 -14.594 -8.789 1 96.19 125 SER B CA 1
ATOM 2783 C C . SER B 1 125 ? 24.828 -14.805 -7.391 1 96.19 125 SER B C 1
ATOM 2785 O O . SER B 1 125 ? 25.25 -15.695 -6.66 1 96.19 125 SER B O 1
ATOM 2787 N N . ARG B 1 126 ? 23.828 -14.078 -7.043 1 96.94 126 ARG B N 1
ATOM 2788 C CA . ARG B 1 126 ? 23.234 -14.164 -5.711 1 96.94 126 ARG B CA 1
ATOM 2789 C C . ARG B 1 126 ? 22.469 -15.469 -5.535 1 96.94 126 ARG B C 1
ATOM 2791 O O . ARG B 1 126 ? 22.125 -15.844 -4.414 1 96.94 126 ARG B O 1
ATOM 2798 N N . ILE B 1 127 ? 22.203 -16.172 -6.613 1 98 127 ILE B N 1
ATOM 2799 C CA . ILE B 1 127 ? 21.5 -17.438 -6.551 1 98 127 ILE B CA 1
ATOM 2800 C C . ILE B 1 127 ? 22.281 -18.422 -5.676 1 98 127 ILE B C 1
ATOM 2802 O O . ILE B 1 127 ? 21.703 -19.375 -5.141 1 98 127 ILE B O 1
ATOM 2806 N N . ASP B 1 128 ? 23.578 -18.156 -5.555 1 98.19 128 ASP B N 1
ATOM 2807 C CA . ASP B 1 128 ? 24.438 -19.062 -4.805 1 98.19 128 ASP B CA 1
ATOM 2808 C C . ASP B 1 128 ? 24.719 -18.516 -3.402 1 98.19 128 ASP B C 1
ATOM 2810 O O . ASP B 1 128 ? 25.562 -19.047 -2.682 1 98.19 128 ASP B O 1
ATOM 2814 N N . SER B 1 129 ? 24.031 -17.531 -2.979 1 97.88 129 SER B N 1
ATOM 2815 C CA . SER B 1 129 ? 24.094 -17 -1.616 1 97.88 129 SER B CA 1
ATOM 2816 C C . SER B 1 129 ? 22.953 -17.562 -0.757 1 97.88 129 SER B C 1
ATOM 2818 O O . SER B 1 129 ? 21.922 -17.969 -1.278 1 97.88 129 SER B O 1
ATOM 2820 N N . LYS B 1 130 ? 23.219 -17.578 0.566 1 97.69 130 LYS B N 1
ATOM 2821 C CA . LYS B 1 130 ? 22.188 -18.031 1.481 1 97.69 130 LYS B CA 1
ATOM 2822 C C . LYS B 1 130 ? 20.953 -17.125 1.413 1 97.69 130 LYS B C 1
ATOM 2824 O O . LYS B 1 130 ? 21.094 -15.898 1.348 1 97.69 130 LYS B O 1
ATOM 2829 N N . VAL B 1 131 ? 19.781 -17.734 1.473 1 97.06 131 VAL B N 1
ATOM 2830 C CA . VAL B 1 131 ? 18.531 -17.016 1.367 1 97.06 131 VAL B CA 1
ATOM 2831 C C . VAL B 1 131 ? 18.406 -16 2.51 1 97.06 131 VAL B C 1
ATOM 2833 O O . VAL B 1 131 ? 17.828 -14.93 2.342 1 97.06 131 VAL B O 1
ATOM 2836 N N . ASP B 1 132 ? 18.969 -16.266 3.607 1 95.75 132 ASP B N 1
ATOM 2837 C CA . ASP B 1 132 ? 18.906 -15.398 4.781 1 95.75 132 ASP B CA 1
ATOM 2838 C C . ASP B 1 132 ? 19.531 -14.031 4.488 1 95.75 132 ASP B C 1
ATOM 2840 O O . ASP B 1 132 ? 19.297 -13.07 5.219 1 95.75 132 ASP B O 1
ATOM 2844 N N . THR B 1 133 ? 20.391 -13.984 3.482 1 96.19 133 THR B N 1
ATOM 2845 C CA . THR B 1 133 ? 21.062 -12.742 3.129 1 96.19 133 THR B CA 1
ATOM 2846 C C . THR B 1 133 ? 20.266 -11.984 2.066 1 96.19 133 THR B C 1
ATOM 2848 O O . THR B 1 133 ? 20.672 -10.891 1.654 1 96.19 133 THR B O 1
ATOM 2851 N N . TYR B 1 134 ? 19.188 -12.531 1.615 1 96 134 TYR B N 1
ATOM 2852 C CA . TYR B 1 134 ? 18.406 -11.93 0.548 1 96 134 TYR B CA 1
ATOM 2853 C C . TYR B 1 134 ? 17.625 -10.727 1.059 1 96 134 TYR B C 1
ATOM 2855 O O . TYR B 1 134 ? 17.125 -10.727 2.186 1 96 134 TYR B O 1
ATOM 2863 N N . SER B 1 135 ? 17.578 -9.68 0.235 1 91.75 135 SER B N 1
ATOM 2864 C CA . SER B 1 135 ? 16.578 -8.648 0.469 1 91.75 135 SER B CA 1
ATOM 2865 C C . SER B 1 135 ? 15.164 -9.211 0.322 1 91.75 135 SER B C 1
ATOM 2867 O O . SER B 1 135 ? 14.984 -10.32 -0.17 1 91.75 135 SER B O 1
ATOM 2869 N N . LYS B 1 136 ? 14.133 -8.516 0.704 1 91.56 136 LYS B N 1
ATOM 2870 C CA . LYS B 1 136 ? 12.742 -8.938 0.555 1 91.56 136 LYS B CA 1
ATOM 2871 C C . LYS B 1 136 ? 12.391 -9.164 -0.913 1 91.56 136 LYS B C 1
ATOM 2873 O O . LYS B 1 136 ? 11.68 -10.117 -1.246 1 91.56 136 LYS B O 1
ATOM 2878 N N . GLY B 1 137 ? 12.867 -8.258 -1.786 1 93.56 137 GLY B N 1
ATOM 2879 C CA . GLY B 1 137 ? 12.633 -8.391 -3.215 1 93.56 137 GLY B CA 1
ATOM 2880 C C . GLY B 1 137 ? 13.25 -9.641 -3.807 1 93.56 137 GLY B C 1
ATOM 2881 O O . GLY B 1 137 ? 12.625 -10.336 -4.609 1 93.56 137 GLY B O 1
ATOM 2882 N N . MET B 1 138 ? 14.438 -9.93 -3.387 1 94.94 138 MET B N 1
ATOM 2883 C CA . MET B 1 138 ? 15.133 -11.125 -3.859 1 94.94 138 MET B CA 1
ATOM 2884 C C . MET B 1 138 ? 14.398 -12.391 -3.41 1 94.94 138 MET B C 1
ATOM 2886 O O . MET B 1 138 ? 14.219 -13.32 -4.195 1 94.94 138 MET B O 1
ATOM 2890 N N . ALA B 1 139 ? 14.039 -12.375 -2.176 1 96.62 139 ALA B N 1
ATOM 2891 C CA . ALA B 1 139 ? 13.312 -13.523 -1.633 1 96.62 139 ALA B CA 1
ATOM 2892 C C . ALA B 1 139 ? 12 -13.742 -2.373 1 96.62 139 ALA B C 1
ATOM 2894 O O . ALA B 1 139 ? 11.625 -14.875 -2.676 1 96.62 139 ALA B O 1
ATOM 2895 N N . ARG B 1 140 ? 11.344 -12.688 -2.662 1 96.5 140 ARG B N 1
ATOM 2896 C CA . ARG B 1 140 ? 10.07 -12.797 -3.371 1 96.5 140 ARG B CA 1
ATOM 2897 C C . ARG B 1 140 ? 10.266 -13.375 -4.77 1 96.5 140 ARG B C 1
ATOM 2899 O O . ARG B 1 140 ? 9.477 -14.211 -5.219 1 96.5 140 ARG B O 1
ATOM 2906 N N . ARG B 1 141 ? 11.273 -12.945 -5.445 1 97 141 ARG B N 1
ATOM 2907 C CA . ARG B 1 141 ? 11.594 -13.492 -6.762 1 97 141 ARG B CA 1
ATOM 2908 C C . ARG B 1 141 ? 11.828 -15 -6.688 1 97 141 ARG B C 1
ATOM 2910 O O . ARG B 1 141 ? 11.352 -15.75 -7.539 1 97 141 ARG B O 1
ATOM 2917 N N . LEU B 1 142 ? 12.555 -15.352 -5.684 1 97.88 142 LEU B N 1
ATOM 2918 C CA . LEU B 1 142 ? 12.844 -16.766 -5.488 1 97.88 142 LEU B CA 1
ATOM 2919 C C . LEU B 1 142 ? 11.562 -17.562 -5.25 1 97.88 142 LEU B C 1
ATOM 2921 O O . LEU B 1 142 ? 11.391 -18.656 -5.809 1 97.88 142 LEU B O 1
ATOM 2925 N N . LEU B 1 143 ? 10.711 -17.031 -4.469 1 97.88 143 LEU B N 1
ATOM 2926 C CA . LEU B 1 143 ? 9.461 -17.703 -4.137 1 97.88 143 LEU B CA 1
ATOM 2927 C C . LEU B 1 143 ? 8.555 -17.812 -5.363 1 97.88 143 LEU B C 1
ATOM 2929 O O . LEU B 1 143 ? 7.875 -18.828 -5.555 1 97.88 143 LEU B O 1
ATOM 2933 N N . ILE B 1 144 ? 8.539 -16.797 -6.152 1 98 144 ILE B N 1
ATOM 2934 C CA . ILE B 1 144 ? 7.77 -16.828 -7.395 1 98 144 ILE B CA 1
ATOM 2935 C C . ILE B 1 144 ? 8.352 -17.891 -8.328 1 98 144 ILE B C 1
ATOM 2937 O O . ILE B 1 144 ? 7.613 -18.672 -8.922 1 98 144 ILE B O 1
ATOM 2941 N N . ALA B 1 145 ? 9.641 -17.891 -8.438 1 97.81 145 ALA B N 1
ATOM 2942 C CA . ALA B 1 145 ? 10.312 -18.891 -9.258 1 97.81 145 ALA B CA 1
ATOM 2943 C C . ALA B 1 145 ? 9.93 -20.312 -8.828 1 97.81 145 ALA B C 1
ATOM 2945 O O . ALA B 1 145 ? 9.57 -21.141 -9.664 1 97.81 145 ALA B O 1
ATOM 2946 N N . ARG B 1 146 ? 9.977 -20.484 -7.555 1 97.31 146 ARG B N 1
ATOM 2947 C CA . ARG B 1 146 ? 9.609 -21.781 -7.008 1 97.31 146 ARG B CA 1
ATOM 2948 C C . ARG B 1 146 ? 8.172 -22.141 -7.383 1 97.31 146 ARG B C 1
ATOM 2950 O O . ARG B 1 146 ? 7.891 -23.297 -7.715 1 97.31 146 ARG B O 1
ATOM 2957 N N . ALA B 1 147 ? 7.359 -21.188 -7.336 1 97.25 147 ALA B N 1
ATOM 2958 C CA . ALA B 1 147 ? 5.949 -21.438 -7.617 1 97.25 147 ALA B CA 1
ATOM 2959 C C . ALA B 1 147 ? 5.73 -21.766 -9.094 1 97.25 147 ALA B C 1
ATOM 2961 O O . ALA B 1 147 ? 4.816 -22.516 -9.438 1 97.25 147 ALA B O 1
ATOM 2962 N N . ILE B 1 148 ? 6.574 -21.297 -9.977 1 97.94 148 ILE B N 1
ATOM 2963 C CA . ILE B 1 148 ? 6.293 -21.328 -11.406 1 97.94 148 ILE B CA 1
ATOM 2964 C C . ILE B 1 148 ? 7.141 -22.406 -12.078 1 97.94 148 ILE B C 1
ATOM 2966 O O . ILE B 1 148 ? 6.77 -22.938 -13.133 1 97.94 148 ILE B O 1
ATOM 2970 N N . MET B 1 149 ? 8.227 -22.734 -11.484 1 97 149 MET B N 1
ATOM 2971 C CA . MET B 1 149 ? 9.203 -23.609 -12.133 1 97 149 MET B CA 1
ATOM 2972 C C . MET B 1 149 ? 8.602 -24.969 -12.469 1 97 149 MET B C 1
ATOM 2974 O O . MET B 1 149 ? 8.977 -25.594 -13.461 1 97 149 MET B O 1
ATOM 2978 N N . PRO B 1 150 ? 7.598 -25.469 -11.742 1 96.12 150 PRO B N 1
ATOM 2979 C CA . PRO B 1 150 ? 6.973 -26.719 -12.156 1 96.12 150 PRO B CA 1
ATOM 2980 C C . PRO B 1 150 ? 6.02 -26.547 -13.336 1 96.12 150 PRO B C 1
ATOM 2982 O O . PRO B 1 150 ? 5.359 -27.5 -13.758 1 96.12 150 PRO B O 1
ATOM 2985 N N . SER B 1 151 ? 5.809 -25.391 -13.781 1 95.06 151 SER B N 1
ATOM 2986 C CA . SER B 1 151 ? 4.992 -25.047 -14.945 1 95.06 151 SER B CA 1
ATOM 2987 C C . SER B 1 151 ? 3.521 -25.359 -14.695 1 95.06 151 SER B C 1
ATOM 2989 O O . SER B 1 151 ? 2.891 -26.078 -15.484 1 95.06 151 SER B O 1
ATOM 2991 N N . PRO B 1 152 ? 2.957 -24.797 -13.719 1 97.56 152 PRO B N 1
ATOM 2992 C CA . PRO B 1 152 ? 1.527 -24.984 -13.469 1 97.56 152 PRO B CA 1
ATOM 2993 C C . PRO B 1 152 ? 0.65 -24.391 -14.562 1 97.56 152 PRO B C 1
ATOM 2995 O O . PRO B 1 152 ? 1.069 -23.453 -15.25 1 97.56 152 PRO B O 1
ATOM 2998 N N . ARG B 1 153 ? -0.54 -24.953 -14.648 1 97.75 153 ARG B N 1
ATOM 2999 C CA . ARG B 1 153 ? -1.512 -24.344 -15.555 1 97.75 153 ARG B CA 1
ATOM 3000 C C . ARG B 1 153 ? -2.127 -23.094 -14.945 1 97.75 153 ARG B C 1
ATOM 3002 O O . ARG B 1 153 ? -2.441 -22.141 -15.656 1 97.75 153 ARG B O 1
ATOM 3009 N N . VAL B 1 154 ? -2.322 -23.109 -13.68 1 98.56 154 VAL B N 1
ATOM 3010 C CA . VAL B 1 154 ? -2.869 -21.984 -12.953 1 98.56 154 VAL B CA 1
ATOM 3011 C C . VAL B 1 154 ? -1.972 -21.656 -11.758 1 98.56 154 VAL B C 1
ATOM 3013 O O . VAL B 1 154 ? -1.733 -22.5 -10.898 1 98.56 154 VAL B O 1
ATOM 3016 N N . ALA B 1 155 ? -1.452 -20.453 -11.727 1 98.5 155 ALA B N 1
ATOM 3017 C CA . ALA B 1 155 ? -0.697 -19.969 -10.578 1 98.5 155 ALA B CA 1
ATOM 3018 C C . ALA B 1 155 ? -1.557 -19.047 -9.703 1 98.5 155 ALA B C 1
ATOM 3020 O O . ALA B 1 155 ? -2.105 -18.062 -10.188 1 98.5 155 ALA B O 1
ATOM 3021 N N . ILE B 1 156 ? -1.704 -19.391 -8.43 1 98.62 156 ILE B N 1
ATOM 3022 C CA . ILE B 1 156 ? -2.471 -18.625 -7.449 1 98.62 156 ILE B CA 1
ATOM 3023 C C . ILE B 1 156 ? -1.521 -17.875 -6.52 1 98.62 156 ILE B C 1
ATOM 3025 O O . ILE B 1 156 ? -0.697 -18.5 -5.836 1 98.62 156 ILE B O 1
ATOM 3029 N N . MET B 1 157 ? -1.663 -16.562 -6.508 1 97.88 157 MET B N 1
ATOM 3030 C CA . MET B 1 157 ? -0.725 -15.742 -5.754 1 97.88 157 MET B CA 1
ATOM 3031 C C . MET B 1 157 ? -1.467 -14.797 -4.816 1 97.88 157 MET B C 1
ATOM 3033 O O . MET B 1 157 ? -2.285 -13.984 -5.258 1 97.88 157 MET B O 1
ATOM 3037 N N . ASP B 1 158 ? -1.143 -14.859 -3.572 1 97.06 158 ASP B N 1
ATOM 3038 C CA . ASP B 1 158 ? -1.814 -14.062 -2.549 1 97.06 158 ASP B CA 1
ATOM 3039 C C . ASP B 1 158 ? -0.958 -12.867 -2.131 1 97.06 158 ASP B C 1
ATOM 3041 O O . ASP B 1 158 ? 0.046 -13.031 -1.436 1 97.06 158 ASP B O 1
ATOM 3045 N N . GLU B 1 159 ? -1.36 -11.648 -2.572 1 94.62 159 GLU B N 1
ATOM 3046 C CA . GLU B 1 159 ? -0.712 -10.406 -2.174 1 94.62 159 GLU B CA 1
ATOM 3047 C C . GLU B 1 159 ? 0.79 -10.453 -2.438 1 94.62 159 GLU B C 1
ATOM 3049 O O . GLU B 1 159 ? 1.592 -10.188 -1.539 1 94.62 159 GLU B O 1
ATOM 3054 N N . VAL B 1 160 ? 1.171 -10.609 -3.619 1 93.75 160 VAL B N 1
ATOM 3055 C CA . VAL B 1 160 ? 2.531 -10.984 -3.992 1 93.75 160 VAL B CA 1
ATOM 3056 C C . VAL B 1 160 ? 3.449 -9.766 -3.885 1 93.75 160 VAL B C 1
ATOM 3058 O O . VAL B 1 160 ? 4.664 -9.914 -3.734 1 93.75 160 VAL B O 1
ATOM 3061 N N . THR B 1 161 ? 2.877 -8.602 -3.912 1 91.69 161 THR B N 1
ATOM 3062 C CA . THR B 1 161 ? 3.734 -7.422 -3.867 1 91.69 161 THR B CA 1
ATOM 3063 C C . THR B 1 161 ? 3.686 -6.77 -2.488 1 91.69 161 THR B C 1
ATOM 3065 O O . THR B 1 161 ? 4.301 -5.727 -2.268 1 91.69 161 THR B O 1
ATOM 3068 N N . SER B 1 162 ? 2.971 -7.352 -1.631 1 87.62 162 SER B N 1
ATOM 3069 C CA . SER B 1 162 ? 2.814 -6.773 -0.3 1 87.62 162 SER B CA 1
ATOM 3070 C C . SER B 1 162 ? 4.156 -6.664 0.416 1 87.62 162 SER B C 1
ATOM 3072 O O . SER B 1 162 ? 4.98 -7.578 0.346 1 87.62 162 SER B O 1
ATOM 3074 N N . GLY B 1 163 ? 4.375 -5.516 1.076 1 83.81 163 GLY B N 1
ATOM 3075 C CA . GLY B 1 163 ? 5.574 -5.324 1.88 1 83.81 163 GLY B CA 1
ATOM 3076 C C . GLY B 1 163 ? 6.789 -4.941 1.059 1 83.81 163 GLY B C 1
ATOM 3077 O O . GLY B 1 163 ? 7.859 -4.684 1.61 1 83.81 163 GLY B O 1
ATOM 3078 N N . LEU B 1 164 ? 6.652 -4.895 -0.234 1 88.38 164 LEU B N 1
ATOM 3079 C CA . LEU B 1 164 ? 7.762 -4.535 -1.107 1 88.38 164 LEU B CA 1
ATOM 3080 C C . LEU B 1 164 ? 7.816 -3.029 -1.333 1 88.38 164 LEU B C 1
ATOM 3082 O O . LEU B 1 164 ? 6.785 -2.354 -1.279 1 88.38 164 LEU B O 1
ATOM 3086 N N . ASP B 1 165 ? 9.07 -2.578 -1.589 1 85.75 165 ASP B N 1
ATOM 3087 C CA . ASP B 1 165 ? 9.195 -1.178 -1.983 1 85.75 165 ASP B CA 1
ATOM 3088 C C . ASP B 1 165 ? 8.766 -0.974 -3.434 1 85.75 165 ASP B C 1
ATOM 3090 O O . ASP B 1 165 ? 8.438 -1.938 -4.133 1 85.75 165 ASP B O 1
ATOM 3094 N N . VAL B 1 166 ? 8.82 0.238 -3.875 1 86.81 166 VAL B N 1
ATOM 3095 C CA . VAL B 1 166 ? 8.266 0.644 -5.16 1 86.81 166 VAL B CA 1
ATOM 3096 C C . VAL B 1 166 ? 9.016 -0.053 -6.293 1 86.81 166 VAL B C 1
ATOM 3098 O O . VAL B 1 166 ? 8.406 -0.523 -7.254 1 86.81 166 VAL B O 1
ATOM 3101 N N . ILE B 1 167 ? 10.281 -0.082 -6.188 1 88.31 167 ILE B N 1
ATOM 3102 C CA . ILE B 1 167 ? 11.094 -0.648 -7.258 1 88.31 167 ILE B CA 1
ATOM 3103 C C . ILE B 1 167 ? 10.844 -2.15 -7.359 1 88.31 167 ILE B C 1
ATOM 3105 O O . ILE B 1 167 ? 10.57 -2.67 -8.445 1 88.31 167 ILE B O 1
ATOM 3109 N N . ASN B 1 168 ? 10.898 -2.793 -6.25 1 89.81 168 ASN B N 1
ATOM 3110 C CA . ASN B 1 168 ? 10.695 -4.238 -6.23 1 89.81 168 ASN B CA 1
ATOM 3111 C C . ASN B 1 168 ? 9.273 -4.605 -6.645 1 89.81 168 ASN B C 1
ATOM 3113 O O . ASN B 1 168 ? 9.062 -5.59 -7.359 1 89.81 168 ASN B O 1
ATOM 3117 N N . ALA B 1 169 ? 8.359 -3.832 -6.16 1 91.62 169 ALA B N 1
ATOM 3118 C CA . ALA B 1 169 ? 6.973 -4.09 -6.543 1 91.62 169 ALA B CA 1
ATOM 3119 C C . ALA B 1 169 ? 6.797 -3.986 -8.055 1 91.62 169 ALA B C 1
ATOM 3121 O O . ALA B 1 169 ? 6.145 -4.836 -8.672 1 91.62 169 ALA B O 1
ATOM 3122 N N . TYR B 1 170 ? 7.363 -3.012 -8.609 1 91.12 170 TYR B N 1
ATOM 3123 C CA . TYR B 1 170 ? 7.312 -2.826 -10.055 1 91.12 170 TYR B CA 1
ATOM 3124 C C . TYR B 1 170 ? 7.941 -4.012 -10.773 1 91.12 170 TYR B C 1
ATOM 3126 O O . TYR B 1 170 ? 7.367 -4.539 -11.727 1 91.12 170 TYR B O 1
ATOM 3134 N N . GLU B 1 171 ? 9.023 -4.406 -10.305 1 92.12 171 GLU B N 1
ATOM 3135 C CA . GLU B 1 171 ? 9.742 -5.496 -10.953 1 92.12 171 GLU B CA 1
ATOM 3136 C C . GLU B 1 171 ? 8.977 -6.812 -10.844 1 92.12 171 GLU B C 1
ATOM 3138 O O . GLU B 1 171 ? 8.93 -7.594 -11.789 1 92.12 171 GLU B O 1
ATOM 3143 N N . ILE B 1 172 ? 8.461 -7.008 -9.711 1 94.5 172 ILE B N 1
ATOM 3144 C CA . ILE B 1 172 ? 7.691 -8.227 -9.492 1 94.5 172 ILE B CA 1
ATOM 3145 C C . ILE B 1 172 ? 6.477 -8.242 -10.422 1 94.5 172 ILE B C 1
ATOM 3147 O O . ILE B 1 172 ? 6.141 -9.281 -11 1 94.5 172 ILE B O 1
ATOM 3151 N N . ARG B 1 173 ? 5.82 -7.148 -10.578 1 94.38 173 ARG B N 1
ATOM 3152 C CA . ARG B 1 173 ? 4.688 -7.078 -11.5 1 94.38 173 ARG B CA 1
ATOM 3153 C C . ARG B 1 173 ? 5.113 -7.402 -12.922 1 94.38 173 ARG B C 1
ATOM 3155 O O . ARG B 1 173 ? 4.391 -8.078 -13.656 1 94.38 173 ARG B O 1
ATOM 3162 N N . GLU B 1 174 ? 6.273 -6.977 -13.289 1 93.56 174 GLU B N 1
ATOM 3163 C CA . GLU B 1 174 ? 6.805 -7.301 -14.609 1 93.56 174 GLU B CA 1
ATOM 3164 C C . GLU B 1 174 ? 7.062 -8.797 -14.75 1 93.56 174 GLU B C 1
ATOM 3166 O O . GLU B 1 174 ? 6.801 -9.383 -15.805 1 93.56 174 GLU B O 1
ATOM 3171 N N . VAL B 1 175 ? 7.551 -9.32 -13.688 1 95.12 175 VAL B N 1
ATOM 3172 C CA . VAL B 1 175 ? 7.789 -10.758 -13.68 1 95.12 175 VAL B CA 1
ATOM 3173 C C . VAL B 1 175 ? 6.469 -11.5 -13.891 1 95.12 175 VAL B C 1
ATOM 3175 O O . VAL B 1 175 ? 6.387 -12.406 -14.727 1 95.12 175 VAL B O 1
ATOM 3178 N N . ILE B 1 176 ? 5.492 -11.086 -13.219 1 96.19 176 ILE B N 1
ATOM 3179 C CA . ILE B 1 176 ? 4.188 -11.727 -13.312 1 96.19 176 ILE B CA 1
ATOM 3180 C C . ILE B 1 176 ? 3.633 -11.57 -14.727 1 96.19 176 ILE B C 1
ATOM 3182 O O . ILE B 1 176 ? 3.094 -12.523 -15.297 1 96.19 176 ILE B O 1
ATOM 3186 N N . ARG B 1 177 ? 3.773 -10.461 -15.281 1 95.06 177 ARG B N 1
ATOM 3187 C CA . ARG B 1 177 ? 3.328 -10.211 -16.641 1 95.06 177 ARG B CA 1
ATOM 3188 C C . ARG B 1 177 ? 4.004 -11.164 -17.625 1 95.06 177 ARG B C 1
ATOM 3190 O O . ARG B 1 177 ? 3.35 -11.727 -18.5 1 95.06 177 ARG B O 1
ATOM 3197 N N . ASN B 1 178 ? 5.223 -11.305 -17.422 1 95.25 178 ASN B N 1
ATOM 3198 C CA . ASN B 1 178 ? 5.984 -12.172 -18.312 1 95.25 178 ASN B CA 1
ATOM 3199 C C . ASN B 1 178 ? 5.578 -13.633 -18.156 1 95.25 178 ASN B C 1
ATOM 3201 O O . ASN B 1 178 ? 5.523 -14.383 -19.141 1 95.25 178 ASN B O 1
ATOM 3205 N N . ILE B 1 179 ? 5.363 -14 -16.969 1 96 179 ILE B N 1
ATOM 3206 C CA . ILE B 1 179 ? 4.906 -15.359 -16.703 1 96 179 ILE B CA 1
ATOM 3207 C C . ILE B 1 179 ? 3.578 -15.602 -17.422 1 96 179 ILE B C 1
ATOM 3209 O O . ILE B 1 179 ? 3.4 -16.641 -18.078 1 96 179 ILE B O 1
ATOM 3213 N N . ALA B 1 180 ? 2.719 -14.688 -17.328 1 95.94 180 ALA B N 1
ATOM 3214 C CA . ALA B 1 180 ? 1.416 -14.805 -17.984 1 95.94 180 ALA B CA 1
ATOM 3215 C C . ALA B 1 180 ? 1.562 -14.867 -19.5 1 95.94 180 ALA B C 1
ATOM 3217 O O . ALA B 1 180 ? 0.874 -15.648 -20.156 1 95.94 180 ALA B O 1
ATOM 3218 N N . LYS B 1 181 ? 2.414 -14.117 -20.031 1 94.75 181 LYS B N 1
ATOM 3219 C CA . LYS B 1 181 ? 2.668 -14.117 -21.469 1 94.75 181 LYS B CA 1
ATOM 3220 C C . LYS B 1 181 ? 3.15 -15.484 -21.938 1 94.75 181 LYS B C 1
ATOM 3222 O O . LYS B 1 181 ? 2.963 -15.844 -23.094 1 94.75 181 LYS B O 1
ATOM 3227 N N . GLY B 1 182 ? 3.723 -16.172 -21 1 93.5 182 GLY B N 1
ATOM 3228 C CA . GLY B 1 182 ? 4.195 -17.516 -21.312 1 93.5 182 GLY B CA 1
ATOM 3229 C C . GLY B 1 182 ? 3.09 -18.547 -21.297 1 93.5 182 GLY B C 1
ATOM 3230 O O . GLY B 1 182 ? 3.334 -19.719 -21.562 1 93.5 182 GLY B O 1
ATOM 3231 N N . GLY B 1 183 ? 1.908 -18.141 -20.938 1 94.81 183 GLY B N 1
ATOM 3232 C CA . GLY B 1 183 ? 0.772 -19.031 -21.078 1 94.81 183 GLY B CA 1
ATOM 3233 C C . GLY B 1 183 ? 0.176 -19.453 -19.75 1 94.81 183 GLY B C 1
ATOM 3234 O O . GLY B 1 183 ? -0.86 -20.125 -19.719 1 94.81 183 GLY B O 1
ATOM 3235 N N . VAL B 1 184 ? 0.796 -19.141 -18.688 1 97.12 184 VAL B N 1
ATOM 3236 C CA . VAL B 1 184 ? 0.299 -19.516 -17.359 1 97.12 184 VAL B CA 1
ATOM 3237 C C . VAL B 1 184 ? -0.909 -18.656 -17 1 97.12 184 VAL B C 1
ATOM 3239 O O . VAL B 1 184 ? -0.905 -17.438 -17.219 1 97.12 184 VAL B O 1
ATOM 3242 N N . THR B 1 185 ? -1.978 -19.281 -16.547 1 98.44 185 THR B N 1
ATOM 3243 C CA . THR B 1 185 ? -3.1 -18.547 -15.969 1 98.44 185 THR B CA 1
ATOM 3244 C C . THR B 1 185 ? -2.762 -18.062 -14.562 1 98.44 185 THR B C 1
ATOM 3246 O O . THR B 1 185 ? -2.258 -18.828 -13.734 1 98.44 185 THR B O 1
ATOM 3249 N N . ILE B 1 186 ? -3.031 -16.797 -14.312 1 98.31 186 ILE B N 1
ATOM 3250 C CA . ILE B 1 186 ? -2.67 -16.25 -13.008 1 98.31 186 ILE B CA 1
ATOM 3251 C C . ILE B 1 186 ? -3.922 -15.75 -12.297 1 98.31 186 ILE B C 1
ATOM 3253 O O . ILE B 1 186 ? -4.715 -14.992 -12.859 1 98.31 186 ILE B O 1
ATOM 3257 N N . LEU B 1 187 ? -4.148 -16.219 -11.086 1 98.56 187 LEU B N 1
ATOM 3258 C CA . LEU B 1 187 ? -5.102 -15.656 -10.133 1 98.56 187 LEU B CA 1
ATOM 3259 C C . LEU B 1 187 ? -4.379 -15 -8.961 1 98.56 187 LEU B C 1
ATOM 3261 O O . LEU B 1 187 ? -3.672 -15.672 -8.203 1 98.56 187 LEU B O 1
ATOM 3265 N N . MET B 1 188 ? -4.566 -13.672 -8.82 1 97.56 188 MET B N 1
ATOM 3266 C CA . MET B 1 188 ? -3.859 -12.992 -7.734 1 97.56 188 MET B CA 1
ATOM 3267 C C . MET B 1 188 ? -4.816 -12.133 -6.914 1 97.56 188 MET B C 1
ATOM 3269 O O . MET B 1 188 ? -5.801 -11.617 -7.441 1 97.56 188 MET B O 1
ATOM 3273 N N . SER B 1 189 ? -4.551 -12.086 -5.66 1 97.06 189 SER B N 1
ATOM 3274 C CA . SER B 1 189 ? -5.273 -11.172 -4.785 1 97.06 189 SER B CA 1
ATOM 3275 C C . SER B 1 189 ? -4.441 -9.93 -4.477 1 97.06 189 SER B C 1
ATOM 3277 O O . SER B 1 189 ? -3.211 -9.977 -4.523 1 97.06 189 SER B O 1
ATOM 3279 N N . SER B 1 190 ? -5.102 -8.883 -4.277 1 93.44 190 SER B N 1
ATOM 3280 C CA . SER B 1 190 ? -4.438 -7.652 -3.861 1 93.44 190 SER B CA 1
ATOM 3281 C C . SER B 1 190 ? -5.41 -6.711 -3.16 1 93.44 190 SER B C 1
ATOM 3283 O O . SER B 1 190 ? -6.602 -6.691 -3.479 1 93.44 190 SER B O 1
ATOM 3285 N N . HIS B 1 191 ? -4.859 -5.969 -2.293 1 89.12 191 HIS B N 1
ATOM 3286 C CA . HIS B 1 191 ? -5.629 -4.859 -1.743 1 89.12 191 HIS B CA 1
ATOM 3287 C C . HIS B 1 191 ? -5.262 -3.545 -2.418 1 89.12 191 HIS B C 1
ATOM 3289 O O . HIS B 1 191 ? -5.906 -2.52 -2.188 1 89.12 191 HIS B O 1
ATOM 3295 N N . ASN B 1 192 ? -4.266 -3.564 -3.211 1 86.94 192 ASN B N 1
ATOM 3296 C CA . ASN B 1 192 ? -3.85 -2.396 -3.979 1 86.94 192 ASN B CA 1
ATOM 3297 C C . ASN B 1 192 ? -4.531 -2.35 -5.344 1 86.94 192 ASN B C 1
ATOM 3299 O O . ASN B 1 192 ? -4.09 -3.004 -6.285 1 86.94 192 ASN B O 1
ATOM 3303 N N . MET B 1 193 ? -5.402 -1.432 -5.449 1 88.5 193 MET B N 1
ATOM 3304 C CA . MET B 1 193 ? -6.23 -1.38 -6.652 1 88.5 193 MET B CA 1
ATOM 3305 C C . MET B 1 193 ? -5.441 -0.825 -7.832 1 88.5 193 MET B C 1
ATOM 3307 O O . MET B 1 193 ? -5.754 -1.121 -8.984 1 88.5 193 MET B O 1
ATOM 3311 N N . PHE B 1 194 ? -4.461 -0.136 -7.527 1 84 194 PHE B N 1
ATOM 3312 C CA . PHE B 1 194 ? -3.678 0.47 -8.594 1 84 194 PHE B CA 1
ATOM 3313 C C . PHE B 1 194 ? -2.805 -0.572 -9.281 1 84 194 PHE B C 1
ATOM 3315 O O . PHE B 1 194 ? -2.672 -0.567 -10.508 1 84 194 PHE B O 1
ATOM 3322 N N . GLU B 1 195 ? -2.264 -1.427 -8.531 1 86.44 195 GLU B N 1
ATOM 3323 C CA . GLU B 1 195 ? -1.447 -2.506 -9.078 1 86.44 195 GLU B CA 1
ATOM 3324 C C . GLU B 1 195 ? -2.26 -3.389 -10.016 1 86.44 195 GLU B C 1
ATOM 3326 O O . GLU B 1 195 ? -1.782 -3.768 -11.094 1 86.44 195 GLU B O 1
ATOM 3331 N N . VAL B 1 196 ? -3.426 -3.621 -9.609 1 89.12 196 VAL B N 1
ATOM 3332 C CA . VAL B 1 196 ? -4.297 -4.516 -10.359 1 89.12 196 VAL B CA 1
ATOM 3333 C C . VAL B 1 196 ? -4.758 -3.834 -11.648 1 89.12 196 VAL B C 1
ATOM 3335 O O . VAL B 1 196 ? -4.922 -4.484 -12.68 1 89.12 196 VAL B O 1
ATOM 3338 N N . ASP B 1 197 ? -4.918 -2.602 -11.508 1 88.44 197 ASP B N 1
ATOM 3339 C CA . ASP B 1 197 ? -5.305 -1.805 -12.664 1 88.44 197 ASP B CA 1
ATOM 3340 C C . ASP B 1 197 ? -4.277 -1.932 -13.789 1 88.44 197 ASP B C 1
ATOM 3342 O O . ASP B 1 197 ? -4.637 -1.962 -14.969 1 88.44 197 ASP B O 1
ATOM 3346 N N . MET B 1 198 ? -3.059 -2.139 -13.477 1 86.88 198 MET B N 1
ATOM 3347 C CA . MET B 1 198 ? -1.968 -2.135 -14.445 1 86.88 198 MET B CA 1
ATOM 3348 C C . MET B 1 198 ? -1.633 -3.553 -14.891 1 86.88 198 MET B C 1
ATOM 3350 O O . MET B 1 198 ? -1.018 -3.748 -15.945 1 86.88 198 MET B O 1
ATOM 3354 N N . LEU B 1 199 ? -2.084 -4.508 -14.148 1 93.56 199 LEU B N 1
ATOM 3355 C CA . LEU B 1 199 ? -1.536 -5.844 -14.352 1 93.56 199 LEU B CA 1
ATOM 3356 C C . LEU B 1 199 ? -2.621 -6.812 -14.812 1 93.56 199 LEU B C 1
ATOM 3358 O O . LEU B 1 199 ? -2.381 -7.656 -15.68 1 93.56 199 LEU B O 1
ATOM 3362 N N . CYS B 1 200 ? -3.814 -6.617 -14.375 1 97.12 200 CYS B N 1
ATOM 3363 C CA . CYS B 1 200 ? -4.828 -7.652 -14.547 1 97.12 200 CYS B CA 1
ATOM 3364 C C . CYS B 1 200 ? -5.664 -7.391 -15.797 1 97.12 200 CYS B C 1
ATOM 3366 O O . CYS B 1 200 ? -5.977 -6.242 -16.109 1 97.12 200 CYS B O 1
ATOM 3368 N N . ASP B 1 201 ? -6.039 -8.438 -16.406 1 97.5 201 ASP B N 1
ATOM 3369 C CA . ASP B 1 201 ? -6.969 -8.375 -17.531 1 97.5 201 ASP B CA 1
ATOM 3370 C C . ASP B 1 201 ? -8.398 -8.172 -17.047 1 97.5 201 ASP B C 1
ATOM 3372 O O . ASP B 1 201 ? -9.156 -7.395 -17.641 1 97.5 201 ASP B O 1
ATOM 3376 N N . ARG B 1 202 ? -8.727 -8.898 -16.125 1 97.88 202 ARG B N 1
ATOM 3377 C CA . ARG B 1 202 ? -10.031 -8.812 -15.461 1 97.88 202 ARG B CA 1
ATOM 3378 C C . ARG B 1 202 ? -9.883 -8.883 -13.945 1 97.88 202 ARG B C 1
ATOM 3380 O O . ARG B 1 202 ? -8.852 -9.328 -13.43 1 97.88 202 ARG B O 1
ATOM 3387 N N . VAL B 1 203 ? -10.945 -8.344 -13.297 1 98 203 VAL B N 1
ATOM 3388 C CA . VAL B 1 203 ? -10.891 -8.32 -11.836 1 98 203 VAL B CA 1
ATOM 3389 C C . VAL B 1 203 ? -12.258 -8.664 -11.266 1 98 203 VAL B C 1
ATOM 3391 O O . VAL B 1 203 ? -13.281 -8.477 -11.93 1 98 203 VAL B O 1
ATOM 3394 N N . ALA B 1 204 ? -12.219 -9.266 -10.133 1 97.94 204 ALA B N 1
ATOM 3395 C CA . ALA B 1 204 ? -13.383 -9.406 -9.258 1 97.94 204 ALA B CA 1
ATOM 3396 C C . ALA B 1 204 ? -13.18 -8.648 -7.949 1 97.94 204 ALA B C 1
ATOM 3398 O O . ALA B 1 204 ? -12.164 -8.828 -7.27 1 97.94 204 ALA B O 1
ATOM 3399 N N . MET B 1 205 ? -14.109 -7.793 -7.629 1 97.31 205 MET B N 1
ATOM 3400 C CA . MET B 1 205 ? -14.047 -7.031 -6.387 1 97.31 205 MET B CA 1
ATOM 3401 C C . MET B 1 205 ? -14.898 -7.684 -5.301 1 97.31 205 MET B C 1
ATOM 3403 O O . MET B 1 205 ? -16.094 -7.918 -5.504 1 97.31 205 MET B O 1
ATOM 3407 N N . ILE B 1 206 ? -14.258 -7.906 -4.227 1 97.06 206 ILE B N 1
ATOM 3408 C CA . ILE B 1 206 ? -14.938 -8.594 -3.133 1 97.06 206 ILE B CA 1
ATOM 3409 C C . ILE B 1 206 ? -14.977 -7.695 -1.901 1 97.06 206 ILE B C 1
ATOM 3411 O O . ILE B 1 206 ? -14.008 -7 -1.601 1 97.06 206 ILE B O 1
ATOM 3415 N N . ASP B 1 207 ? -16.078 -7.664 -1.269 1 95.81 207 ASP B N 1
ATOM 3416 C CA . ASP B 1 207 ? -16.297 -6.93 -0.027 1 95.81 207 ASP B CA 1
ATOM 3417 C C . ASP B 1 207 ? -17.203 -7.711 0.923 1 95.81 207 ASP B C 1
ATOM 3419 O O . ASP B 1 207 ? -18.312 -8.109 0.547 1 95.81 207 ASP B O 1
ATOM 3423 N N . ASP B 1 208 ? -16.719 -7.902 2.133 1 94.62 208 ASP B N 1
ATOM 3424 C CA . ASP B 1 208 ? -17.469 -8.594 3.174 1 94.62 208 ASP B CA 1
ATOM 3425 C C . ASP B 1 208 ? -17.984 -9.945 2.674 1 94.62 208 ASP B C 1
ATOM 3427 O O . ASP B 1 208 ? -19.156 -10.266 2.838 1 94.62 208 ASP B O 1
ATOM 3431 N N . GLY B 1 209 ? -17.141 -10.641 1.951 1 97 209 GLY B N 1
ATOM 3432 C CA . GLY B 1 209 ? -17.406 -12.008 1.528 1 97 209 GLY B CA 1
ATOM 3433 C C . GLY B 1 209 ? -18.281 -12.086 0.289 1 97 209 GLY B C 1
ATOM 3434 O O . GLY B 1 209 ? -18.625 -13.18 -0.174 1 97 209 GLY B O 1
ATOM 3435 N N . ARG B 1 210 ? -18.641 -10.914 -0.268 1 97.56 210 ARG B N 1
ATOM 3436 C CA . ARG B 1 210 ? -19.516 -10.883 -1.444 1 97.56 210 ARG B CA 1
ATOM 3437 C C . ARG B 1 210 ? -18.797 -10.25 -2.633 1 97.56 210 ARG B C 1
ATOM 3439 O O . ARG B 1 210 ? -18.031 -9.297 -2.465 1 97.56 210 ARG B O 1
ATOM 3446 N N . LEU B 1 211 ? -19.094 -10.789 -3.777 1 97.38 211 LEU B N 1
ATOM 3447 C CA . LEU B 1 211 ? -18.594 -10.164 -4.996 1 97.38 211 LEU B CA 1
ATOM 3448 C C . LEU B 1 211 ? -19.422 -8.938 -5.363 1 97.38 211 LEU B C 1
ATOM 3450 O O . LEU B 1 211 ? -20.641 -9.047 -5.562 1 97.38 211 LEU B O 1
ATOM 3454 N N . ILE B 1 212 ? -18.766 -7.875 -5.504 1 95.94 212 ILE B N 1
ATOM 3455 C CA . ILE B 1 212 ? -19.453 -6.617 -5.777 1 95.94 212 ILE B CA 1
ATOM 3456 C C . ILE B 1 212 ? -19.484 -6.359 -7.285 1 95.94 212 ILE B C 1
ATOM 3458 O O . ILE B 1 212 ? -20.5 -5.934 -7.832 1 95.94 212 ILE B O 1
ATOM 3462 N N . LEU B 1 213 ? -18.359 -6.531 -7.887 1 96.38 213 LEU B N 1
ATOM 3463 C CA . LEU B 1 213 ? -18.188 -6.273 -9.312 1 96.38 213 LEU B CA 1
ATOM 3464 C C . LEU B 1 213 ? -17.203 -7.25 -9.93 1 96.38 213 LEU B C 1
ATOM 3466 O O . LEU B 1 213 ? -16.297 -7.742 -9.25 1 96.38 213 LEU B O 1
ATOM 3470 N N . THR B 1 214 ? -17.438 -7.512 -11.203 1 97.5 214 THR B N 1
ATOM 3471 C CA . THR B 1 214 ? -16.5 -8.25 -12.031 1 97.5 214 THR B CA 1
ATOM 3472 C C . THR B 1 214 ? -16.422 -7.656 -13.438 1 97.5 214 THR B C 1
ATOM 3474 O O . THR B 1 214 ? -17.453 -7.277 -14.008 1 97.5 214 THR B O 1
ATOM 3477 N N . GLY B 1 215 ? -15.227 -7.562 -13.953 1 97.44 215 GLY B N 1
ATOM 3478 C CA . GLY B 1 215 ? -15.055 -7.043 -15.297 1 97.44 215 GLY B CA 1
ATOM 3479 C C . GLY B 1 215 ? -13.641 -6.59 -15.594 1 97.44 215 GLY B C 1
ATOM 3480 O O . GLY B 1 215 ? -12.734 -6.812 -14.781 1 97.44 215 GLY B O 1
ATOM 3481 N N . THR B 1 216 ? -13.453 -6.109 -16.766 1 97.81 216 THR B N 1
ATOM 3482 C CA . THR B 1 216 ? -12.156 -5.512 -17.078 1 97.81 216 THR B CA 1
ATOM 3483 C C . THR B 1 216 ? -12.008 -4.156 -16.406 1 97.81 216 THR B C 1
ATOM 3485 O O . THR B 1 216 ? -12.992 -3.439 -16.203 1 97.81 216 THR B O 1
ATOM 3488 N N . PRO B 1 217 ? -10.734 -3.846 -16.078 1 96.75 217 PRO B N 1
ATOM 3489 C CA . PRO B 1 217 ? -10.523 -2.514 -15.508 1 96.75 217 PRO B CA 1
ATOM 3490 C C . PRO B 1 217 ? -11.117 -1.4 -16.375 1 96.75 217 PRO B C 1
ATOM 3492 O O . PRO B 1 217 ? -11.773 -0.497 -15.852 1 96.75 217 PRO B O 1
ATOM 3495 N N . ALA B 1 218 ? -10.938 -1.482 -17.625 1 96.44 218 ALA B N 1
ATOM 3496 C CA . ALA B 1 218 ? -11.43 -0.458 -18.531 1 96.44 218 ALA B CA 1
ATOM 3497 C C . ALA B 1 218 ? -12.953 -0.347 -18.469 1 96.44 218 ALA B C 1
ATOM 3499 O O . ALA B 1 218 ? -13.492 0.75 -18.328 1 96.44 218 ALA B O 1
ATOM 3500 N N . ASP B 1 219 ? -13.617 -1.466 -18.484 1 97.56 219 ASP B N 1
ATOM 3501 C CA . ASP B 1 219 ? -15.078 -1.488 -18.453 1 97.56 219 ASP B CA 1
ATOM 350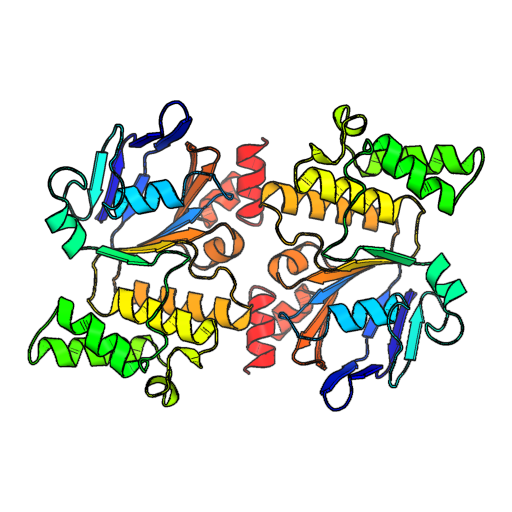2 C C . ASP B 1 219 ? -15.602 -0.941 -17.141 1 97.56 219 ASP B C 1
ATOM 3504 O O . ASP B 1 219 ? -16.578 -0.189 -17.109 1 97.56 219 ASP B O 1
ATOM 3508 N N . LEU B 1 220 ? -14.969 -1.317 -16.094 1 97.38 220 LEU B N 1
ATOM 3509 C CA . LEU B 1 220 ? -15.422 -0.899 -14.781 1 97.38 220 LEU B CA 1
ATOM 3510 C C . LEU B 1 220 ? -15.227 0.601 -14.586 1 97.38 220 LEU B C 1
ATOM 3512 O O . LEU B 1 220 ? -16.094 1.281 -14.047 1 97.38 220 LEU B O 1
ATOM 3516 N N . LYS B 1 221 ? -14.094 1.097 -14.992 1 96.56 221 LYS B N 1
ATOM 3517 C CA . LYS B 1 221 ? -13.82 2.527 -14.898 1 96.56 221 LYS B CA 1
ATOM 3518 C C . LYS B 1 221 ? -14.828 3.334 -15.719 1 96.56 221 LYS B C 1
ATOM 3520 O O . LYS B 1 221 ? -15.305 4.375 -15.273 1 96.56 221 LYS B O 1
ATOM 3525 N N . GLU B 1 222 ? -15.195 2.848 -16.875 1 97.5 222 GLU B N 1
ATOM 3526 C CA . GLU B 1 222 ? -16.172 3.514 -17.734 1 97.5 222 GLU B CA 1
ATOM 3527 C C . GLU B 1 222 ? -17.562 3.484 -17.109 1 97.5 222 GLU B C 1
ATOM 3529 O O . GLU B 1 222 ? -18.234 4.516 -17.016 1 97.5 222 GLU B O 1
ATOM 3534 N N . ARG B 1 223 ? -17.969 2.367 -16.672 1 96.94 223 ARG B N 1
ATOM 3535 C CA . ARG B 1 223 ? -19.297 2.172 -16.094 1 96.94 223 ARG B CA 1
ATOM 3536 C C . ARG B 1 223 ? -19.516 3.094 -14.898 1 96.94 223 ARG B C 1
ATOM 3538 O O . ARG B 1 223 ? -20.609 3.635 -14.711 1 96.94 223 ARG B O 1
ATOM 3545 N N . TYR B 1 224 ? -18.438 3.279 -14.078 1 96.56 224 TYR B N 1
ATOM 3546 C CA . TYR B 1 224 ? -18.578 4.059 -12.852 1 96.56 224 TYR B CA 1
ATOM 3547 C C . TYR B 1 224 ? -18.031 5.469 -13.031 1 96.56 224 TYR B C 1
ATOM 3549 O O . TYR B 1 224 ? -17.953 6.238 -12.078 1 96.56 224 TYR B O 1
ATOM 3557 N N . ARG B 1 225 ? -17.641 5.84 -14.234 1 96 225 ARG B N 1
ATOM 3558 C CA . ARG B 1 225 ? -17.062 7.145 -14.539 1 96 225 ARG B CA 1
ATOM 3559 C C . ARG B 1 225 ? -15.992 7.523 -13.523 1 96 225 ARG B C 1
ATOM 3561 O O . ARG B 1 225 ? -16.047 8.602 -12.93 1 96 225 ARG B O 1
ATOM 3568 N N . ALA B 1 226 ? -15.109 6.621 -13.352 1 94.19 226 ALA B N 1
ATOM 3569 C CA . ALA B 1 226 ? -14.023 6.781 -12.391 1 94.19 226 ALA B CA 1
ATOM 3570 C C . ALA B 1 226 ? -12.664 6.637 -13.07 1 94.19 226 ALA B C 1
ATOM 3572 O O . ALA B 1 226 ? -12.508 5.816 -13.977 1 94.19 226 ALA B O 1
ATOM 3573 N N . PRO B 1 227 ? -11.703 7.375 -12.625 1 89.94 227 PRO B N 1
ATOM 3574 C CA . PRO B 1 227 ? -10.391 7.371 -13.281 1 89.94 227 PRO B CA 1
ATOM 3575 C C . PRO B 1 227 ? -9.562 6.141 -12.93 1 89.94 227 PRO B C 1
ATOM 3577 O O . PRO B 1 227 ? -8.562 5.852 -13.594 1 89.94 227 PRO B O 1
ATOM 3580 N N . ASN B 1 228 ? -9.953 5.453 -11.852 1 91.25 228 ASN B N 1
ATOM 3581 C CA . ASN B 1 228 ? -9.203 4.285 -11.398 1 91.25 228 ASN B CA 1
ATOM 3582 C C . ASN B 1 228 ? -10.102 3.297 -10.656 1 91.25 228 ASN B C 1
ATOM 3584 O O . ASN B 1 228 ? -11.25 3.609 -10.344 1 91.25 228 ASN B O 1
ATOM 3588 N N . LEU B 1 229 ? -9.57 2.15 -10.336 1 93.69 229 LEU B N 1
ATOM 3589 C CA . LEU B 1 229 ? -10.352 1.071 -9.742 1 93.69 229 LEU B CA 1
ATOM 3590 C C . LEU B 1 229 ? -10.656 1.36 -8.281 1 93.69 229 LEU B C 1
ATOM 3592 O O . LEU B 1 229 ? -11.648 0.867 -7.738 1 93.69 229 LEU B O 1
ATOM 3596 N N . GLU B 1 230 ? -9.836 2.107 -7.664 1 92 230 GLU B N 1
ATOM 3597 C CA . GLU B 1 230 ? -10.109 2.477 -6.281 1 92 230 GLU B CA 1
ATOM 3598 C C . GLU B 1 230 ? -11.43 3.236 -6.16 1 92 230 GLU B C 1
ATOM 3600 O O . GLU B 1 230 ? -12.266 2.904 -5.32 1 92 230 GLU B O 1
ATOM 3605 N N . GLU B 1 231 ? -11.547 4.195 -6.977 1 92.5 231 GLU B N 1
ATOM 3606 C CA . GLU B 1 231 ? -12.773 4.988 -6.953 1 92.5 231 GLU B CA 1
ATOM 3607 C C . GLU B 1 231 ? -13.977 4.152 -7.375 1 92.5 231 GLU B C 1
ATOM 3609 O O . GLU B 1 231 ? -15.078 4.332 -6.855 1 92.5 231 GLU B O 1
ATOM 3614 N N . VAL B 1 232 ? -13.75 3.268 -8.344 1 95.69 232 VAL B N 1
ATOM 3615 C CA . VAL B 1 232 ? -14.812 2.344 -8.734 1 95.69 232 VAL B CA 1
ATOM 3616 C C . VAL B 1 232 ? -15.297 1.57 -7.512 1 95.69 232 VAL B C 1
ATOM 3618 O O . VAL B 1 232 ? -16.5 1.479 -7.27 1 95.69 232 VAL B O 1
ATOM 3621 N N . PHE B 1 233 ? -14.391 1.063 -6.758 1 95.44 233 PHE B N 1
ATOM 3622 C CA . PHE B 1 233 ? -14.719 0.269 -5.582 1 95.44 233 PHE B CA 1
ATOM 3623 C C . PHE B 1 233 ? -15.5 1.101 -4.566 1 95.44 233 PHE B C 1
ATOM 3625 O O . PHE B 1 233 ? -16.531 0.657 -4.051 1 95.44 233 PHE B O 1
ATOM 3632 N N . VAL B 1 234 ? -15 2.287 -4.324 1 93.56 234 VAL B N 1
ATOM 3633 C CA . VAL B 1 234 ? -15.625 3.172 -3.348 1 93.56 234 VAL B CA 1
ATOM 3634 C C . VAL B 1 234 ? -17.062 3.475 -3.775 1 93.56 234 VAL B C 1
ATOM 3636 O O . VAL B 1 234 ? -17.984 3.369 -2.971 1 93.56 234 VAL B O 1
ATOM 3639 N N . LYS B 1 235 ? -17.234 3.76 -5.023 1 94.94 235 LYS B N 1
ATOM 3640 C CA . LYS B 1 235 ? -18.562 4.074 -5.543 1 94.94 235 LYS B CA 1
ATOM 3641 C C . LYS B 1 235 ? -19.469 2.852 -5.492 1 94.94 235 LYS B C 1
ATOM 3643 O O . LYS B 1 235 ? -20.656 2.973 -5.199 1 94.94 235 LYS B O 1
ATOM 3648 N N . ALA B 1 236 ? -18.875 1.72 -5.762 1 94.56 236 ALA B N 1
ATOM 3649 C CA . ALA B 1 236 ? -19.656 0.486 -5.801 1 94.56 236 ALA B CA 1
ATOM 3650 C C . ALA B 1 236 ? -20.125 0.085 -4.402 1 94.56 236 ALA B C 1
ATOM 3652 O O . ALA B 1 236 ? -21.219 -0.459 -4.234 1 94.56 236 ALA B O 1
ATOM 3653 N N . VAL B 1 237 ? -19.328 0.333 -3.434 1 92.12 237 VAL B N 1
ATOM 3654 C CA . VAL B 1 237 ? -19.609 -0.103 -2.07 1 92.12 237 VAL B CA 1
ATOM 3655 C C . VAL B 1 237 ? -20.484 0.938 -1.37 1 92.12 237 VAL B C 1
ATOM 3657 O O . VAL B 1 237 ? -21.406 0.588 -0.622 1 92.12 237 VAL B O 1
ATOM 3660 N N . LYS B 1 238 ? -20.125 2.266 -1.44 1 84.75 238 LYS B N 1
ATOM 3661 C CA . LYS B 1 238 ? -20.844 3.318 -0.729 1 84.75 238 LYS B CA 1
ATOM 3662 C C . LYS B 1 238 ? -22.078 3.754 -1.503 1 84.75 238 LYS B C 1
ATOM 3664 O O . LYS B 1 238 ? -23 4.352 -0.934 1 84.75 238 LYS B O 1
ATOM 3669 N N . GLY B 1 239 ? -21.984 3.725 -2.936 1 66.69 239 GLY B N 1
ATOM 3670 C CA . GLY B 1 239 ? -23.141 4.191 -3.691 1 66.69 239 GLY B CA 1
ATOM 3671 C C . GLY B 1 239 ? -24.328 3.238 -3.629 1 66.69 239 GLY B C 1
ATOM 3672 O O . GLY B 1 239 ? -24.172 2.086 -3.215 1 66.69 239 GLY B O 1
#

Foldseek 3Di:
DWQKWWFQWWDDDVVATQAGTETDTFDFLFFEEEEEDPSLCQVVVLCQQLLVDPTPDTWMDGRRHTCHPRVVVSNLQEFEAAPPDFFDQAAALLRRLLVLLVVPDDDPLSVQLSVQLCVQLVPPPSSRPGNNPDDPLSRLSSSVSSRPSSPHQEYEYEASCPPHDPVSSVVVLVSVQVSSVVGHHYYYYHHDQQSCLPRGQKYWYTGSNYTQDIDGQVVLCVVQVHPTVVVSNVVSVVD/DWQKWWFQWWDDDVVRTQAGTETDTFDFLFFEEEEEDPSLCQVVVLCQQLLVDPTPDTWMDGNRHTCVPRVVVSNLQEFEAAPPDFFDQAAALLRRLLVLLVVPDDDPLSVQLSVQLCVQLVPPPSSRPGNNPDDPLSRLSSSVSSRPSSPHQEYEYEASCPPHDPVSSVVVLVSVQVSSVVGHHYYYYHHDQQSCLPRGQKYWYTGSNYTQDIDGQVVLCVVQVHPTVVVSNVSSVVD

Nearest PDB structures (foldseek):
  1vpl-assembly1_A-2  TM=9.830E-01  e=3.860E-37  Thermotoga maritima MSB8
  6z67-assembly3_E  TM=9.114E-01  e=6.451E-22  Streptococcus pneumoniae
  3pux-assembly1_B  TM=8.912E-01  e=2.427E-21  Escherichia coli K-12
  3puy-assembly1_B  TM=8.778E-01  e=3.088E-21  Escherichia coli K-12
  2yyz-assembly1_A  TM=8.977E-01  e=1.030E-20  Thermotoga maritima MSB8

Radius of gyration: 24.89 Å; Cα contacts (8 Å, |Δi|>4): 982; chains: 2; bounding box: 52×70×49 Å

Secondary structure (DSSP, 8-state):
-EEEEEEEEEEEETTEEEEEEEEEEEETT-EEEEE--TTSSHHHHHHHHTTSS--SEEEEEETTEETTT-HHHHHHHEEEE-TT----TTSBHHHHHHHHHTTT--HHHHHHHHHHHHHHH--GGGGGSBGGG--HHHHHHHHHHHHHTT--SEEEEESTTTT--HHHHHHHHHHHHHHHHTT-EEEEEES-HHHHHHH-SEEEEEETTEEEEEE-HHHHHHHTT-SSHHHHHHHHHH-/-EEEEEEEEEEEETTEEEEEEEEEEEETT-EEEEE--TTSSHHHHHHHHTTSS--SEEEEEETTEETTT-HHHHHHHEEEE-TT----TTSBHHHHHHHHHTTT--HHHHHHHHHHHHHHH--GGGGGSBGGG--HHHHHHHHHHHHHTT--SEEEEESTTTT--HHHHHHHHHHHHHHHHTT-EEEEEES-HHHHHHH-SEEEEEETTEEEEEE-HHHHHHHTT-SSHHHHHHHHHH-

pLDDT: mean 95.4, std 3.85, range [66.69, 98.69]

Organism: NCBI:txid1577791

Solvent-accessible surface area (backbone atoms only — not comparable to full-atom values): 24547 Å² total; per-residue (Å²): 104,70,37,32,40,35,43,47,29,24,30,62,59,87,90,46,65,47,29,64,46,32,64,53,71,38,47,60,39,34,37,36,29,42,32,35,46,88,85,12,29,58,68,61,50,53,30,30,71,68,49,77,36,79,72,66,41,64,44,46,32,38,71,86,25,37,35,84,85,30,37,70,64,30,54,71,35,41,27,74,42,59,64,83,64,80,73,68,43,86,31,24,44,52,54,48,41,46,59,56,31,57,78,76,34,57,73,70,56,24,54,52,30,35,51,45,21,50,60,62,29,62,51,70,80,56,30,75,34,46,41,66,74,47,53,73,57,54,47,48,31,42,52,50,13,61,44,46,35,80,61,34,56,34,38,37,33,33,37,78,52,66,94,50,46,61,61,46,33,52,49,50,52,51,50,52,52,52,48,28,74,71,52,26,14,34,41,31,33,37,66,53,42,66,62,44,59,76,64,31,59,31,36,35,34,30,51,78,12,28,68,75,49,73,44,33,55,68,56,46,19,60,77,58,73,28,98,40,55,55,55,29,49,45,46,65,69,76,94,103,68,37,32,41,36,44,47,27,23,32,62,59,86,90,45,65,46,28,65,45,32,66,53,71,38,47,61,40,33,37,34,30,42,31,36,47,86,84,13,30,58,67,62,51,53,31,31,71,69,50,74,36,81,73,66,41,65,45,45,33,38,71,87,25,38,35,85,85,31,37,69,64,30,54,72,36,41,27,74,42,59,64,82,64,78,74,66,43,85,31,23,44,52,53,46,42,47,58,56,31,58,79,76,36,57,73,70,55,24,55,51,31,34,51,47,21,51,60,61,29,62,50,70,78,54,31,73,34,46,42,66,75,45,54,72,58,54,48,47,31,44,52,49,12,60,45,46,35,80,60,34,55,33,40,36,32,34,37,79,51,65,95,50,47,60,60,45,31,52,49,50,52,52,50,50,50,52,49,29,73,71,52,27,15,34,43,32,34,38,65,53,43,65,61,43,60,76,62,30,58,31,36,37,34,31,51,79,13,29,67,75,48,73,44,32,54,68,57,46,18,59,76,58,73,28,97,40,57,54,56,29,48,43,47,64,68,74,95

InterPro domains:
  IPR003439 ABC transporter-like, ATP-binding domain [PF00005] (20-162)
  IPR003439 ABC transporter-like, ATP-binding domain [PS50893] (4-233)
  IPR003593 AAA+ ATPase domain [SM00382] (28-210)
  IPR017871 ABC transporter-like, conserved site [PS00211] (134-148)
  IPR027417 P-loop containing nucleoside triphosphate hydrolase [G3DSA:3.40.50.300] (1-239)
  IPR027417 P-loop containing nucleoside triphosphate hydrolase [SSF52540] (4-224)

Sequence (478 aa):
MESLILKDVKKSYGEHEAVKGISFSVEEGEVFGLIGPNGSGKTTTLRMISTLLRVTSGSITVCGHDVMTESDNVRKEISYLPEDAGAYKNLTGRGYLKFMAGFFAEGDDFEKMVERGMELADLGSRIDSKVDTYSKGMARRLLIARAIMPSPRVAIMDEVTSGLDVINAYEIREVIRNIAKGGVTILMSSHNMFEVDMLCDRVAMIDDGRLILTGTPADLKERYRAPNLEEVFVKAVKGMESLILKDVKKSYGEHEAVKGISFSVEEGEVFGLIGPNGSGKTTTLRMISTLLRVTSGSITVCGHDVMTESDNVRKEISYLPEDAGAYKNLTGRGYLKFMAGFFAEGDDFEKMVERGMELADLGSRIDSKVDTYSKGMARRLLIARAIMPSPRVAIMDEVTSGLDVINAYEIREVIRNIAKGGVTILMSSHNMFEVDMLCDRVAMIDDGRLILTGTPADLKERYRAPNLEEVFVKAVKG